Protein AF-A0A645D8Z5-F1 (afdb_monomer_lite)

Radius of gyration: 24.95 Å; chains: 1; bounding box: 63×55×76 Å

Secondary structure (DSSP, 8-state):
-HHHHHT-S-EEEEEETTHHHHHHHHHHHT--GGGEEEEEEES--TT--HHHHHHHHT-B----HHHIIIIIHHHHHHHH-TT-HHHHHHHHHHGGGS-HHHHHHHHHHHHHHHHHHIIIIIITT-HHHHTTS-HHHHHHHHHHHS-SGGGHHHHHHHHHHHHHHTTHHHHHHHHHHTT-EEEEEEEESBPPPTTBTTTTS-BSSSSBHHHHTTS-EEPPTT----TTPPPSS-GGGB-TTS-EEGGGSSSGGGEEEEET--GGGTTT-IIIIIHHHHHHHH-TT---TTTTTTS--SEEE----HHHHHHHHHHHT--HHHHHHS-HHHHHHHHHHHHHHHHHHH-SS--TTHHHHHHHHHHHHHHTT-------TT----HHHHHHHHHHHHHHHHH----TTS--

pLDDT: mean 81.42, std 20.5, range [25.97, 98.69]

InterPro domains:
  IPR029058 Alpha/Beta hydrolase fold [G3DSA:3.40.50.1820] (1-82)
  IPR029058 Alpha/Beta hydrolase fold [SSF53474] (3-188)

Organism: NCBI:txid1076179

Sequence (408 aa):
MVKQQTGSDKVNLAFISLGGTIGNVYLAKYCNPDDINRIVFAAAAVNGSNLLGDMMKGAVTLDDPKALYNDVLPNMLKLLSEDNLWLGYLGNILMRFIPNKVFSDFLTELTQRVLNEVTGNIMYNCPSMWALVPSNEYKELSAKLISDPAHAALKAKTDAYYEIQKNASERIKQYVANGMDIFVVSGYNLQLPGLVDSYALSSDNIIQSTSTSLGAVLAPAGEALPEDYVPVIDESYISPDRNVDAGAGALPDRTWFVKNQSHLKLQLAVDDTIELCVQILTNKSITDSRVHNGGYPQFNSYRNLVPLKYNLHIIEKLTQQQLDSYSDATRAELQSVYNAGQDVIKQKVWDDSYIAVEKQLETLLDSLGLVYQNTGVNNKPDTKITITKVLSELCNKTCGAHDFYSFF

Structure (mmCIF, N/CA/C/O backbone):
data_AF-A0A645D8Z5-F1
#
_entry.id   AF-A0A645D8Z5-F1
#
loop_
_atom_site.group_PDB
_atom_site.id
_atom_site.type_symbol
_atom_site.label_atom_id
_atom_site.label_alt_id
_atom_site.label_comp_id
_atom_site.label_asym_id
_atom_site.label_entity_id
_atom_site.label_seq_id
_atom_site.pdbx_PDB_ins_code
_atom_site.Cartn_x
_atom_site.Cartn_y
_atom_site.Cartn_z
_atom_site.occupancy
_atom_site.B_iso_or_equiv
_atom_site.auth_seq_id
_atom_site.auth_comp_id
_atom_site.auth_asym_id
_atom_site.auth_atom_id
_atom_site.pdbx_PDB_model_num
ATOM 1 N N . MET A 1 1 ? -10.354 25.498 1.800 1.00 74.94 1 MET A N 1
ATOM 2 C CA . MET A 1 1 ? -9.376 26.352 1.091 1.00 74.94 1 MET A CA 1
ATOM 3 C C . MET A 1 1 ? -9.147 25.896 -0.356 1.00 74.94 1 MET A C 1
ATOM 5 O O . MET A 1 1 ? -9.313 26.731 -1.227 1.00 74.94 1 MET A O 1
ATOM 9 N N . VAL A 1 2 ? -8.900 24.606 -0.649 1.00 90.88 2 VAL A N 1
ATOM 10 C CA . VAL A 1 2 ? -8.694 24.110 -2.038 1.00 90.88 2 VAL A CA 1
ATOM 11 C C . VAL A 1 2 ? -9.894 24.353 -2.967 1.00 90.88 2 VAL A C 1
ATOM 13 O O . VAL A 1 2 ? -9.730 25.027 -3.973 1.00 90.88 2 VAL A O 1
ATOM 16 N N . LYS A 1 3 ? -11.108 23.905 -2.604 1.00 94.50 3 LYS A N 1
ATOM 17 C CA . LYS A 1 3 ? -12.334 24.115 -3.410 1.00 94.50 3 LYS A CA 1
ATOM 18 C C . LYS A 1 3 ? -12.541 25.573 -3.841 1.00 94.50 3 LYS A C 1
ATOM 20 O O . LYS A 1 3 ? -12.824 25.853 -4.997 1.00 94.50 3 LYS A O 1
ATOM 25 N N . GLN A 1 4 ? -12.356 26.504 -2.904 1.00 94.25 4 GLN A N 1
ATOM 26 C CA . GLN A 1 4 ? -12.484 27.940 -3.159 1.00 94.25 4 GLN A CA 1
ATOM 27 C C . GLN A 1 4 ? -11.386 28.461 -4.097 1.00 94.25 4 GLN A C 1
ATOM 29 O O . GLN A 1 4 ? -11.666 29.297 -4.946 1.00 94.25 4 GLN A O 1
ATOM 34 N N . GLN A 1 5 ? -10.148 27.979 -3.948 1.00 95.88 5 GLN A N 1
ATOM 35 C CA . GLN A 1 5 ? -9.016 28.387 -4.785 1.00 95.88 5 GLN A CA 1
ATOM 36 C C . GLN A 1 5 ? -9.139 27.881 -6.224 1.00 95.88 5 GLN A C 1
ATOM 38 O O . GLN A 1 5 ? -8.779 28.598 -7.151 1.00 95.88 5 GLN A O 1
ATOM 43 N N . THR A 1 6 ? -9.637 26.659 -6.415 1.00 95.38 6 THR A N 1
ATOM 44 C CA . THR A 1 6 ? -9.755 26.033 -7.740 1.00 95.38 6 THR A CA 1
ATOM 45 C C . THR A 1 6 ? -11.115 26.262 -8.398 1.00 95.38 6 THR A C 1
ATOM 47 O O . THR A 1 6 ? -11.288 25.912 -9.562 1.00 95.38 6 THR A O 1
ATOM 50 N N . GLY A 1 7 ? -12.090 26.809 -7.664 1.00 95.62 7 GLY A N 1
ATOM 51 C CA . GLY A 1 7 ? -13.480 26.920 -8.112 1.00 95.62 7 GLY A CA 1
ATOM 52 C C . GLY A 1 7 ? -14.177 25.564 -8.276 1.00 95.62 7 GLY A C 1
ATOM 53 O O . GLY A 1 7 ? -15.107 25.454 -9.066 1.00 95.62 7 GLY A O 1
ATOM 54 N N . SER A 1 8 ? -13.703 24.518 -7.590 1.00 95.94 8 SER A N 1
ATOM 55 C CA . SER A 1 8 ? -14.219 23.149 -7.727 1.00 95.94 8 SER A CA 1
ATOM 56 C C . SER A 1 8 ? -15.245 22.804 -6.646 1.00 95.94 8 SER A C 1
ATOM 58 O O . SER A 1 8 ? -15.032 23.082 -5.464 1.00 95.94 8 SER A O 1
ATOM 60 N N . ASP A 1 9 ? -16.311 22.099 -7.030 1.00 95.88 9 ASP A N 1
ATOM 61 C CA . ASP A 1 9 ? -17.372 21.665 -6.108 1.00 95.88 9 ASP A CA 1
ATOM 62 C C . ASP A 1 9 ? -16.969 20.478 -5.233 1.00 95.88 9 ASP A C 1
ATOM 64 O O . ASP A 1 9 ? -17.471 20.325 -4.123 1.00 95.88 9 ASP A O 1
ATOM 68 N N . LYS A 1 10 ? -16.055 19.631 -5.707 1.00 96.75 10 LYS A N 1
ATOM 69 C CA . LYS A 1 10 ? -15.609 18.429 -5.000 1.00 96.75 10 LYS A CA 1
ATOM 70 C C . LYS A 1 10 ? -14.103 18.254 -5.108 1.00 96.75 10 LYS A C 1
ATOM 72 O O . LYS A 1 10 ? -13.482 18.766 -6.039 1.00 96.75 10 LYS A O 1
ATOM 77 N N . VAL A 1 11 ? -13.525 17.509 -4.170 1.00 96.88 11 VAL A N 1
ATOM 78 C CA . VAL A 1 11 ? -12.100 17.155 -4.170 1.00 96.88 11 VAL A CA 1
ATOM 79 C C . VAL A 1 11 ? -11.881 15.648 -4.243 1.00 96.88 11 VAL A C 1
ATOM 81 O O . VAL A 1 11 ? -12.714 14.851 -3.809 1.00 96.88 11 VAL A O 1
ATOM 84 N N . ASN A 1 12 ? -10.724 15.281 -4.785 1.00 97.75 12 ASN A N 1
ATOM 85 C CA . ASN A 1 12 ? -10.157 13.943 -4.706 1.00 97.75 12 ASN A CA 1
ATOM 86 C C . ASN A 1 12 ? -9.150 13.897 -3.556 1.00 97.75 12 ASN A C 1
ATOM 88 O O . ASN A 1 12 ? -8.366 14.835 -3.405 1.00 97.75 12 ASN A O 1
ATOM 92 N N . LEU A 1 13 ? -9.149 12.821 -2.768 1.00 97.81 13 LEU A N 1
ATOM 93 C CA . LEU A 1 13 ? -8.215 12.646 -1.653 1.00 97.81 13 LEU A CA 1
ATOM 94 C C . LEU A 1 13 ? -7.415 11.353 -1.806 1.00 97.81 13 LEU A C 1
ATOM 96 O O . LEU A 1 13 ? -7.981 10.287 -2.032 1.00 97.81 13 LEU A O 1
ATOM 100 N N . ALA A 1 14 ? -6.101 11.451 -1.629 1.00 96.62 14 ALA A N 1
ATOM 101 C CA . ALA A 1 14 ? -5.211 10.304 -1.514 1.00 96.62 14 ALA A CA 1
ATOM 102 C C . ALA A 1 14 ? -4.618 10.268 -0.104 1.00 96.62 14 ALA A C 1
ATOM 104 O O . ALA A 1 14 ? -3.966 11.221 0.325 1.00 96.62 14 ALA A O 1
ATOM 105 N N . PHE A 1 15 ? -4.837 9.169 0.612 1.00 95.69 15 PHE A N 1
ATOM 106 C CA . PHE A 1 15 ? -4.248 8.916 1.922 1.00 95.69 15 PHE A CA 1
ATOM 107 C C . PHE A 1 15 ? -3.179 7.837 1.779 1.00 95.69 15 PHE A C 1
ATOM 109 O O . PHE A 1 15 ? -3.496 6.677 1.527 1.00 95.69 15 PHE A O 1
ATOM 116 N N . ILE A 1 16 ? -1.913 8.227 1.930 1.00 88.81 16 ILE A N 1
ATOM 117 C CA . ILE A 1 16 ? -0.760 7.342 1.722 1.00 88.81 16 ILE A CA 1
ATOM 118 C C . ILE A 1 16 ? -0.050 7.108 3.054 1.00 88.81 16 ILE A C 1
ATOM 120 O O . ILE A 1 16 ? 0.195 8.072 3.783 1.00 88.81 16 ILE A O 1
ATOM 124 N N . SER A 1 17 ? 0.309 5.859 3.373 1.00 85.25 17 SER A N 1
ATOM 125 C CA . SER A 1 17 ? 1.065 5.527 4.594 1.00 85.25 17 SER A CA 1
ATOM 126 C C . SER A 1 17 ? 0.362 6.028 5.869 1.00 85.25 17 SER A C 1
ATOM 128 O O . SER A 1 17 ? -0.830 5.768 6.070 1.00 85.25 17 SER A O 1
ATOM 130 N N . LEU A 1 18 ? 1.054 6.799 6.717 1.00 82.94 18 LEU A N 1
ATOM 131 C CA . LEU A 1 18 ? 0.503 7.478 7.895 1.00 82.94 18 LEU A CA 1
ATOM 132 C C . LEU A 1 18 ? -0.734 8.332 7.567 1.00 82.94 18 LEU A C 1
ATOM 134 O O . LEU A 1 18 ? -1.581 8.534 8.437 1.00 82.94 18 LEU A O 1
ATOM 138 N N . GLY A 1 19 ? -0.899 8.771 6.315 1.00 87.19 19 GLY A N 1
ATOM 139 C CA . GLY A 1 19 ? -2.110 9.430 5.828 1.00 87.19 19 GLY A CA 1
ATOM 140 C C . GLY A 1 19 ? -3.392 8.636 6.099 1.00 87.19 19 GLY A C 1
ATOM 141 O O . GLY A 1 19 ? -4.437 9.254 6.270 1.00 87.19 19 GLY A O 1
ATOM 142 N N . GLY A 1 20 ? -3.328 7.306 6.242 1.00 93.06 20 GLY A N 1
ATOM 143 C CA . GLY A 1 20 ? -4.466 6.485 6.678 1.00 93.06 20 GLY A CA 1
ATOM 144 C C . GLY A 1 20 ? -5.038 6.915 8.033 1.00 93.06 20 GLY A C 1
ATOM 145 O O . GLY A 1 20 ? -6.253 7.009 8.190 1.00 93.06 20 GLY A O 1
ATOM 146 N N . THR A 1 21 ? -4.175 7.291 8.982 1.00 91.81 21 THR A N 1
ATOM 147 C CA . THR A 1 21 ? -4.595 7.804 10.300 1.00 91.81 21 THR A CA 1
ATOM 148 C C . THR A 1 21 ? -5.328 9.142 10.188 1.00 91.81 21 THR A C 1
ATOM 150 O O . THR A 1 21 ? -6.339 9.372 10.855 1.00 91.81 21 THR A O 1
ATOM 153 N N . ILE A 1 22 ? -4.881 10.004 9.272 1.00 93.88 22 ILE A N 1
ATOM 154 C CA . ILE A 1 22 ? -5.535 11.278 8.968 1.00 93.88 22 ILE A CA 1
ATOM 155 C C . ILE A 1 22 ? -6.875 11.030 8.272 1.00 93.88 22 ILE A C 1
ATOM 157 O O . ILE A 1 22 ? -7.874 11.648 8.639 1.00 93.88 22 ILE A O 1
ATOM 161 N N . GLY A 1 23 ? -6.922 10.087 7.328 1.00 97.38 23 GLY A N 1
ATOM 162 C CA . GLY A 1 23 ? -8.142 9.671 6.640 1.00 97.38 23 GLY A CA 1
ATOM 163 C C . GLY A 1 23 ? -9.198 9.130 7.601 1.00 97.38 23 GLY A C 1
ATOM 164 O O . GLY A 1 23 ? -10.358 9.528 7.517 1.00 97.38 23 GLY A O 1
ATOM 165 N N . ASN A 1 24 ? -8.796 8.327 8.588 1.00 97.56 24 ASN A N 1
ATOM 166 C CA . ASN A 1 24 ? -9.680 7.846 9.651 1.00 97.56 24 ASN A CA 1
ATOM 167 C C . ASN A 1 24 ? -10.351 8.994 10.411 1.00 97.56 24 ASN A C 1
ATOM 169 O O . ASN A 1 24 ? -11.570 8.995 10.593 1.00 97.56 24 ASN A O 1
ATOM 173 N N . VAL A 1 25 ? -9.560 9.979 10.847 1.00 97.25 25 VAL A N 1
ATOM 174 C CA . VAL A 1 25 ? -10.067 11.145 11.584 1.00 97.25 25 VAL A CA 1
ATOM 175 C C . VAL A 1 25 ? -10.940 12.020 10.690 1.00 97.25 25 VAL A C 1
ATOM 177 O O . VAL A 1 25 ? -12.006 12.454 11.127 1.00 97.25 25 VAL A O 1
ATOM 180 N N . TYR A 1 26 ? -10.522 12.249 9.443 1.00 97.94 26 TYR A N 1
ATOM 181 C CA . TYR A 1 26 ? -11.293 13.001 8.459 1.00 97.94 26 TYR A CA 1
ATOM 182 C C . TYR A 1 26 ? -12.681 12.387 8.264 1.00 97.94 26 TYR A C 1
ATOM 184 O O . TYR A 1 26 ? -13.683 13.062 8.491 1.00 97.94 26 TYR A O 1
ATOM 192 N N . LEU A 1 27 ? -12.744 11.090 7.955 1.00 98.12 27 LEU A N 1
ATOM 193 C CA . LEU A 1 27 ? -13.996 10.358 7.767 1.00 98.12 27 LEU A CA 1
ATOM 194 C C . LEU A 1 27 ? -14.874 10.339 9.022 1.00 98.12 27 LEU A C 1
ATOM 196 O O . LEU A 1 27 ? -16.096 10.358 8.910 1.00 98.12 27 LEU A O 1
ATOM 200 N N . ALA A 1 28 ? -14.282 10.306 10.214 1.00 97.75 28 ALA A N 1
ATOM 201 C CA . ALA A 1 28 ? -15.041 10.260 11.460 1.00 97.75 28 ALA A CA 1
ATOM 202 C C . ALA A 1 28 ? -15.599 11.614 11.912 1.00 97.75 28 ALA A C 1
ATOM 204 O O . ALA A 1 28 ? -16.633 11.641 12.573 1.00 97.75 28 ALA A O 1
ATOM 205 N N . LYS A 1 29 ? -14.900 12.721 11.633 1.00 97.06 29 LYS A N 1
ATOM 206 C CA . LYS A 1 29 ? -15.200 14.023 12.257 1.00 97.06 29 LYS A CA 1
ATOM 207 C C . LYS A 1 29 ? -15.532 15.145 11.285 1.00 97.06 29 LYS A C 1
ATOM 209 O O . LYS A 1 29 ? -16.182 16.101 11.692 1.00 97.06 29 LYS A O 1
ATOM 214 N N . TYR A 1 30 ? -15.041 15.071 10.053 1.00 96.38 30 TYR A N 1
ATOM 215 C CA . TYR A 1 30 ? -14.998 16.226 9.153 1.00 96.38 30 TYR A CA 1
ATOM 216 C C . TYR A 1 30 ? -15.552 15.945 7.759 1.00 96.38 30 TYR A C 1
ATOM 218 O O . TYR A 1 30 ? -15.776 16.885 7.001 1.00 96.38 30 TYR A O 1
ATOM 226 N N . CYS A 1 31 ? -15.730 14.677 7.395 1.00 96.56 31 CYS A N 1
ATOM 227 C CA . CYS A 1 31 ? -16.173 14.305 6.067 1.00 96.56 31 CYS A CA 1
ATOM 228 C C . CYS A 1 31 ? -17.599 14.784 5.813 1.00 96.56 31 CYS A C 1
ATOM 230 O O . CYS A 1 31 ? -18.528 14.459 6.549 1.00 96.56 31 CYS A O 1
ATOM 232 N N . ASN A 1 32 ? -17.747 15.518 4.718 1.00 95.75 32 ASN A N 1
ATOM 233 C CA . ASN A 1 32 ? -19.019 15.830 4.102 1.00 95.75 32 ASN A CA 1
ATOM 234 C C . ASN A 1 32 ? -19.036 15.147 2.722 1.00 95.75 32 ASN A C 1
ATOM 236 O O . ASN A 1 32 ? -18.241 15.538 1.862 1.00 95.75 32 ASN A O 1
ATOM 240 N N . PRO A 1 33 ? -19.891 14.133 2.491 1.00 94.75 33 PRO A N 1
ATOM 241 C CA . PRO A 1 33 ? -19.945 13.412 1.216 1.00 94.75 33 PRO A CA 1
ATOM 242 C C . PRO A 1 33 ? -20.157 14.316 -0.009 1.00 94.75 33 PRO A C 1
ATOM 244 O O . PRO A 1 33 ? -19.648 14.026 -1.094 1.00 94.75 33 PRO A O 1
ATOM 247 N N . ASP A 1 34 ? -20.838 15.452 0.163 1.00 95.25 34 ASP A N 1
ATOM 248 C CA . ASP A 1 34 ? -21.079 16.414 -0.917 1.00 95.25 34 ASP A CA 1
ATOM 249 C C . ASP A 1 34 ? -19.815 17.165 -1.351 1.00 95.25 34 ASP A C 1
ATOM 251 O O . ASP A 1 34 ? -19.763 17.685 -2.463 1.00 95.25 34 ASP A O 1
ATOM 255 N N . ASP A 1 35 ? -18.768 17.173 -0.524 1.00 96.31 35 ASP A N 1
ATOM 256 C CA . ASP A 1 35 ? -17.482 17.798 -0.836 1.00 96.31 35 ASP A CA 1
ATOM 257 C C . ASP A 1 35 ? -16.487 16.826 -1.492 1.00 96.31 35 ASP A C 1
ATOM 259 O O . ASP A 1 35 ? -15.434 17.253 -1.976 1.00 96.31 35 ASP A O 1
ATOM 263 N N . ILE A 1 36 ? -16.796 15.527 -1.522 1.00 97.50 36 ILE A N 1
ATOM 264 C CA . ILE A 1 36 ? -15.871 14.474 -1.947 1.00 97.50 36 ILE A CA 1
ATOM 265 C C . ILE A 1 36 ? -16.312 13.859 -3.271 1.00 97.50 36 ILE A C 1
ATOM 267 O O . ILE A 1 36 ? -17.459 13.446 -3.443 1.00 97.50 36 ILE A O 1
ATOM 271 N N . ASN A 1 37 ? -15.375 13.798 -4.221 1.00 97.56 37 ASN A N 1
ATOM 272 C CA . ASN A 1 37 ? -15.550 13.068 -5.472 1.00 97.56 37 ASN A CA 1
ATOM 273 C C . ASN A 1 37 ? -15.071 11.623 -5.307 1.00 97.56 37 ASN A C 1
ATOM 275 O O . ASN A 1 37 ? -15.879 10.715 -5.457 1.00 97.56 37 ASN A O 1
ATOM 279 N N . ARG A 1 38 ? -13.790 11.408 -4.970 1.00 98.44 38 ARG A N 1
ATOM 280 C CA . ARG A 1 38 ? -13.204 10.073 -4.754 1.00 98.44 38 ARG A CA 1
ATOM 281 C C . ARG A 1 38 ? -12.116 10.079 -3.686 1.00 98.44 38 ARG A C 1
ATOM 283 O O . ARG A 1 38 ? -11.411 11.077 -3.523 1.00 98.44 38 ARG A O 1
ATOM 290 N N . ILE A 1 39 ? -11.954 8.951 -3.000 1.00 98.62 39 ILE A N 1
ATOM 291 C CA . ILE A 1 39 ? -10.879 8.712 -2.032 1.00 98.62 39 ILE A CA 1
ATOM 292 C C . ILE A 1 39 ? -10.106 7.455 -2.424 1.00 98.62 39 ILE A C 1
ATOM 294 O O . ILE A 1 39 ? -10.715 6.438 -2.745 1.00 98.62 39 ILE A O 1
ATOM 298 N N . VAL A 1 40 ? -8.778 7.499 -2.333 1.00 98.56 40 VAL A N 1
ATOM 299 C CA . VAL A 1 40 ? -7.925 6.306 -2.386 1.00 98.56 40 VAL A CA 1
ATOM 300 C C . VAL A 1 40 ? -7.051 6.214 -1.137 1.00 98.56 40 VAL A C 1
ATOM 302 O O . VAL A 1 40 ? -6.405 7.186 -0.740 1.00 98.56 40 VAL A O 1
ATOM 305 N N . PHE A 1 41 ? -7.034 5.039 -0.514 1.00 98.44 41 PHE A N 1
ATOM 306 C CA . PHE A 1 41 ? -6.081 4.662 0.525 1.00 98.44 41 PHE A CA 1
ATOM 307 C C . PHE A 1 41 ? -4.983 3.808 -0.110 1.00 98.44 41 PHE A C 1
ATOM 309 O O . PHE A 1 41 ? -5.266 2.716 -0.591 1.00 98.44 41 PHE A 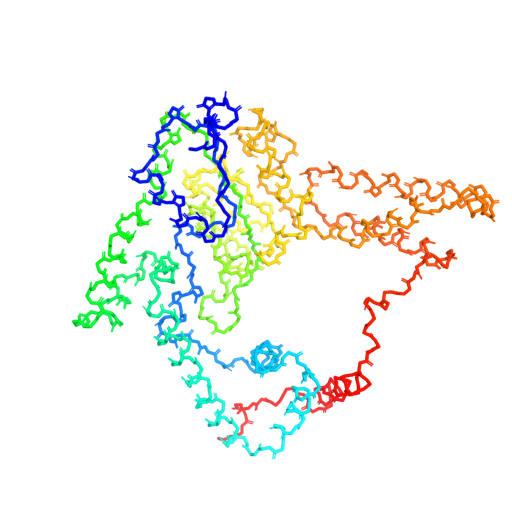O 1
ATOM 316 N N . ALA A 1 42 ? -3.742 4.290 -0.128 1.00 95.19 42 ALA A N 1
ATOM 317 C CA . ALA A 1 42 ? -2.623 3.591 -0.761 1.00 95.19 42 ALA A CA 1
ATOM 318 C C . ALA A 1 42 ? -1.551 3.250 0.275 1.00 95.19 42 ALA A C 1
ATOM 320 O O . ALA A 1 42 ? -0.996 4.152 0.907 1.00 95.19 42 ALA A O 1
ATOM 321 N N . ALA A 1 43 ? -1.286 1.956 0.483 1.00 90.44 43 ALA A N 1
ATOM 322 C CA . ALA A 1 43 ? -0.390 1.473 1.541 1.00 90.44 43 ALA A CA 1
ATOM 323 C C . ALA A 1 43 ? -0.674 2.159 2.896 1.00 90.44 43 ALA A C 1
ATOM 325 O O . ALA A 1 43 ? 0.232 2.594 3.604 1.00 90.44 43 ALA A O 1
ATOM 326 N N . ALA A 1 44 ? -1.954 2.384 3.203 1.00 93.94 44 ALA A N 1
ATOM 327 C CA . ALA A 1 44 ? -2.362 3.289 4.268 1.00 93.94 44 ALA A CA 1
ATOM 328 C C . ALA A 1 44 ? -2.472 2.567 5.616 1.00 93.94 44 ALA A C 1
ATOM 330 O O . ALA A 1 44 ? -3.055 1.490 5.705 1.00 93.94 44 ALA A O 1
ATOM 331 N N . ALA A 1 45 ? -1.987 3.199 6.686 1.00 90.25 45 ALA A N 1
ATOM 332 C CA . ALA A 1 45 ? -1.991 2.662 8.048 1.00 90.25 45 ALA A CA 1
ATOM 333 C C . ALA A 1 45 ? -3.379 2.745 8.719 1.00 90.25 45 ALA A C 1
ATOM 335 O O . ALA A 1 45 ? -3.534 3.361 9.775 1.00 90.25 45 ALA A O 1
ATOM 336 N N . VAL A 1 46 ? -4.416 2.174 8.098 1.00 95.12 46 VAL A N 1
ATOM 337 C CA . VAL A 1 46 ? -5.805 2.319 8.566 1.00 95.12 46 VAL A CA 1
ATOM 338 C C . VAL A 1 46 ? -6.018 1.659 9.930 1.00 95.12 46 VAL A C 1
ATOM 340 O O . VAL A 1 46 ? -6.648 2.264 10.797 1.00 95.12 46 VAL A O 1
ATOM 343 N N . ASN A 1 47 ? -5.434 0.482 10.163 1.00 96.38 47 ASN A N 1
ATOM 344 C CA . ASN A 1 47 ? -5.417 -0.184 11.468 1.00 96.38 47 ASN A CA 1
ATOM 345 C C . ASN A 1 47 ? -4.000 -0.226 12.073 1.00 96.38 47 ASN A C 1
ATOM 347 O O . ASN A 1 47 ? -3.654 -1.158 12.789 1.00 96.38 47 ASN A O 1
ATOM 351 N N . GLY A 1 48 ? -3.161 0.770 11.769 1.00 92.94 48 GLY A N 1
ATOM 352 C CA . GLY A 1 48 ? -1.789 0.828 12.278 1.00 92.94 48 GLY A CA 1
ATOM 353 C C . GLY A 1 48 ? -0.853 -0.222 11.668 1.00 92.94 48 GLY A C 1
ATOM 354 O O . GLY A 1 48 ? -1.147 -0.779 10.610 1.00 92.94 48 GLY A O 1
ATOM 355 N N . SER A 1 49 ? 0.280 -0.462 12.326 1.00 88.81 49 SER A N 1
ATOM 356 C CA . SER A 1 49 ? 1.331 -1.392 11.918 1.00 88.81 49 SER A CA 1
ATOM 357 C C . SER A 1 49 ? 1.789 -2.267 13.089 1.00 88.81 49 SER A C 1
ATOM 359 O O . SER A 1 49 ? 2.128 -1.761 14.160 1.00 88.81 49 SER A O 1
ATOM 361 N N . ASN A 1 50 ? 1.830 -3.581 12.873 1.00 90.44 50 ASN A N 1
ATOM 362 C CA . ASN A 1 50 ? 2.316 -4.562 13.841 1.00 90.44 50 ASN A CA 1
ATOM 363 C C . ASN A 1 50 ? 3.796 -4.355 14.186 1.00 90.44 50 ASN A C 1
ATOM 365 O O . ASN A 1 50 ? 4.165 -4.582 15.331 1.00 90.44 50 ASN A O 1
ATOM 369 N N . LEU A 1 51 ? 4.600 -3.805 13.266 1.00 81.25 51 LEU A N 1
ATOM 370 C CA . LEU A 1 51 ? 5.968 -3.368 13.560 1.00 81.25 51 LEU A CA 1
ATOM 371 C C . LEU A 1 51 ? 5.984 -2.390 14.744 1.00 81.25 51 LEU A C 1
ATOM 373 O O . LEU A 1 51 ? 6.748 -2.569 15.686 1.00 81.25 51 LEU A O 1
ATOM 377 N N . LEU A 1 52 ? 5.101 -1.386 14.738 1.00 80.00 52 LEU A N 1
ATOM 378 C CA . LEU A 1 52 ? 5.017 -0.421 15.837 1.00 80.00 52 LEU A CA 1
ATOM 379 C C . LEU A 1 52 ? 4.444 -1.056 17.109 1.00 80.00 52 LEU A C 1
ATOM 381 O O . LEU A 1 52 ? 4.910 -0.737 18.200 1.00 80.00 52 LEU A O 1
ATOM 385 N N . GLY A 1 53 ? 3.468 -1.959 16.985 1.00 86.00 53 GLY A N 1
ATOM 386 C CA . GLY A 1 53 ? 2.944 -2.727 18.118 1.00 86.00 53 GLY A CA 1
ATOM 387 C C . GLY A 1 53 ? 4.039 -3.518 18.838 1.00 86.00 53 GLY A C 1
ATOM 388 O O . GLY A 1 53 ? 4.218 -3.378 20.048 1.00 86.00 53 GLY A O 1
ATOM 389 N N . ASP A 1 54 ? 4.837 -4.280 18.091 1.00 82.75 54 ASP A N 1
ATOM 390 C CA . ASP A 1 54 ? 5.924 -5.103 18.628 1.00 82.75 54 ASP A CA 1
ATOM 391 C C . ASP A 1 54 ? 7.054 -4.251 19.223 1.00 82.75 54 ASP A C 1
ATOM 393 O O . ASP A 1 54 ? 7.518 -4.523 20.333 1.00 82.75 54 ASP A O 1
ATOM 397 N N . MET A 1 55 ? 7.422 -3.143 18.570 1.00 74.69 55 MET A N 1
ATOM 398 C CA . MET A 1 55 ? 8.387 -2.189 19.128 1.00 74.69 55 MET A CA 1
ATOM 399 C C . MET A 1 55 ? 7.915 -1.604 20.470 1.00 74.69 55 MET A C 1
ATOM 401 O O . MET A 1 55 ? 8.709 -1.503 21.403 1.00 74.69 55 MET A O 1
ATOM 405 N N . MET A 1 56 ? 6.626 -1.268 20.606 1.00 77.00 56 MET A N 1
ATOM 406 C CA . MET A 1 56 ? 6.047 -0.755 21.859 1.00 77.00 56 MET A CA 1
ATOM 407 C C . MET A 1 56 ? 5.981 -1.821 22.963 1.00 77.00 56 MET A C 1
ATOM 409 O O . MET A 1 56 ? 6.060 -1.489 24.145 1.00 77.00 56 MET A O 1
ATOM 413 N N . LYS A 1 57 ? 5.865 -3.107 22.609 1.00 80.75 57 LYS A N 1
ATOM 414 C CA . LYS A 1 57 ? 5.956 -4.221 23.573 1.00 80.75 57 LYS A CA 1
ATOM 415 C C . LYS A 1 57 ? 7.381 -4.428 24.093 1.00 80.75 57 LYS A C 1
ATOM 417 O O . LYS A 1 57 ? 7.545 -5.071 25.130 1.00 80.75 57 LYS A O 1
ATOM 422 N N . GLY A 1 58 ? 8.386 -3.900 23.388 1.00 67.94 58 GLY A N 1
ATOM 423 C CA . GLY A 1 58 ? 9.782 -4.300 23.548 1.00 67.94 58 GLY A CA 1
ATOM 424 C C . GLY A 1 58 ? 10.071 -5.674 22.937 1.00 67.94 58 GLY A C 1
ATOM 425 O O . GLY A 1 58 ? 11.091 -6.272 23.261 1.00 67.94 58 GLY A O 1
ATOM 426 N N . ALA A 1 59 ? 9.186 -6.171 22.066 1.00 58.97 59 ALA A N 1
ATOM 427 C CA . ALA A 1 59 ? 9.339 -7.416 21.318 1.00 58.97 59 ALA A CA 1
ATOM 428 C C . ALA A 1 59 ? 10.251 -7.191 20.102 1.00 58.97 59 ALA A C 1
ATOM 430 O O . ALA A 1 59 ? 9.861 -7.381 18.950 1.00 58.97 59 ALA A O 1
ATOM 431 N N . VAL A 1 60 ? 11.452 -6.680 20.382 1.00 59.28 60 VAL A N 1
ATOM 432 C CA . VAL A 1 60 ? 12.518 -6.525 19.400 1.00 59.28 60 VAL A CA 1
ATOM 433 C C . VAL A 1 60 ? 13.562 -7.587 19.689 1.00 59.28 60 VAL A C 1
ATOM 435 O O . VAL A 1 60 ? 14.265 -7.504 20.697 1.00 59.28 60 VAL A O 1
ATOM 438 N N . THR A 1 61 ? 13.650 -8.590 18.825 1.00 55.22 61 THR A N 1
ATOM 439 C CA . THR A 1 61 ? 14.641 -9.658 18.942 1.00 55.22 61 THR A CA 1
ATOM 440 C C . THR A 1 61 ? 15.850 -9.318 18.076 1.00 55.22 61 THR A C 1
ATOM 442 O O . THR A 1 61 ? 15.740 -8.916 16.919 1.00 55.22 61 THR A O 1
ATOM 445 N N . LEU A 1 62 ? 17.041 -9.449 18.660 1.00 53.88 62 LEU A N 1
ATOM 446 C CA . LEU A 1 62 ? 18.308 -9.442 17.918 1.00 53.88 62 LEU A CA 1
ATOM 447 C C . LEU A 1 62 ? 18.870 -10.856 17.747 1.00 53.88 62 LEU A C 1
ATOM 449 O O . LEU A 1 62 ? 20.029 -11.021 17.370 1.00 53.88 62 LEU A O 1
ATOM 453 N N . ASP A 1 63 ? 18.042 -11.862 18.023 1.00 46.78 63 ASP A N 1
ATOM 454 C CA . ASP A 1 63 ? 18.421 -13.273 18.027 1.00 46.78 63 ASP A CA 1
ATOM 455 C C . ASP A 1 63 ? 18.677 -13.822 16.614 1.00 46.78 63 ASP A C 1
ATOM 457 O O . ASP A 1 63 ? 19.113 -14.963 16.481 1.00 46.78 63 ASP A O 1
ATOM 461 N N . ASP A 1 64 ? 18.449 -13.019 15.563 1.00 53.75 64 ASP A N 1
ATOM 462 C CA . ASP A 1 64 ? 18.968 -13.266 14.218 1.00 53.75 64 ASP A CA 1
ATOM 463 C C . ASP A 1 64 ? 20.276 -12.478 13.989 1.00 53.75 64 ASP A C 1
ATOM 465 O O . ASP A 1 64 ? 20.249 -11.275 13.679 1.00 53.75 64 ASP A O 1
ATOM 469 N N . PRO A 1 65 ? 21.446 -13.149 14.058 1.00 51.03 65 PRO A N 1
ATOM 470 C CA . PRO A 1 65 ? 22.733 -12.534 13.771 1.00 51.03 65 PRO A CA 1
ATOM 471 C C . PRO A 1 65 ? 22.769 -11.888 12.381 1.00 51.03 65 PRO A C 1
ATOM 473 O O . PRO A 1 65 ? 23.425 -10.869 12.187 1.00 51.03 65 PRO A O 1
ATOM 476 N N . LYS A 1 66 ? 22.057 -12.412 11.378 1.00 52.22 66 LYS A N 1
ATOM 477 C CA . LYS A 1 66 ? 22.092 -11.815 10.036 1.00 52.22 66 LYS A CA 1
ATOM 478 C C . LYS A 1 66 ? 21.389 -10.462 10.009 1.00 52.22 66 LYS A C 1
ATOM 480 O O . LYS A 1 66 ? 21.983 -9.520 9.485 1.00 52.22 66 LYS A O 1
ATOM 485 N N . ALA A 1 67 ? 20.200 -10.343 10.597 1.00 55.38 67 ALA A N 1
ATOM 486 C CA . ALA A 1 67 ? 19.477 -9.073 10.697 1.00 55.38 67 ALA A CA 1
ATOM 487 C C . ALA A 1 67 ? 20.256 -8.037 11.529 1.00 55.38 67 ALA A C 1
ATOM 489 O O . ALA A 1 67 ? 20.384 -6.871 11.147 1.00 55.38 67 ALA A O 1
ATOM 490 N N . LEU A 1 68 ? 20.875 -8.472 12.629 1.00 53.47 68 LEU A N 1
ATOM 491 C CA . LEU A 1 68 ? 21.710 -7.619 13.472 1.00 53.47 68 LEU A CA 1
ATOM 492 C C . LEU A 1 68 ? 22.912 -7.028 12.708 1.00 53.47 68 LEU A C 1
ATOM 494 O O . LEU A 1 68 ? 23.165 -5.823 12.781 1.00 53.47 68 LEU A O 1
ATOM 498 N N . TYR A 1 69 ? 23.650 -7.854 11.961 1.00 52.78 69 TYR A N 1
ATOM 499 C CA . TYR A 1 69 ? 24.878 -7.433 11.274 1.00 52.78 69 TYR A CA 1
ATOM 500 C C . TYR A 1 69 ? 24.646 -6.764 9.916 1.00 52.78 69 TYR A C 1
ATOM 502 O O . TYR A 1 69 ? 25.443 -5.904 9.530 1.00 52.78 69 TYR A O 1
ATOM 510 N N . ASN A 1 70 ? 23.600 -7.151 9.186 1.00 52.25 70 ASN A N 1
ATOM 511 C CA . ASN A 1 70 ? 23.346 -6.640 7.838 1.00 52.25 70 ASN A CA 1
ATOM 512 C C . ASN A 1 70 ? 22.392 -5.444 7.830 1.00 52.25 70 ASN A C 1
ATOM 514 O O . ASN A 1 70 ? 22.552 -4.569 6.979 1.00 52.25 70 ASN A O 1
ATOM 518 N N . ASP A 1 71 ? 21.469 -5.367 8.792 1.00 53.25 71 ASP A N 1
ATOM 519 C CA . ASP A 1 71 ? 20.393 -4.376 8.765 1.00 53.25 71 ASP A CA 1
ATOM 520 C C . ASP A 1 71 ? 20.462 -3.414 9.954 1.00 53.25 71 ASP A C 1
ATOM 522 O O . ASP A 1 71 ? 20.455 -2.199 9.757 1.00 53.25 71 ASP A O 1
ATOM 526 N N . VAL A 1 72 ? 20.591 -3.914 11.185 1.00 53.56 72 VAL A N 1
ATOM 527 C CA . VAL A 1 72 ? 20.529 -3.076 12.397 1.00 53.56 72 VAL A CA 1
ATOM 528 C C . VAL A 1 72 ? 21.819 -2.274 12.597 1.00 53.56 72 VAL A C 1
ATOM 530 O O . VAL A 1 72 ? 21.785 -1.043 12.603 1.00 53.56 72 VAL A O 1
ATOM 533 N N . LEU A 1 73 ? 22.978 -2.935 12.692 1.00 53.22 73 LEU A N 1
ATOM 534 C CA . LEU A 1 73 ? 24.266 -2.267 12.924 1.00 53.22 73 LEU A CA 1
ATOM 535 C C . LEU A 1 73 ? 24.627 -1.247 11.824 1.00 53.22 73 LEU A C 1
ATOM 537 O O . LEU A 1 73 ? 24.983 -0.117 12.171 1.00 53.22 73 LEU A O 1
ATOM 541 N N . PRO A 1 74 ? 24.510 -1.556 10.516 1.00 51.25 74 PRO A N 1
ATOM 542 C CA . PRO A 1 74 ? 24.859 -0.604 9.462 1.00 51.25 74 PRO A CA 1
ATOM 543 C C . PRO A 1 74 ? 23.927 0.612 9.407 1.00 51.25 74 PRO A C 1
ATOM 545 O O . PRO A 1 74 ? 24.408 1.734 9.243 1.00 51.25 74 PRO A O 1
ATOM 548 N N . ASN A 1 75 ? 22.613 0.425 9.578 1.00 50.16 75 ASN A N 1
ATOM 549 C CA . ASN A 1 75 ? 21.655 1.535 9.539 1.00 50.16 75 ASN A CA 1
ATOM 550 C C . ASN A 1 75 ? 21.701 2.397 10.811 1.00 50.16 75 ASN A C 1
ATOM 552 O O . ASN A 1 75 ? 21.520 3.610 10.729 1.00 50.16 75 ASN A O 1
ATOM 556 N N . MET A 1 76 ? 22.012 1.812 11.970 1.00 49.31 76 MET A N 1
ATOM 557 C CA . MET A 1 76 ? 22.200 2.567 13.212 1.00 49.31 76 MET A CA 1
ATOM 558 C C . MET A 1 76 ? 23.510 3.360 13.229 1.00 49.31 76 MET A C 1
ATOM 560 O O . MET A 1 76 ? 23.521 4.517 13.639 1.00 49.31 76 MET A O 1
ATOM 564 N N . LEU A 1 77 ? 24.610 2.794 12.722 1.00 48.34 77 LEU A N 1
ATOM 565 C CA . LEU A 1 77 ? 25.881 3.520 12.592 1.00 48.34 77 LEU A CA 1
ATOM 566 C C . LEU A 1 77 ? 25.800 4.638 11.539 1.00 48.34 77 LEU A C 1
ATOM 568 O O . LEU A 1 77 ? 26.435 5.678 11.698 1.00 48.34 77 LEU A O 1
ATOM 572 N N . LYS A 1 78 ? 24.954 4.470 10.513 1.00 43.69 78 LYS A N 1
ATOM 573 C CA . LYS A 1 78 ? 24.596 5.525 9.553 1.00 43.69 78 LYS A CA 1
ATOM 574 C C . LYS A 1 78 ? 23.847 6.692 10.211 1.00 43.69 78 LYS A C 1
ATOM 576 O O . LYS A 1 78 ? 24.042 7.830 9.802 1.00 43.69 78 LYS A O 1
ATOM 581 N N . LEU A 1 79 ? 23.040 6.423 11.240 1.00 37.53 79 LEU A N 1
ATOM 582 C CA . LEU A 1 79 ? 22.328 7.446 12.015 1.00 37.53 79 LEU A CA 1
ATOM 583 C C . LEU A 1 79 ? 23.266 8.290 12.900 1.00 37.53 79 LEU A C 1
ATOM 585 O O . LEU A 1 79 ? 22.942 9.428 13.223 1.00 37.53 79 LEU A O 1
ATOM 589 N N . LEU A 1 80 ? 24.419 7.736 13.294 1.00 38.38 80 LEU A N 1
ATOM 590 C CA . LEU A 1 80 ? 25.384 8.383 14.193 1.00 38.38 80 LEU A CA 1
ATOM 591 C C . LEU A 1 80 ? 26.419 9.258 13.467 1.00 38.38 80 LEU A C 1
ATOM 593 O O . LEU A 1 80 ? 27.011 10.137 14.092 1.00 38.38 80 LEU A O 1
ATOM 597 N N . SER A 1 81 ? 26.642 9.060 12.164 1.00 41.09 81 SER A N 1
ATOM 598 C CA . SER A 1 81 ? 27.450 9.978 11.351 1.00 41.09 81 SER A CA 1
ATOM 599 C C . SER A 1 81 ? 27.199 9.774 9.856 1.00 41.09 81 SER A C 1
ATOM 601 O O . SER A 1 81 ? 27.612 8.755 9.297 1.00 41.09 81 SER A O 1
ATOM 603 N N . GLU A 1 82 ? 26.595 10.763 9.194 1.00 44.47 82 GLU A N 1
ATOM 604 C CA . GLU A 1 82 ? 26.347 10.745 7.742 1.00 44.47 82 GLU A CA 1
ATOM 605 C C . GLU A 1 82 ? 27.653 10.703 6.911 1.00 44.47 82 GLU A C 1
ATOM 607 O O . GLU A 1 82 ? 27.648 10.192 5.793 1.00 44.47 82 GLU A O 1
ATOM 612 N N . ASP A 1 83 ? 28.793 11.111 7.491 1.00 43.34 83 ASP A N 1
ATOM 613 C CA . ASP A 1 83 ? 30.080 11.250 6.787 1.00 43.34 83 ASP A CA 1
ATOM 614 C C . ASP A 1 83 ? 31.065 10.068 6.934 1.00 43.34 83 ASP A C 1
ATOM 616 O O . ASP A 1 83 ? 32.145 10.097 6.346 1.00 43.34 83 ASP A O 1
ATOM 620 N N . ASN A 1 84 ? 30.757 9.011 7.702 1.00 49.28 84 ASN A N 1
ATOM 621 C CA . ASN A 1 84 ? 31.749 7.960 8.011 1.00 49.28 84 ASN A CA 1
ATOM 622 C C . ASN A 1 84 ? 31.240 6.517 7.864 1.00 49.28 84 ASN A C 1
ATOM 624 O O . ASN A 1 84 ? 31.490 5.659 8.711 1.00 49.28 84 ASN A O 1
ATOM 628 N N . LEU A 1 85 ? 30.620 6.200 6.727 1.00 49.03 85 LEU A N 1
ATOM 629 C CA . LEU A 1 85 ? 30.265 4.825 6.327 1.00 49.03 85 LEU A CA 1
ATOM 630 C C . LEU A 1 85 ? 31.427 3.810 6.464 1.00 49.03 85 LEU A C 1
ATOM 632 O O . LEU A 1 85 ? 31.194 2.640 6.763 1.00 49.03 85 LEU A O 1
ATOM 636 N N . TRP A 1 86 ? 32.686 4.239 6.309 1.00 44.62 86 TRP A N 1
ATOM 637 C CA . TRP A 1 86 ? 33.873 3.386 6.482 1.00 44.62 86 TRP A CA 1
ATOM 638 C C . TRP A 1 86 ? 34.158 3.001 7.949 1.00 44.62 86 TRP A C 1
ATOM 640 O O . TRP A 1 86 ? 34.718 1.931 8.189 1.00 44.62 86 TRP A O 1
ATOM 650 N N . LEU A 1 87 ? 33.747 3.814 8.935 1.00 43.50 87 LEU A N 1
ATOM 651 C CA . LEU A 1 87 ? 33.842 3.471 10.363 1.00 43.50 87 LEU A CA 1
ATOM 652 C C . LEU A 1 87 ? 32.857 2.360 10.740 1.00 43.50 87 LEU A C 1
ATOM 654 O O . LEU A 1 87 ? 33.167 1.561 11.617 1.00 43.50 87 LEU A O 1
ATOM 658 N N . GLY A 1 88 ? 31.719 2.253 10.046 1.00 49.44 88 GLY A N 1
ATOM 659 C CA . GLY A 1 88 ? 30.777 1.146 10.226 1.00 49.44 88 GLY A CA 1
ATOM 660 C C . GLY A 1 88 ? 31.357 -0.197 9.774 1.00 49.44 88 GLY A C 1
ATOM 661 O O . GLY A 1 88 ? 31.281 -1.191 10.497 1.00 49.44 88 GLY A O 1
ATOM 662 N N . TYR A 1 89 ? 32.031 -0.222 8.620 1.00 47.97 89 TYR A N 1
ATOM 663 C CA . TYR A 1 89 ? 32.735 -1.416 8.143 1.00 47.97 89 TYR A CA 1
ATOM 664 C C . TYR A 1 89 ? 33.997 -1.738 8.966 1.00 47.97 89 TYR A C 1
ATOM 666 O O . TYR A 1 89 ? 34.277 -2.910 9.208 1.00 47.97 89 TYR A O 1
ATOM 674 N N . LEU A 1 90 ? 34.731 -0.727 9.454 1.00 43.56 90 LEU A N 1
ATOM 675 C CA . LEU A 1 90 ? 35.856 -0.916 10.381 1.00 43.56 90 LEU A CA 1
ATOM 676 C C . LEU A 1 90 ? 35.389 -1.423 11.754 1.00 43.56 90 LEU A C 1
ATOM 678 O O . LEU A 1 90 ? 36.010 -2.321 12.315 1.00 43.56 90 LEU A O 1
ATOM 682 N N . GLY A 1 91 ? 34.270 -0.907 12.264 1.00 45.09 91 GLY A N 1
ATOM 683 C CA . GLY A 1 91 ? 33.602 -1.412 13.460 1.00 45.09 91 GLY A CA 1
ATOM 684 C C . GLY A 1 91 ? 33.229 -2.882 13.302 1.00 45.09 91 GLY A C 1
ATOM 685 O O . GLY A 1 91 ? 33.530 -3.677 14.180 1.00 45.09 91 GLY A O 1
ATOM 686 N N . ASN A 1 92 ? 32.684 -3.284 12.151 1.00 50.34 92 ASN A N 1
ATOM 687 C CA . ASN A 1 92 ? 32.354 -4.685 11.855 1.00 50.34 92 ASN A CA 1
ATOM 688 C C . ASN A 1 92 ? 33.591 -5.612 11.887 1.00 50.34 92 ASN A C 1
ATOM 690 O O . ASN A 1 92 ? 33.507 -6.763 12.303 1.00 50.34 92 ASN A O 1
ATOM 694 N N . ILE A 1 93 ? 34.768 -5.102 11.508 1.00 48.97 93 ILE A N 1
ATOM 695 C CA . ILE A 1 93 ? 36.045 -5.825 11.614 1.00 48.97 93 ILE A CA 1
ATOM 696 C C . ILE A 1 93 ? 36.541 -5.867 13.070 1.00 48.97 93 ILE A C 1
ATOM 698 O O . ILE A 1 93 ? 36.950 -6.926 13.539 1.00 48.97 93 ILE A O 1
ATOM 702 N N . LEU A 1 94 ? 36.491 -4.746 13.798 1.00 44.28 94 LEU A N 1
ATOM 703 C CA . LEU A 1 94 ? 36.983 -4.632 15.180 1.00 44.28 94 LEU A CA 1
ATOM 704 C C . LEU A 1 94 ? 36.113 -5.396 16.192 1.00 44.28 94 LEU A C 1
ATOM 706 O O . LEU A 1 94 ? 36.640 -5.995 17.126 1.00 44.28 94 LEU A O 1
ATOM 710 N N . MET A 1 95 ? 34.796 -5.439 15.973 1.00 47.28 95 MET A N 1
ATOM 711 C CA . MET A 1 95 ? 33.824 -6.156 16.808 1.00 47.28 95 MET A CA 1
ATOM 712 C C . MET A 1 95 ? 34.031 -7.681 16.800 1.00 47.28 95 MET A C 1
ATOM 714 O O . MET A 1 95 ? 33.622 -8.350 17.741 1.00 47.28 95 MET A O 1
ATOM 718 N N . ARG A 1 96 ? 34.735 -8.230 15.799 1.00 51.06 96 ARG A N 1
ATOM 719 C CA . ARG A 1 96 ? 35.093 -9.661 15.706 1.00 51.06 96 ARG A CA 1
ATOM 720 C C . ARG A 1 96 ? 36.259 -10.074 16.614 1.00 51.06 96 ARG A C 1
ATOM 722 O O . ARG A 1 96 ? 36.507 -11.264 16.769 1.00 51.06 96 ARG A O 1
ATOM 729 N N . PHE A 1 97 ? 36.977 -9.113 17.200 1.00 47.56 97 PHE A N 1
ATOM 730 C CA . PHE A 1 97 ? 38.079 -9.363 18.142 1.00 47.56 97 PHE A CA 1
ATOM 731 C C . PHE A 1 97 ? 37.680 -9.127 19.608 1.00 47.56 97 PHE A C 1
ATOM 733 O O . PHE A 1 97 ? 38.505 -9.291 20.508 1.00 47.56 97 PHE A O 1
ATOM 740 N N . ILE A 1 98 ? 36.426 -8.737 19.859 1.00 44.97 98 ILE A N 1
ATOM 741 C CA . ILE A 1 98 ? 35.876 -8.559 21.204 1.00 44.97 98 ILE A CA 1
ATOM 742 C C . ILE A 1 98 ? 35.399 -9.931 21.709 1.00 44.97 98 ILE A C 1
ATOM 744 O O . ILE A 1 98 ? 34.704 -10.629 20.974 1.00 44.97 98 ILE A O 1
ATOM 748 N N . PRO A 1 99 ? 35.736 -10.345 22.946 1.00 53.31 99 PRO A N 1
ATOM 749 C CA . PRO A 1 99 ? 35.225 -11.590 23.514 1.00 53.31 99 PRO A CA 1
ATOM 750 C C . PRO A 1 99 ? 33.689 -11.650 23.462 1.00 53.31 99 PRO A C 1
ATOM 752 O O . PRO A 1 99 ? 33.034 -10.695 23.882 1.00 53.31 99 PRO A O 1
ATOM 755 N N . ASN A 1 100 ? 33.121 -12.778 23.014 1.00 48.56 100 ASN A N 1
ATOM 756 C CA . ASN A 1 100 ? 31.680 -12.954 22.744 1.00 48.56 100 ASN A CA 1
ATOM 757 C C . ASN A 1 100 ? 30.765 -12.445 23.863 1.00 48.56 100 ASN A C 1
ATOM 759 O O . ASN A 1 100 ? 29.765 -11.789 23.590 1.00 48.56 100 ASN A O 1
ATOM 763 N N . LYS A 1 101 ? 31.133 -12.687 25.125 1.00 53.31 101 LYS A N 1
ATOM 764 C CA . LYS A 1 101 ? 30.361 -12.216 26.278 1.00 53.31 101 LYS A CA 1
ATOM 765 C C . LYS A 1 101 ? 30.315 -10.686 26.362 1.00 53.31 101 LYS A C 1
ATOM 767 O O . LYS A 1 101 ? 29.251 -10.112 26.519 1.00 53.31 101 LYS A O 1
ATOM 772 N N . VAL A 1 102 ? 31.456 -10.021 26.187 1.00 49.41 102 VAL A N 1
ATOM 773 C CA . VAL A 1 102 ? 31.561 -8.552 26.239 1.00 49.41 102 VAL A CA 1
ATOM 774 C C . VAL A 1 102 ? 30.815 -7.912 25.068 1.00 49.41 102 VAL A C 1
ATOM 776 O O . VAL A 1 102 ? 30.222 -6.852 25.223 1.00 49.41 102 VAL A O 1
ATOM 779 N N . PHE A 1 103 ? 30.817 -8.566 23.907 1.00 47.72 103 PHE A N 1
ATOM 780 C CA . PHE A 1 103 ? 30.113 -8.089 22.725 1.00 47.72 103 PHE A CA 1
ATOM 781 C C . PHE A 1 103 ? 28.592 -8.288 22.815 1.00 47.72 103 PHE A C 1
ATOM 783 O O . PHE A 1 103 ? 27.845 -7.357 22.530 1.00 47.72 103 PHE A O 1
ATOM 790 N N . SER A 1 104 ? 28.133 -9.458 23.268 1.00 51.84 104 SER A N 1
ATOM 791 C CA . SER A 1 104 ? 26.714 -9.743 23.515 1.00 51.84 104 SER A CA 1
ATOM 792 C C . SER A 1 104 ? 26.146 -8.852 24.619 1.00 51.84 104 SER A C 1
ATOM 794 O O . SER A 1 104 ? 25.064 -8.295 24.452 1.00 51.84 104 SER A O 1
ATOM 796 N N . ASP A 1 105 ? 26.886 -8.659 25.716 1.00 54.78 105 ASP A N 1
ATOM 797 C CA . ASP A 1 105 ? 26.493 -7.761 26.806 1.00 54.78 105 ASP A CA 1
ATOM 798 C C . ASP A 1 105 ? 26.436 -6.305 26.309 1.00 54.78 105 ASP A C 1
ATOM 800 O O . ASP A 1 105 ? 25.469 -5.600 26.582 1.00 54.78 105 ASP A O 1
ATOM 804 N N . PHE A 1 106 ? 27.412 -5.868 25.501 1.00 50.50 106 PHE A N 1
ATOM 805 C CA . PHE A 1 106 ? 27.422 -4.536 24.890 1.00 50.50 106 PHE A CA 1
ATOM 806 C C . PHE A 1 106 ? 26.274 -4.325 23.899 1.00 50.50 106 PHE A C 1
ATOM 808 O O . PHE A 1 106 ? 25.638 -3.280 23.943 1.00 50.50 106 PHE A O 1
ATOM 815 N N . LEU A 1 107 ? 25.984 -5.285 23.016 1.00 52.34 107 LEU A N 1
ATOM 816 C CA . LEU A 1 107 ? 24.863 -5.188 22.081 1.00 52.34 107 LEU A CA 1
ATOM 817 C C . LEU A 1 107 ? 23.521 -5.244 22.797 1.00 52.34 107 LEU A C 1
ATOM 819 O O . LEU A 1 107 ? 22.623 -4.496 22.437 1.00 52.34 107 LEU A O 1
ATOM 823 N N . THR A 1 108 ? 23.389 -6.079 23.823 1.00 57.19 108 THR A N 1
ATOM 824 C CA . THR A 1 108 ? 22.181 -6.121 24.650 1.00 57.19 108 THR A CA 1
ATOM 825 C C . THR A 1 108 ? 21.997 -4.788 25.366 1.00 57.19 108 THR A C 1
ATOM 827 O O . THR A 1 108 ? 20.921 -4.206 25.300 1.00 57.19 108 THR A O 1
ATOM 830 N N . GLU A 1 109 ? 23.046 -4.239 25.984 1.00 55.22 109 GLU A N 1
ATOM 831 C CA . GLU A 1 109 ? 22.977 -2.954 26.684 1.00 55.22 109 GLU A CA 1
ATOM 832 C C . GLU A 1 109 ? 22.750 -1.778 25.721 1.00 55.22 109 GLU A C 1
ATOM 834 O O . GLU A 1 109 ? 21.952 -0.887 26.008 1.00 55.22 109 GLU A O 1
ATOM 839 N N . LEU A 1 110 ? 23.408 -1.769 24.562 1.00 49.91 110 LEU A N 1
ATOM 840 C CA . LEU A 1 110 ? 23.275 -0.730 23.543 1.00 49.91 110 LEU A CA 1
ATOM 841 C C . LEU A 1 110 ? 21.900 -0.772 22.882 1.00 49.91 110 LEU A C 1
ATOM 843 O O . LEU A 1 110 ? 21.264 0.267 22.744 1.00 49.91 110 LEU A O 1
ATOM 847 N N . THR A 1 111 ? 21.418 -1.955 22.514 1.00 52.53 111 THR A N 1
ATOM 848 C CA . THR A 1 111 ? 20.075 -2.130 21.965 1.00 52.53 111 THR A CA 1
ATOM 849 C C . THR A 1 111 ? 19.032 -1.803 23.003 1.00 52.53 111 THR A C 1
ATOM 851 O O . THR A 1 111 ? 18.101 -1.077 22.691 1.00 52.53 111 THR A O 1
ATOM 854 N N . GLN A 1 112 ? 19.213 -2.213 24.258 1.00 59.31 112 GLN A N 1
ATOM 855 C CA . GLN A 1 112 ? 18.314 -1.805 25.327 1.00 59.31 112 GLN A CA 1
ATOM 856 C C . GLN A 1 112 ? 18.331 -0.285 25.519 1.00 59.31 112 GLN A C 1
ATOM 858 O O . GLN A 1 112 ? 17.275 0.301 25.714 1.00 59.31 112 GLN A O 1
ATOM 863 N N . ARG A 1 113 ? 19.487 0.387 25.422 1.00 53.66 113 ARG A N 1
ATOM 864 C CA . ARG A 1 113 ? 19.583 1.857 25.496 1.00 53.66 113 ARG A CA 1
ATOM 865 C C . ARG A 1 113 ? 18.922 2.547 24.308 1.00 53.66 113 ARG A C 1
ATOM 867 O O . ARG A 1 113 ? 18.173 3.489 24.524 1.00 53.66 113 ARG A O 1
ATOM 874 N N . VAL A 1 114 ? 19.149 2.076 23.085 1.00 52.41 114 VAL A N 1
ATOM 875 C CA . VAL A 1 114 ? 18.536 2.635 21.872 1.00 52.41 114 VAL A CA 1
ATOM 876 C C . VAL A 1 114 ? 17.039 2.375 21.866 1.00 52.41 114 VAL A C 1
ATOM 878 O O . VAL A 1 114 ? 16.271 3.291 21.604 1.00 52.41 114 VAL A O 1
ATOM 881 N N . LEU A 1 115 ? 16.601 1.171 22.227 1.00 56.84 115 LEU A N 1
ATOM 882 C CA . LEU A 1 115 ? 15.192 0.877 22.431 1.00 56.84 115 LEU A CA 1
ATOM 883 C C . LEU A 1 115 ? 14.631 1.790 23.511 1.00 56.84 115 LEU A C 1
ATOM 885 O O . LEU A 1 115 ? 13.640 2.443 23.240 1.00 56.84 115 LEU A O 1
ATOM 889 N N . ASN A 1 116 ? 15.264 1.943 24.672 1.00 60.94 116 ASN A N 1
ATOM 890 C CA . ASN A 1 116 ? 14.783 2.835 25.731 1.00 60.94 116 ASN A CA 1
ATOM 891 C C . ASN A 1 116 ? 14.730 4.314 25.299 1.00 60.94 116 ASN A C 1
ATOM 893 O O . ASN A 1 116 ? 13.771 5.001 25.639 1.00 60.94 116 ASN A O 1
ATOM 897 N N . GLU A 1 117 ? 15.708 4.820 24.544 1.00 56.78 117 GLU A N 1
ATOM 898 C CA . GLU A 1 117 ? 15.712 6.207 24.059 1.00 56.78 117 GLU A CA 1
ATOM 899 C C . GLU A 1 117 ? 14.712 6.432 22.920 1.00 56.78 117 GLU A C 1
ATOM 901 O O . GLU A 1 117 ? 13.964 7.407 22.948 1.00 56.78 117 GLU A O 1
ATOM 906 N N . VAL A 1 118 ? 14.646 5.537 21.933 1.00 56.56 118 VAL A N 1
ATOM 907 C CA . VAL A 1 118 ? 13.723 5.655 20.796 1.00 56.56 118 VAL A CA 1
ATOM 908 C C . VAL A 1 118 ? 12.290 5.373 21.253 1.00 56.56 118 VAL A C 1
ATOM 910 O O . VAL A 1 118 ? 11.389 6.154 20.951 1.00 56.56 118 VAL A O 1
ATOM 913 N N . THR A 1 119 ? 12.052 4.317 22.035 1.00 60.62 119 THR A N 1
ATOM 914 C CA . THR A 1 119 ? 10.713 4.031 22.575 1.00 60.62 119 THR A CA 1
ATOM 915 C C . THR A 1 119 ? 10.289 5.092 23.588 1.00 60.62 119 THR A C 1
ATOM 917 O O . THR A 1 119 ? 9.209 5.657 23.444 1.00 60.62 119 THR A O 1
ATOM 920 N N . GLY A 1 120 ? 11.154 5.460 24.538 1.00 57.09 120 GLY A N 1
ATOM 921 C CA . GLY A 1 120 ? 10.847 6.418 25.601 1.00 57.09 120 GLY A CA 1
ATOM 922 C C . GLY A 1 120 ? 10.668 7.859 25.123 1.00 57.09 120 GLY A C 1
ATOM 923 O O . GLY A 1 120 ? 9.675 8.507 25.462 1.00 57.09 120 GLY A O 1
ATOM 924 N N . ASN A 1 121 ? 11.594 8.375 24.310 1.00 57.16 121 ASN A N 1
ATOM 925 C CA . ASN A 1 121 ? 11.572 9.786 23.911 1.00 57.16 121 ASN A CA 1
ATOM 926 C C . ASN A 1 121 ? 10.769 10.037 22.629 1.00 57.16 121 ASN A C 1
ATOM 928 O O . ASN A 1 121 ? 10.167 11.102 22.501 1.00 57.16 121 ASN A O 1
ATOM 932 N N . ILE A 1 122 ? 10.739 9.088 21.686 1.00 58.25 122 ILE A N 1
ATOM 933 C CA . ILE A 1 122 ? 10.130 9.301 20.362 1.00 58.25 122 ILE A CA 1
ATOM 934 C C . ILE A 1 122 ? 8.790 8.574 20.235 1.00 58.25 122 ILE A C 1
ATOM 936 O O . ILE A 1 122 ? 7.829 9.169 19.747 1.00 58.25 122 ILE A O 1
ATOM 940 N N . MET A 1 123 ? 8.682 7.318 20.678 1.00 67.50 123 MET A N 1
ATOM 941 C CA . MET A 1 123 ? 7.458 6.540 20.461 1.00 67.50 123 MET A CA 1
ATOM 942 C C . MET A 1 123 ? 6.375 6.816 21.506 1.00 67.50 123 MET A C 1
ATOM 944 O O . MET A 1 123 ? 5.267 7.202 21.137 1.00 67.50 123 MET A O 1
ATOM 948 N N . TYR A 1 124 ? 6.680 6.690 22.801 1.00 76.69 124 TYR A N 1
ATOM 949 C CA . TYR A 1 124 ? 5.684 6.848 23.864 1.00 76.69 124 TYR A CA 1
ATOM 950 C C . TYR A 1 124 ? 5.120 8.258 23.894 1.00 76.69 124 TYR A C 1
ATOM 952 O O . TYR A 1 124 ? 3.915 8.423 23.998 1.00 76.69 124 TYR A O 1
ATOM 960 N N . ASN A 1 125 ? 5.956 9.279 23.728 1.00 77.81 125 ASN A N 1
ATOM 961 C CA . ASN A 1 125 ? 5.536 10.672 23.872 1.00 77.81 125 ASN A CA 1
ATOM 962 C C . ASN A 1 125 ? 4.925 11.293 22.601 1.00 77.81 125 ASN A C 1
ATOM 964 O O . ASN A 1 125 ? 4.566 12.473 22.598 1.00 77.81 125 ASN A O 1
ATOM 968 N N . CYS A 1 126 ? 4.757 10.515 21.527 1.00 80.00 126 CYS A N 1
ATOM 969 C CA . CYS A 1 126 ? 4.231 10.994 20.252 1.00 80.00 126 CYS A CA 1
ATOM 970 C C . CYS A 1 126 ? 2.841 10.402 19.950 1.00 80.00 126 CYS A C 1
ATOM 972 O O . CYS A 1 126 ? 2.736 9.221 19.611 1.00 80.00 126 CYS A O 1
ATOM 974 N N . PRO A 1 127 ? 1.755 11.207 19.969 1.00 85.81 127 PRO A N 1
ATOM 975 C CA . PRO A 1 127 ? 0.412 10.728 19.628 1.00 85.81 127 PRO A CA 1
ATOM 976 C C . PRO A 1 127 ? 0.323 10.067 18.243 1.00 85.81 127 PRO A C 1
ATOM 978 O O . PRO A 1 127 ? -0.466 9.146 18.054 1.00 85.81 127 PRO A O 1
ATOM 981 N N . SER A 1 128 ? 1.134 10.511 17.277 1.00 80.44 128 SER A N 1
ATOM 982 C CA . SER A 1 128 ? 1.157 9.934 15.927 1.00 80.44 128 SER A CA 1
ATOM 983 C C . SER A 1 128 ? 1.734 8.517 15.899 1.00 80.44 128 SER A C 1
ATOM 985 O O . SER A 1 128 ? 1.326 7.725 15.058 1.00 80.44 128 SER A O 1
ATOM 987 N N . MET A 1 129 ? 2.645 8.174 16.816 1.00 83.31 129 MET A N 1
ATOM 988 C CA . MET A 1 129 ? 3.156 6.803 16.945 1.00 83.31 129 MET A CA 1
ATOM 989 C C . MET A 1 129 ? 2.102 5.894 17.577 1.00 83.31 129 MET A C 1
ATOM 991 O O . MET A 1 129 ? 1.873 4.788 17.099 1.00 83.31 129 MET A O 1
ATOM 995 N N . TRP A 1 130 ? 1.358 6.397 18.564 1.00 90.62 130 TRP A N 1
ATOM 996 C CA . TRP A 1 130 ? 0.188 5.698 19.104 1.00 90.62 130 TRP A CA 1
ATOM 997 C C . TRP A 1 130 ? -0.920 5.487 18.072 1.00 90.62 130 TRP A C 1
ATOM 999 O O . TRP A 1 130 ? -1.602 4.468 18.113 1.00 90.62 130 TRP A O 1
ATOM 1009 N N . ALA A 1 131 ? -1.080 6.401 17.111 1.00 90.12 131 ALA A N 1
ATOM 1010 C CA . ALA A 1 131 ? -2.029 6.229 16.013 1.00 90.12 131 ALA A CA 1
ATOM 1011 C C . ALA A 1 131 ? -1.656 5.087 15.045 1.00 90.12 131 ALA A C 1
ATOM 1013 O O . ALA A 1 131 ? -2.506 4.629 14.277 1.00 90.12 131 ALA A O 1
ATOM 1014 N N . LEU A 1 132 ? -0.398 4.634 15.085 1.00 89.00 132 LEU A N 1
ATOM 1015 C CA . LEU A 1 132 ? 0.104 3.480 14.344 1.00 89.00 132 LEU A CA 1
ATOM 1016 C C . LEU A 1 132 ? 0.058 2.181 15.154 1.00 89.00 132 LEU A C 1
ATOM 1018 O O . LEU A 1 132 ? 0.317 1.130 14.581 1.00 89.00 132 LEU A O 1
ATOM 1022 N N . VAL A 1 133 ? -0.284 2.209 16.443 1.00 92.56 133 VAL A N 1
ATOM 1023 C CA . VAL A 1 133 ? -0.485 0.974 17.209 1.00 92.56 133 VAL A CA 1
ATOM 1024 C C . VAL A 1 133 ? -1.749 0.279 16.687 1.00 92.56 133 VAL A C 1
ATOM 1026 O O . VAL A 1 133 ? -2.783 0.944 16.537 1.00 92.56 133 VAL A O 1
ATOM 1029 N N . PRO A 1 134 ? -1.703 -1.031 16.384 1.00 95.75 134 PRO A N 1
ATOM 1030 C CA . PRO A 1 134 ? -2.891 -1.774 15.994 1.00 95.75 134 PRO A CA 1
ATOM 1031 C C . PRO A 1 134 ? -3.993 -1.685 17.049 1.00 95.75 134 PRO A C 1
ATOM 1033 O O . PRO A 1 134 ? -3.745 -1.795 18.253 1.00 95.75 134 PRO A O 1
ATOM 1036 N N . SER A 1 135 ? -5.238 -1.484 16.611 1.00 96.38 135 SER A N 1
ATOM 1037 C CA . SER A 1 135 ? -6.345 -1.227 17.544 1.00 96.38 135 SER A CA 1
ATOM 1038 C C . SER A 1 135 ? -6.600 -2.386 18.520 1.00 96.38 135 SER A C 1
ATOM 1040 O O . SER A 1 135 ? -7.027 -2.157 19.652 1.00 96.38 135 SER A O 1
ATOM 1042 N N . ASN A 1 136 ? -6.294 -3.625 18.131 1.00 95.94 136 ASN A N 1
ATOM 1043 C CA . ASN A 1 136 ? -6.386 -4.803 18.998 1.00 95.94 136 ASN A CA 1
ATOM 1044 C C . ASN A 1 136 ? -5.351 -4.806 20.139 1.00 95.94 136 ASN A C 1
ATOM 1046 O O . ASN A 1 136 ? -5.600 -5.442 21.157 1.00 95.94 136 ASN A O 1
ATOM 1050 N N . GLU A 1 137 ? -4.242 -4.076 20.009 1.00 95.31 137 GLU A N 1
ATOM 1051 C CA . GLU A 1 137 ? -3.169 -4.013 21.014 1.00 95.31 137 GLU A CA 1
ATOM 1052 C C . GLU A 1 137 ? -3.208 -2.726 21.853 1.00 95.31 137 GLU A C 1
ATOM 1054 O O . GLU A 1 137 ? -2.686 -2.673 22.968 1.00 95.31 137 GLU A O 1
ATOM 1059 N N . TYR A 1 138 ? -3.864 -1.678 21.343 1.00 96.56 138 TYR A N 1
ATOM 1060 C CA . TYR A 1 138 ? -3.857 -0.342 21.940 1.00 96.56 138 TYR A CA 1
A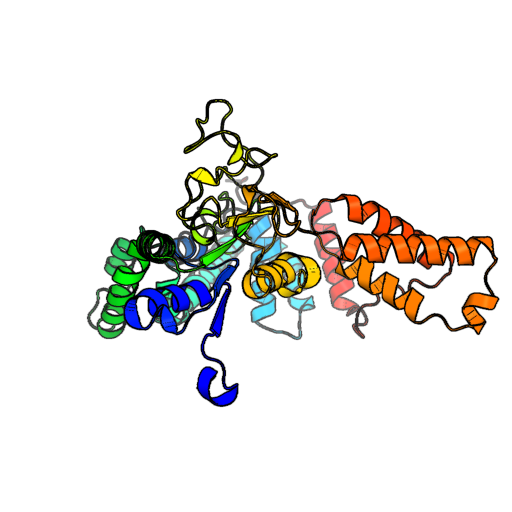TOM 1061 C C . TYR A 1 138 ? -4.243 -0.316 23.429 1.00 96.56 138 TYR A C 1
ATOM 1063 O O . TYR A 1 138 ? -3.594 0.362 24.229 1.00 96.56 138 TYR A O 1
ATOM 1071 N N . LYS A 1 139 ? -5.309 -1.027 23.823 1.00 97.00 139 LYS A N 1
ATOM 1072 C CA . LYS A 1 139 ? -5.806 -0.985 25.210 1.00 97.00 139 LYS A CA 1
ATOM 1073 C C . LYS A 1 139 ? -4.786 -1.529 26.205 1.00 97.00 139 LYS A C 1
ATOM 1075 O O . LYS A 1 139 ? -4.597 -0.927 27.257 1.00 97.00 139 LYS A O 1
ATOM 1080 N N . GLU A 1 140 ? -4.149 -2.644 25.870 1.00 95.88 140 GLU A N 1
ATOM 1081 C CA . GLU A 1 140 ? -3.141 -3.265 26.725 1.00 95.88 140 GLU A CA 1
ATOM 1082 C C . GLU A 1 140 ? -1.893 -2.382 26.817 1.00 95.88 140 GLU A C 1
ATOM 1084 O O . GLU A 1 140 ? -1.446 -2.039 27.913 1.00 95.88 140 GLU A O 1
ATOM 1089 N N . LEU A 1 141 ? -1.384 -1.925 25.669 1.00 93.25 141 LEU A N 1
ATOM 1090 C CA . LEU A 1 141 ? -0.180 -1.098 25.608 1.00 93.25 141 LEU A CA 1
ATOM 1091 C C . LEU A 1 141 ? -0.363 0.254 26.299 1.00 93.25 141 LEU A C 1
ATOM 1093 O O . LEU A 1 141 ? 0.493 0.667 27.079 1.00 93.25 141 LEU A O 1
ATOM 1097 N N . SER A 1 142 ? -1.487 0.936 26.072 1.00 94.62 142 SER A N 1
ATOM 1098 C CA . SER A 1 142 ? -1.747 2.239 26.698 1.00 94.62 142 SER A CA 1
ATOM 1099 C C . SER A 1 142 ? -1.930 2.137 28.213 1.00 94.62 142 SER A C 1
ATOM 1101 O O . SER A 1 142 ? -1.488 3.027 28.941 1.00 94.62 142 SER A O 1
ATOM 1103 N N . ALA A 1 143 ? -2.530 1.048 28.705 1.00 95.25 143 ALA A N 1
ATOM 1104 C CA . ALA A 1 143 ? -2.641 0.780 30.135 1.00 95.25 143 ALA A CA 1
ATOM 1105 C C . ALA A 1 143 ? -1.279 0.496 30.785 1.00 95.25 143 ALA A C 1
ATOM 1107 O O . ALA A 1 143 ? -1.089 0.820 31.951 1.00 95.25 143 ALA A O 1
ATOM 1108 N N . LYS A 1 144 ? -0.336 -0.093 30.043 1.00 91.69 144 LYS A N 1
ATOM 1109 C CA . LYS A 1 144 ? 1.008 -0.409 30.540 1.00 91.69 144 LYS A CA 1
ATOM 1110 C C . LYS A 1 144 ? 1.966 0.786 30.487 1.00 91.69 144 LYS A C 1
ATOM 1112 O O . LYS A 1 144 ? 2.774 0.945 31.395 1.00 91.69 144 LYS A O 1
ATOM 1117 N N . LEU A 1 145 ? 1.915 1.584 29.418 1.00 88.88 145 LEU A N 1
ATOM 1118 C CA . LEU A 1 145 ? 2.996 2.518 29.070 1.00 88.88 145 LEU A CA 1
ATOM 1119 C C . LEU A 1 145 ? 2.676 3.993 29.336 1.00 88.88 145 LEU A C 1
ATOM 1121 O O . LEU A 1 145 ? 3.602 4.774 29.519 1.00 88.88 145 LEU A O 1
ATOM 1125 N N . ILE A 1 146 ? 1.397 4.391 29.327 1.00 92.12 146 ILE A N 1
ATOM 1126 C CA . ILE A 1 146 ? 0.981 5.809 29.414 1.00 92.12 146 ILE A CA 1
ATOM 1127 C C . ILE A 1 146 ? -0.231 6.022 30.338 1.00 92.12 146 ILE A C 1
ATOM 1129 O O . ILE A 1 146 ? -1.023 6.946 30.145 1.00 92.12 146 ILE A O 1
ATOM 1133 N N . SER A 1 147 ? -0.424 5.146 31.328 1.00 92.94 147 SER A N 1
ATOM 1134 C CA . SER A 1 147 ? -1.527 5.249 32.296 1.00 92.94 147 SER A CA 1
ATOM 1135 C C . SER A 1 147 ? -1.232 6.169 33.480 1.00 92.94 147 SER A C 1
ATOM 1137 O O . SER A 1 147 ? -2.126 6.433 34.285 1.00 92.94 147 SER A O 1
ATOM 1139 N N . ASP A 1 148 ? 0.017 6.599 33.649 1.00 92.38 148 ASP A N 1
ATOM 1140 C CA . ASP A 1 148 ? 0.426 7.438 34.766 1.00 92.38 148 ASP A CA 1
ATOM 1141 C C . ASP A 1 148 ? -0.041 8.901 34.595 1.00 92.38 148 ASP A C 1
ATOM 1143 O O . ASP A 1 148 ? -0.340 9.353 33.482 1.00 92.38 148 ASP A O 1
ATOM 1147 N N . PRO A 1 149 ? -0.096 9.681 35.692 1.00 94.94 149 PRO A N 1
ATOM 1148 C CA . PRO A 1 149 ? -0.579 11.058 35.646 1.00 94.94 149 PRO A CA 1
ATOM 1149 C C . PRO A 1 149 ? 0.195 11.987 34.701 1.00 94.94 149 PRO A C 1
ATOM 1151 O O . PRO A 1 149 ? -0.402 12.937 34.191 1.00 94.94 149 PRO A O 1
ATOM 1154 N N . ALA A 1 150 ? 1.488 11.744 34.447 1.00 91.94 150 ALA A N 1
ATOM 1155 C CA . ALA A 1 150 ? 2.282 12.612 33.579 1.00 91.94 150 ALA A CA 1
ATOM 1156 C C . ALA A 1 150 ? 1.852 12.488 32.107 1.00 91.94 150 ALA A C 1
ATOM 1158 O O . ALA A 1 150 ? 1.896 13.473 31.368 1.00 91.94 150 ALA A O 1
ATOM 1159 N N . HIS A 1 151 ? 1.345 11.321 31.702 1.00 93.44 151 HIS A N 1
ATOM 1160 C CA . HIS A 1 151 ? 0.873 11.065 30.341 1.00 93.44 151 HIS A CA 1
ATOM 1161 C C . HIS A 1 151 ? -0.644 11.241 30.155 1.00 93.44 151 HIS A C 1
ATOM 1163 O O . HIS A 1 151 ? -1.155 10.984 29.065 1.00 93.44 151 HIS A O 1
ATOM 1169 N N . ALA A 1 152 ? -1.390 11.745 31.146 1.00 95.31 152 ALA A N 1
ATOM 1170 C CA . ALA A 1 152 ? -2.855 11.844 31.077 1.00 95.31 152 ALA A CA 1
ATOM 1171 C C . ALA A 1 152 ? -3.378 12.590 29.827 1.00 95.31 152 ALA A C 1
ATOM 1173 O O . ALA A 1 152 ? -4.333 12.152 29.181 1.00 95.31 152 ALA A O 1
ATOM 1174 N N . ALA A 1 153 ? -2.733 13.697 29.440 1.00 95.12 153 ALA A N 1
ATOM 1175 C CA . ALA A 1 153 ? -3.119 14.470 28.256 1.00 95.12 153 ALA A CA 1
ATOM 1176 C C . ALA A 1 153 ? -2.817 13.738 26.937 1.00 95.12 153 ALA A C 1
ATOM 1178 O O . ALA A 1 153 ? -3.572 13.863 25.969 1.00 95.12 153 ALA A O 1
ATOM 1179 N N . LEU A 1 154 ? -1.720 12.981 26.889 1.00 93.88 154 LEU A N 1
ATOM 1180 C CA . LEU A 1 154 ? -1.396 12.115 25.762 1.00 93.88 154 LEU A CA 1
ATOM 1181 C C . LEU A 1 154 ? -2.426 10.987 25.668 1.00 93.88 154 LEU A C 1
ATOM 1183 O O . LEU A 1 154 ? -3.040 10.827 24.615 1.00 93.88 154 LEU A O 1
ATOM 1187 N N . LYS A 1 155 ? -2.679 10.286 26.778 1.00 95.56 155 LYS A N 1
ATOM 1188 C CA . LYS A 1 155 ? -3.634 9.181 26.840 1.00 95.56 155 LYS A CA 1
ATOM 1189 C C . LYS A 1 155 ? -5.029 9.597 26.382 1.00 95.56 155 LYS A C 1
ATOM 1191 O O . LYS A 1 155 ? -5.658 8.889 25.606 1.00 95.56 155 LYS A O 1
ATOM 1196 N N . ALA A 1 156 ? -5.498 10.779 26.781 1.00 96.88 156 ALA A N 1
ATOM 1197 C CA . ALA A 1 156 ? -6.784 11.296 26.318 1.00 96.88 156 ALA A CA 1
ATOM 1198 C C . ALA A 1 156 ? -6.839 11.461 24.784 1.00 96.88 156 ALA A C 1
ATOM 1200 O O . ALA A 1 156 ? -7.856 11.154 24.159 1.00 96.88 156 ALA A O 1
ATOM 1201 N N . LYS A 1 157 ? -5.745 11.917 24.154 1.00 95.75 157 LYS A N 1
ATOM 1202 C CA . LYS A 1 157 ? -5.660 12.045 22.688 1.00 95.75 157 LYS A CA 1
ATOM 1203 C C . LYS A 1 157 ? -5.651 10.681 22.005 1.00 95.75 157 LYS A C 1
ATOM 1205 O O . LYS A 1 157 ? -6.331 10.504 20.996 1.00 95.75 157 LYS A O 1
ATOM 1210 N N . THR A 1 158 ? -4.886 9.737 22.542 1.00 95.94 158 THR A N 1
ATOM 1211 C CA . THR A 1 158 ? -4.740 8.403 21.958 1.00 95.94 158 THR A CA 1
ATOM 1212 C C . THR A 1 158 ? -6.003 7.565 22.161 1.00 95.94 158 THR A C 1
ATOM 1214 O O . THR A 1 158 ? -6.418 6.890 21.226 1.00 95.94 158 THR A O 1
ATOM 1217 N N . ASP A 1 159 ? -6.702 7.704 23.296 1.00 97.75 159 ASP A N 1
ATOM 1218 C CA . ASP A 1 159 ? -8.003 7.066 23.548 1.00 97.75 159 ASP A CA 1
ATOM 1219 C C . ASP A 1 159 ? -9.053 7.586 22.559 1.00 97.75 159 ASP A C 1
ATOM 1221 O O . ASP A 1 159 ? -9.790 6.810 21.950 1.00 97.75 159 ASP A O 1
ATOM 1225 N N . ALA A 1 160 ? -9.077 8.903 22.329 1.00 96.94 160 ALA A N 1
ATOM 1226 C CA . ALA A 1 160 ? -9.982 9.507 21.357 1.00 96.94 160 ALA A CA 1
ATOM 1227 C C . ALA A 1 160 ? -9.713 9.027 19.920 1.00 96.94 160 ALA A C 1
ATOM 1229 O O . ALA A 1 160 ? -10.655 8.883 19.139 1.00 96.94 160 ALA A O 1
ATOM 1230 N N . TYR A 1 161 ? -8.450 8.792 19.552 1.00 97.62 161 TYR A N 1
ATOM 1231 C CA . TYR A 1 161 ? -8.112 8.226 18.246 1.00 97.62 161 TYR A CA 1
ATOM 1232 C C . TYR A 1 161 ? -8.422 6.725 18.165 1.00 97.62 161 TYR A C 1
ATOM 1234 O O . TYR A 1 161 ? -8.964 6.278 17.157 1.00 97.62 161 TYR A O 1
ATOM 1242 N N . TYR A 1 162 ? -8.162 5.955 19.219 1.00 97.94 162 TYR A N 1
ATOM 1243 C CA . TYR A 1 162 ? -8.487 4.530 19.283 1.00 97.94 162 TYR A CA 1
ATOM 1244 C C . TYR A 1 162 ? -9.970 4.261 18.991 1.00 97.94 162 TYR A C 1
ATOM 1246 O O . TYR A 1 162 ? -10.301 3.390 18.184 1.00 97.94 162 TYR A O 1
ATOM 1254 N N . GLU A 1 163 ? -10.871 5.062 19.569 1.00 97.81 163 GLU A N 1
ATOM 1255 C CA . GLU A 1 163 ? -12.313 4.966 19.305 1.00 97.81 163 GLU A CA 1
ATOM 1256 C C . GLU A 1 163 ? -12.669 5.188 17.822 1.00 97.81 163 GLU A C 1
ATOM 1258 O O . GLU A 1 163 ? -13.621 4.597 17.301 1.00 97.81 163 GLU A O 1
ATOM 1263 N N . ILE A 1 164 ? -11.881 6.001 17.114 1.00 97.94 164 ILE A N 1
ATOM 1264 C CA . ILE A 1 164 ? -12.022 6.231 15.674 1.00 97.94 164 ILE A CA 1
ATOM 1265 C C . ILE A 1 164 ? -11.461 5.047 14.880 1.00 97.94 164 ILE A C 1
ATOM 1267 O O . ILE A 1 164 ? -12.138 4.565 13.966 1.00 97.94 164 ILE A O 1
ATOM 1271 N N . GLN A 1 165 ? -10.245 4.611 15.211 1.00 97.81 165 GLN A N 1
ATOM 1272 C CA . GLN A 1 165 ? -9.477 3.599 14.485 1.00 97.81 165 GLN A CA 1
ATOM 1273 C C . GLN A 1 165 ? -10.157 2.230 14.528 1.00 97.81 165 GLN A C 1
ATOM 1275 O O . GLN A 1 165 ? -10.344 1.616 13.482 1.00 97.81 165 GLN A O 1
ATOM 1280 N N . LYS A 1 166 ? -10.614 1.779 15.704 1.00 96.44 166 LYS A N 1
ATOM 1281 C CA . LYS A 1 166 ? -11.249 0.456 15.864 1.00 96.44 166 LYS A CA 1
ATOM 1282 C C . LYS A 1 166 ? -12.519 0.274 15.019 1.00 96.44 166 LYS A C 1
ATOM 1284 O O . LYS A 1 166 ? -12.929 -0.845 14.748 1.00 96.44 166 LYS A O 1
ATOM 1289 N N . ASN A 1 167 ? -13.141 1.383 14.614 1.00 96.69 167 ASN A N 1
ATOM 1290 C CA . ASN A 1 167 ? -14.357 1.422 13.802 1.00 96.69 167 ASN A CA 1
ATOM 1291 C C . ASN A 1 167 ? -14.086 1.878 12.353 1.00 96.69 167 ASN A C 1
ATOM 1293 O O . ASN A 1 167 ? -15.029 2.169 11.620 1.00 96.69 167 ASN A O 1
ATOM 1297 N N . ALA A 1 168 ? -12.820 2.025 11.943 1.00 97.06 168 ALA A N 1
ATOM 1298 C CA . ALA A 1 168 ? -12.459 2.621 10.658 1.00 97.06 168 ALA A CA 1
ATOM 1299 C C . ALA A 1 168 ? -12.981 1.820 9.459 1.00 97.06 168 ALA A C 1
ATOM 1301 O O . ALA A 1 168 ? -13.659 2.397 8.610 1.00 97.06 168 ALA A O 1
ATOM 1302 N N . SER A 1 169 ? -12.728 0.508 9.417 1.00 96.19 169 SER A N 1
ATOM 1303 C CA . SER A 1 169 ? -13.157 -0.353 8.307 1.00 96.19 169 SER A CA 1
ATOM 1304 C C . SER A 1 169 ? -14.677 -0.363 8.136 1.00 96.19 169 SER A C 1
ATOM 1306 O O . SER A 1 169 ? -15.173 -0.178 7.028 1.00 96.19 169 SER A O 1
ATOM 1308 N N . GLU A 1 170 ? -15.421 -0.492 9.237 1.00 97.00 170 GLU A N 1
ATOM 1309 C CA . GLU A 1 170 ? -16.888 -0.477 9.210 1.00 97.00 170 GLU A CA 1
ATOM 1310 C C . GLU A 1 170 ? -17.429 0.886 8.757 1.00 97.00 170 GLU A C 1
ATOM 1312 O O . GLU A 1 170 ? -18.306 0.963 7.901 1.00 97.00 170 GLU A O 1
ATOM 1317 N N . ARG A 1 171 ? -16.848 1.988 9.243 1.00 97.75 171 ARG A N 1
ATOM 1318 C CA . ARG A 1 171 ? -17.221 3.337 8.796 1.00 97.75 171 ARG A CA 1
ATOM 1319 C C . ARG A 1 171 ? -16.964 3.540 7.303 1.00 97.75 171 ARG A C 1
ATOM 1321 O O . ARG A 1 171 ? -17.802 4.109 6.610 1.00 97.75 171 ARG A O 1
ATOM 1328 N N . ILE A 1 172 ? -15.811 3.095 6.803 1.00 98.38 172 ILE A N 1
ATOM 1329 C CA . ILE A 1 172 ? -15.469 3.169 5.377 1.00 98.38 172 ILE A CA 1
ATOM 1330 C C . ILE A 1 172 ? -16.488 2.374 4.551 1.00 98.38 172 ILE A C 1
ATOM 1332 O O . ILE A 1 172 ? -17.020 2.897 3.572 1.00 98.38 172 ILE A O 1
ATOM 1336 N N . LYS A 1 173 ? -16.822 1.155 4.986 1.00 97.88 173 LYS A N 1
ATOM 1337 C CA . LYS A 1 173 ? -17.847 0.317 4.355 1.00 97.88 173 LYS A CA 1
ATOM 1338 C C . LYS A 1 173 ? -19.211 1.015 4.307 1.00 97.88 173 LYS A C 1
ATOM 1340 O O . LYS A 1 173 ? -19.857 1.013 3.262 1.00 97.88 173 LYS A O 1
ATOM 1345 N N . GLN A 1 174 ? -19.619 1.673 5.392 1.00 97.88 174 GLN A N 1
ATOM 1346 C CA . GLN A 1 174 ? -20.868 2.443 5.454 1.00 97.88 174 GLN A CA 1
ATOM 1347 C C . GLN A 1 174 ? -20.875 3.639 4.495 1.00 97.88 174 GLN A C 1
ATOM 1349 O O . GLN A 1 174 ? -21.876 3.876 3.823 1.00 97.88 174 GLN A O 1
ATOM 1354 N N . TYR A 1 175 ? -19.768 4.377 4.377 1.00 98.25 175 TYR A N 1
ATOM 1355 C CA . TYR A 1 175 ? -19.669 5.467 3.402 1.00 98.25 175 TYR A CA 1
ATOM 1356 C C . TYR A 1 175 ? -19.806 4.968 1.961 1.00 98.25 175 TYR A C 1
ATOM 1358 O O . TYR A 1 175 ? -20.520 5.587 1.172 1.00 98.25 175 TYR A O 1
ATOM 1366 N N . VAL A 1 176 ? -19.180 3.836 1.629 1.00 98.12 176 VAL A N 1
ATOM 1367 C CA . VAL A 1 176 ? -19.324 3.217 0.303 1.00 98.12 176 VAL A CA 1
ATOM 1368 C C . VAL A 1 176 ? -20.758 2.747 0.061 1.00 98.12 176 VAL A C 1
ATOM 1370 O O . VAL A 1 176 ? -21.315 3.024 -1.000 1.00 98.12 176 VAL A O 1
ATOM 1373 N N . ALA A 1 177 ? -21.396 2.114 1.050 1.00 97.31 177 ALA A N 1
ATOM 1374 C CA . ALA A 1 177 ? -22.803 1.715 0.963 1.00 97.31 177 ALA A CA 1
ATOM 1375 C C . ALA A 1 177 ? -23.749 2.916 0.752 1.00 97.31 177 ALA A C 1
ATOM 1377 O O . ALA A 1 177 ? -24.765 2.788 0.074 1.00 97.31 177 ALA A O 1
ATOM 1378 N N . ASN A 1 178 ? -23.380 4.092 1.266 1.00 97.19 178 ASN A N 1
ATOM 1379 C CA . ASN A 1 178 ? -24.101 5.353 1.077 1.00 97.19 178 ASN A CA 1
ATOM 1380 C C . ASN A 1 178 ? -23.703 6.111 -0.208 1.00 97.19 178 ASN A C 1
ATOM 1382 O O . ASN A 1 178 ? -24.058 7.277 -0.370 1.00 97.19 178 ASN A O 1
ATOM 1386 N N . GLY A 1 179 ? -22.981 5.467 -1.130 1.00 96.69 179 GLY A N 1
ATOM 1387 C CA . GLY A 1 179 ? -22.697 5.997 -2.464 1.00 96.69 179 GLY A CA 1
ATOM 1388 C C . GLY A 1 179 ? -21.400 6.795 -2.597 1.00 96.69 179 GLY A C 1
ATOM 1389 O O . GLY A 1 179 ? -21.176 7.394 -3.648 1.00 96.69 179 GLY A O 1
ATOM 1390 N N . MET A 1 180 ? -20.530 6.817 -1.580 1.00 97.94 180 MET A N 1
ATOM 1391 C CA . MET A 1 180 ? -19.193 7.393 -1.741 1.00 97.94 180 MET A CA 1
ATOM 1392 C C . MET A 1 180 ? -18.258 6.454 -2.507 1.00 97.94 180 MET A C 1
ATOM 1394 O O . MET A 1 180 ? -18.222 5.246 -2.282 1.00 97.94 180 MET A O 1
ATOM 1398 N N . ASP A 1 181 ? -17.419 7.037 -3.356 1.00 98.06 181 ASP A N 1
ATOM 1399 C CA . ASP A 1 181 ? -16.353 6.327 -4.054 1.00 98.06 181 ASP A CA 1
ATOM 1400 C C . ASP A 1 181 ? -15.070 6.313 -3.201 1.00 98.06 181 ASP A C 1
ATOM 1402 O O . ASP A 1 181 ? -14.300 7.279 -3.187 1.00 98.06 181 ASP A O 1
ATOM 1406 N N . ILE A 1 182 ? -14.844 5.210 -2.481 1.00 98.62 182 ILE A N 1
ATOM 1407 C CA . ILE A 1 182 ? -13.634 4.963 -1.681 1.00 98.62 182 ILE A CA 1
ATOM 1408 C C . ILE A 1 182 ? -12.958 3.684 -2.176 1.00 98.62 182 ILE A C 1
ATOM 1410 O O . ILE A 1 182 ? -13.616 2.658 -2.337 1.00 98.62 182 ILE A O 1
ATOM 1414 N N . PHE A 1 183 ? -11.649 3.752 -2.400 1.00 98.69 183 PHE A N 1
ATOM 1415 C CA . PHE A 1 183 ? -10.842 2.678 -2.976 1.00 98.69 183 PHE A CA 1
ATOM 1416 C C . PHE A 1 183 ? -9.574 2.423 -2.163 1.00 98.69 183 PHE A C 1
ATOM 1418 O O . PHE A 1 183 ? -9.134 3.280 -1.388 1.00 98.69 183 PHE A O 1
ATOM 1425 N N . VAL A 1 184 ? -8.968 1.257 -2.373 1.00 98.62 184 VAL A N 1
ATOM 1426 C CA . VAL A 1 184 ? -7.768 0.811 -1.662 1.00 98.62 184 VAL A CA 1
ATOM 1427 C C . VAL A 1 184 ? -6.738 0.246 -2.640 1.00 98.62 184 VAL A C 1
ATOM 1429 O O . VAL A 1 184 ? -7.082 -0.490 -3.560 1.00 98.62 184 VAL A O 1
ATOM 1432 N N . VAL A 1 185 ? -5.463 0.565 -2.422 1.00 98.19 185 VAL A N 1
ATOM 1433 C CA . VAL A 1 185 ? -4.318 -0.066 -3.089 1.00 98.19 185 VAL A CA 1
ATOM 1434 C C . VAL A 1 185 ? -3.361 -0.572 -2.008 1.00 98.19 185 VAL A C 1
ATOM 1436 O O . VAL A 1 185 ? -2.825 0.214 -1.224 1.00 98.19 185 VAL A O 1
ATOM 1439 N N . SER A 1 186 ? -3.166 -1.887 -1.942 1.00 97.88 186 SER A N 1
ATOM 1440 C CA . SER A 1 186 ? -2.421 -2.576 -0.883 1.00 97.88 186 SER A CA 1
ATOM 1441 C C . SER A 1 186 ? -1.228 -3.342 -1.459 1.00 97.88 186 SER A C 1
ATOM 1443 O O . SER A 1 186 ? -1.356 -4.061 -2.447 1.00 97.88 186 SER A O 1
ATOM 1445 N N . GLY A 1 187 ? -0.049 -3.181 -0.855 1.00 96.00 187 GLY A N 1
ATOM 1446 C CA . GLY A 1 187 ? 1.111 -4.031 -1.134 1.00 96.00 187 GLY A CA 1
ATOM 1447 C C . GLY A 1 187 ? 1.060 -5.312 -0.300 1.00 96.00 187 GLY A C 1
ATOM 1448 O O . GLY A 1 187 ? 0.536 -5.286 0.816 1.00 96.00 187 GLY A O 1
ATOM 1449 N N . TYR A 1 188 ? 1.599 -6.418 -0.817 1.00 98.00 188 TYR A N 1
ATOM 1450 C CA . TYR A 1 188 ? 1.674 -7.690 -0.086 1.00 98.00 188 TYR A CA 1
ATOM 1451 C C . TYR A 1 188 ? 2.913 -8.518 -0.441 1.00 98.00 188 TYR A C 1
ATOM 1453 O O . TYR A 1 188 ? 3.649 -8.187 -1.372 1.00 98.00 188 TYR A O 1
ATOM 1461 N N . ASN A 1 189 ? 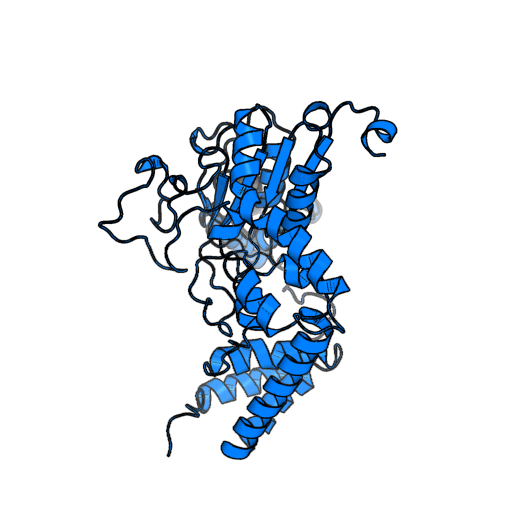3.105 -9.624 0.284 1.00 97.50 189 ASN A N 1
ATOM 1462 C CA . ASN A 1 189 ? 4.137 -10.647 0.090 1.00 97.50 189 ASN A CA 1
ATOM 1463 C C . ASN A 1 189 ? 5.568 -10.245 0.495 1.00 97.50 189 ASN A C 1
ATOM 1465 O O . ASN A 1 189 ? 6.512 -10.986 0.229 1.00 97.50 189 ASN A O 1
ATOM 1469 N N . LEU A 1 190 ? 5.756 -9.109 1.171 1.00 86.94 190 LEU A N 1
ATOM 1470 C CA . LEU A 1 190 ? 7.024 -8.783 1.828 1.00 86.94 190 LEU A CA 1
ATOM 1471 C C . LEU A 1 190 ? 6.929 -9.043 3.329 1.00 86.94 190 LEU A C 1
ATOM 1473 O O . LEU A 1 190 ? 5.867 -8.884 3.924 1.00 86.94 190 LEU A O 1
ATOM 1477 N N . GLN A 1 191 ? 8.047 -9.409 3.945 1.00 85.50 191 GLN A N 1
ATOM 1478 C CA . GLN A 1 191 ? 8.160 -9.522 5.398 1.00 85.50 191 GLN A CA 1
ATOM 1479 C C . GLN A 1 191 ? 8.294 -8.138 6.033 1.00 85.50 191 GLN A C 1
ATOM 1481 O O . GLN A 1 191 ? 8.929 -7.245 5.454 1.00 85.50 191 GLN A O 1
ATOM 1486 N N . LEU A 1 192 ? 7.741 -7.986 7.237 1.00 77.88 192 LEU A N 1
ATOM 1487 C CA . LEU A 1 192 ? 8.123 -6.896 8.136 1.00 77.88 192 LEU A CA 1
ATOM 1488 C C . LEU A 1 192 ? 9.603 -7.076 8.549 1.00 77.88 192 LEU A C 1
ATOM 1490 O O . LEU A 1 192 ? 10.175 -8.146 8.326 1.00 77.88 192 LEU A O 1
ATOM 1494 N N . PRO A 1 193 ? 10.268 -6.056 9.121 1.00 71.62 193 PRO A N 1
ATOM 1495 C CA . PRO A 1 193 ? 11.662 -6.185 9.533 1.00 71.62 193 PRO A CA 1
ATOM 1496 C C . PRO A 1 193 ? 11.863 -7.388 10.465 1.00 71.62 193 PRO A C 1
ATOM 1498 O O . PRO A 1 193 ? 11.125 -7.541 11.433 1.00 71.62 193 PRO A O 1
ATOM 1501 N N . GLY A 1 194 ? 12.890 -8.207 10.209 1.00 63.75 194 GLY A N 1
ATOM 1502 C CA . GLY A 1 194 ? 13.162 -9.460 10.941 1.00 63.75 194 GLY A CA 1
ATOM 1503 C C . GLY A 1 194 ? 13.461 -9.314 12.438 1.00 63.75 194 GLY A C 1
ATOM 1504 O O . GLY A 1 194 ? 13.674 -10.307 13.118 1.00 63.75 194 GLY A O 1
ATOM 1505 N N . LEU A 1 195 ? 13.485 -8.081 12.942 1.00 63.38 195 LEU A N 1
ATOM 1506 C CA . LEU A 1 195 ? 13.725 -7.744 14.341 1.00 63.38 195 LEU A CA 1
ATOM 1507 C C . LEU A 1 195 ? 12.452 -7.735 15.198 1.00 63.38 195 LEU A C 1
ATOM 1509 O O . LEU A 1 195 ? 12.562 -7.482 16.388 1.00 63.38 195 LEU A O 1
ATOM 1513 N N . VAL A 1 196 ? 11.260 -7.940 14.627 1.00 67.31 196 VAL A N 1
ATOM 1514 C CA . VAL A 1 196 ? 9.993 -7.980 15.380 1.00 67.31 196 VAL A CA 1
ATOM 1515 C C . VAL A 1 196 ? 9.296 -9.330 15.268 1.00 67.31 196 VAL A C 1
ATOM 1517 O O . VAL A 1 196 ? 9.395 -9.998 14.243 1.00 67.31 196 VAL A O 1
ATOM 1520 N N . ASP A 1 197 ? 8.533 -9.710 16.291 1.00 82.75 197 ASP A N 1
ATOM 1521 C CA . ASP A 1 197 ? 7.824 -10.999 16.345 1.00 82.75 197 ASP A CA 1
ATOM 1522 C C . ASP A 1 197 ? 6.890 -11.225 15.144 1.00 82.75 197 ASP A C 1
ATOM 1524 O O . ASP A 1 197 ? 6.747 -12.344 14.649 1.00 82.75 197 ASP A O 1
ATOM 1528 N N . SER A 1 198 ? 6.276 -10.158 14.630 1.00 87.25 198 SER A N 1
ATOM 1529 C CA . SER A 1 198 ? 5.380 -10.204 13.472 1.00 87.25 198 SER A CA 1
ATOM 1530 C C . SER A 1 198 ? 6.078 -10.243 12.103 1.00 87.25 198 SER A C 1
ATOM 1532 O O . SER A 1 198 ? 5.390 -10.128 11.085 1.00 87.25 198 SER A O 1
ATOM 1534 N N . TYR A 1 199 ? 7.406 -10.429 12.032 1.00 82.94 199 TYR A N 1
ATOM 1535 C CA . TYR A 1 199 ? 8.184 -10.363 10.781 1.00 82.94 199 TYR A CA 1
ATOM 1536 C C . TYR A 1 199 ? 7.616 -11.218 9.634 1.00 82.94 199 TYR A C 1
ATOM 1538 O O . TYR A 1 199 ? 7.640 -10.799 8.476 1.00 82.94 199 TYR A O 1
ATOM 1546 N N . ALA A 1 200 ? 7.072 -12.397 9.954 1.00 89.75 200 ALA A N 1
ATOM 1547 C CA . ALA A 1 200 ? 6.575 -13.362 8.976 1.00 89.75 200 ALA A CA 1
ATOM 1548 C C . ALA A 1 200 ? 5.272 -12.931 8.273 1.00 89.75 200 ALA A C 1
ATOM 1550 O O . ALA A 1 200 ? 4.924 -13.493 7.233 1.00 89.75 200 ALA A O 1
ATOM 1551 N N . LEU A 1 201 ? 4.537 -11.948 8.810 1.00 92.88 201 LEU A N 1
ATOM 1552 C CA . LEU A 1 201 ? 3.293 -11.478 8.199 1.00 92.88 201 LEU A CA 1
ATOM 1553 C C . LEU A 1 201 ? 3.537 -10.913 6.793 1.00 92.88 201 LEU A C 1
ATOM 1555 O O . LEU A 1 201 ? 4.494 -10.178 6.552 1.00 92.88 201 LEU A O 1
ATOM 1559 N N . SER A 1 202 ? 2.605 -11.192 5.879 1.00 96.94 202 SER A N 1
ATOM 1560 C CA . SER A 1 202 ? 2.556 -10.529 4.575 1.00 96.94 202 SER A CA 1
ATOM 1561 C C . SER A 1 202 ? 2.288 -9.030 4.753 1.00 96.94 202 SER A C 1
ATOM 1563 O O . SER A 1 202 ? 1.372 -8.608 5.470 1.00 96.94 202 SER A O 1
ATOM 1565 N N . SER A 1 203 ? 3.152 -8.218 4.151 1.00 91.38 203 SER A N 1
ATOM 1566 C CA . SER A 1 203 ? 3.226 -6.770 4.335 1.00 91.38 203 SER A CA 1
ATOM 1567 C C . SER A 1 203 ? 3.788 -6.076 3.092 1.00 91.38 203 SER A C 1
ATOM 1569 O O . SER A 1 203 ? 4.171 -6.716 2.110 1.00 91.38 203 SER A O 1
ATOM 1571 N N . ASP A 1 204 ? 3.889 -4.752 3.165 1.00 83.50 204 ASP A N 1
ATOM 1572 C CA . ASP A 1 204 ? 4.676 -3.923 2.249 1.00 83.50 204 ASP A CA 1
ATOM 1573 C C . ASP A 1 204 ? 6.093 -3.617 2.789 1.00 83.50 204 ASP A C 1
ATOM 1575 O O . ASP A 1 204 ? 6.741 -2.678 2.330 1.00 83.50 204 ASP A O 1
ATOM 1579 N N . ASN A 1 205 ? 6.593 -4.411 3.744 1.00 80.75 205 ASN A N 1
ATOM 1580 C CA . ASN A 1 205 ? 7.816 -4.221 4.538 1.00 80.75 205 ASN A CA 1
ATOM 1581 C C . ASN A 1 205 ? 7.704 -3.249 5.725 1.00 80.75 205 ASN A C 1
ATOM 1583 O O . ASN A 1 205 ? 8.584 -3.261 6.578 1.00 80.75 205 ASN A O 1
ATOM 1587 N N . ILE A 1 206 ? 6.636 -2.451 5.839 1.00 80.06 206 ILE A N 1
ATOM 1588 C CA . ILE A 1 206 ? 6.440 -1.525 6.972 1.00 80.06 206 ILE A CA 1
ATOM 1589 C C . ILE A 1 206 ? 5.086 -1.730 7.654 1.00 80.06 206 ILE A C 1
ATOM 1591 O O . ILE A 1 206 ? 4.974 -1.593 8.874 1.00 80.06 206 ILE A O 1
ATOM 1595 N N . ILE A 1 207 ? 4.046 -2.049 6.888 1.00 84.38 207 ILE A N 1
ATOM 1596 C CA . ILE A 1 207 ? 2.677 -2.234 7.357 1.00 84.38 207 ILE A CA 1
ATOM 1597 C C . ILE A 1 207 ? 2.162 -3.568 6.821 1.00 84.38 207 ILE A C 1
ATOM 1599 O O . ILE A 1 207 ? 2.159 -3.818 5.615 1.00 84.38 207 ILE A O 1
ATOM 1603 N N . GLN A 1 208 ? 1.702 -4.427 7.725 1.00 96.19 208 GLN A N 1
ATOM 1604 C CA . GLN A 1 208 ? 1.038 -5.680 7.391 1.00 96.19 208 GLN A CA 1
ATOM 1605 C C . GLN A 1 208 ? -0.175 -5.431 6.492 1.00 96.19 208 GLN A C 1
ATOM 1607 O O . GLN A 1 208 ? -0.981 -4.519 6.718 1.00 96.19 208 GLN A O 1
ATOM 1612 N N . SER A 1 209 ? -0.321 -6.265 5.469 1.00 97.62 209 SER A N 1
ATOM 1613 C CA . SER A 1 209 ? -1.295 -6.052 4.402 1.00 97.62 209 SER A CA 1
ATOM 1614 C C . SER A 1 209 ? -2.733 -6.164 4.890 1.00 97.62 209 SER A C 1
ATOM 1616 O O . SER A 1 209 ? -3.613 -5.528 4.322 1.00 97.62 209 SER A O 1
ATOM 1618 N N . THR A 1 210 ? -2.991 -6.882 5.987 1.00 97.19 210 THR A N 1
ATOM 1619 C CA . THR A 1 210 ? -4.317 -6.927 6.628 1.00 97.19 210 THR A CA 1
ATOM 1620 C C . THR A 1 210 ? -4.786 -5.533 7.066 1.00 97.19 210 THR A C 1
ATOM 1622 O O . THR A 1 210 ? -5.969 -5.218 6.968 1.00 97.19 210 THR A O 1
ATOM 1625 N N . SER A 1 211 ? -3.871 -4.648 7.479 1.00 96.81 211 SER A N 1
ATOM 1626 C CA . SER A 1 211 ? -4.185 -3.254 7.820 1.00 96.81 211 SER A CA 1
ATOM 1627 C C . SER A 1 211 ? -4.392 -2.394 6.575 1.00 96.81 211 SER A C 1
ATOM 1629 O O . SER A 1 211 ? -5.381 -1.663 6.493 1.00 96.81 211 SER A O 1
ATOM 1631 N N . THR A 1 212 ? -3.507 -2.508 5.579 1.00 97.38 212 THR A N 1
ATOM 1632 C CA . THR A 1 212 ? -3.568 -1.664 4.373 1.00 97.38 212 THR A CA 1
ATOM 1633 C C . THR A 1 212 ? -4.705 -2.041 3.421 1.00 97.38 212 THR A C 1
ATOM 1635 O O . THR A 1 212 ? -5.135 -1.193 2.648 1.00 97.38 212 THR A O 1
ATOM 1638 N N . SER A 1 213 ? -5.218 -3.272 3.499 1.00 98.19 213 SER A N 1
ATOM 1639 C CA . SER A 1 213 ? -6.334 -3.802 2.693 1.00 98.19 213 SER A CA 1
ATOM 1640 C C . SER A 1 213 ? -7.703 -3.739 3.382 1.00 98.19 213 SER A C 1
ATOM 1642 O O . SER A 1 213 ? -8.682 -4.268 2.861 1.00 98.19 213 SER A O 1
ATOM 1644 N N . LEU A 1 214 ? -7.793 -3.109 4.560 1.00 97.25 214 LEU A N 1
ATOM 1645 C CA . LEU A 1 214 ? -9.016 -3.069 5.374 1.00 97.25 214 LEU A CA 1
ATOM 1646 C C . LEU A 1 214 ? -9.536 -4.457 5.793 1.00 97.25 214 LEU A C 1
ATOM 1648 O O . LEU A 1 214 ? -10.749 -4.652 5.899 1.00 97.25 214 LEU A O 1
ATOM 1652 N N . GLY A 1 215 ? -8.635 -5.400 6.070 1.00 96.94 215 GLY A N 1
ATOM 1653 C CA . GLY A 1 215 ? -8.968 -6.685 6.686 1.00 96.94 215 GLY A CA 1
ATOM 1654 C C . GLY A 1 215 ? -9.016 -7.884 5.744 1.00 96.94 215 GLY A C 1
ATOM 1655 O O . GLY A 1 215 ? -9.632 -8.879 6.112 1.00 96.94 215 GLY A O 1
ATOM 1656 N N . ALA A 1 216 ? -8.387 -7.826 4.564 1.00 98.31 216 ALA A N 1
ATOM 1657 C CA . ALA A 1 216 ? -8.197 -9.039 3.766 1.00 98.31 216 ALA A CA 1
ATOM 1658 C C . ALA A 1 216 ? -7.421 -10.096 4.572 1.00 98.31 216 ALA A C 1
ATOM 1660 O O . ALA A 1 216 ? -6.650 -9.754 5.477 1.00 98.31 216 ALA A O 1
ATOM 1661 N N . VAL A 1 217 ? -7.610 -11.373 4.242 1.00 98.50 217 VAL A N 1
ATOM 1662 C CA . VAL A 1 217 ? -6.845 -12.474 4.841 1.00 98.50 217 VAL A CA 1
ATOM 1663 C C . VAL A 1 217 ? -5.640 -12.750 3.956 1.00 98.50 217 VAL A C 1
ATOM 1665 O O . VAL A 1 217 ? -5.760 -12.789 2.734 1.00 98.50 217 VAL A O 1
ATOM 1668 N N . LEU A 1 218 ? -4.470 -12.907 4.574 1.00 98.38 218 LEU A N 1
ATOM 1669 C CA . LEU A 1 218 ? -3.233 -13.206 3.867 1.00 98.38 218 LEU A CA 1
ATOM 1670 C C . LEU A 1 218 ? -2.478 -14.339 4.554 1.00 98.38 218 LEU A C 1
ATOM 1672 O O . LEU A 1 218 ? -2.404 -14.380 5.784 1.00 98.38 218 LEU A O 1
ATOM 1676 N N . ALA A 1 219 ? -1.879 -15.214 3.754 1.00 98.31 219 ALA A N 1
ATOM 1677 C CA . ALA A 1 219 ? -0.842 -16.129 4.209 1.00 98.31 219 ALA A CA 1
ATOM 1678 C C . ALA A 1 219 ? 0.437 -15.357 4.595 1.00 98.31 219 ALA A C 1
ATOM 1680 O O . ALA A 1 219 ? 0.603 -14.203 4.178 1.00 98.31 219 ALA A O 1
ATOM 1681 N N . PRO A 1 220 ? 1.361 -15.958 5.369 1.00 97.62 220 PRO A N 1
ATOM 1682 C CA . PRO A 1 220 ? 2.683 -15.383 5.613 1.00 97.62 220 PRO A CA 1
ATOM 1683 C C . PRO A 1 220 ? 3.414 -14.997 4.317 1.00 97.62 220 PRO A C 1
ATOM 1685 O O . PRO A 1 220 ? 3.112 -15.487 3.226 1.00 97.62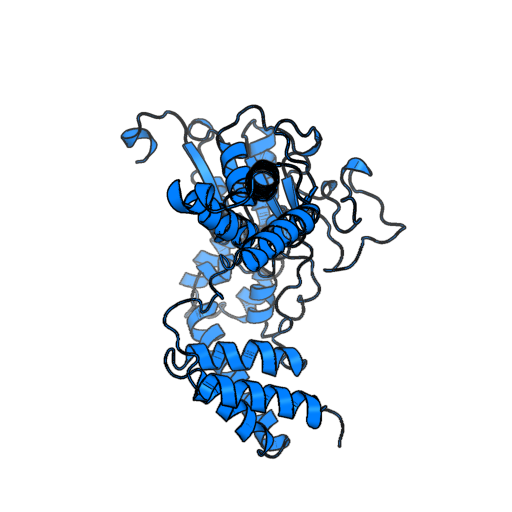 220 PRO A O 1
ATOM 1688 N N . ALA A 1 221 ? 4.372 -14.077 4.416 1.00 93.81 221 ALA A N 1
ATOM 1689 C CA . ALA A 1 221 ? 5.133 -13.625 3.255 1.00 93.81 221 ALA A CA 1
ATOM 1690 C C . ALA A 1 221 ? 5.917 -14.790 2.621 1.00 93.81 221 ALA A C 1
ATOM 1692 O O . ALA A 1 221 ? 6.694 -15.461 3.296 1.00 93.81 221 ALA A O 1
ATOM 1693 N N . GLY A 1 222 ? 5.742 -14.998 1.314 1.00 95.62 222 GLY A N 1
ATOM 1694 C CA . GLY A 1 222 ? 6.335 -16.119 0.581 1.00 95.62 222 GLY A CA 1
ATOM 1695 C C . GLY A 1 222 ? 5.538 -17.425 0.653 1.00 95.62 222 GLY A C 1
ATOM 1696 O O . GLY A 1 222 ? 5.926 -18.391 -0.002 1.00 95.62 222 GLY A O 1
ATOM 1697 N N . GLU A 1 223 ? 4.429 -17.458 1.392 1.00 98.06 223 GLU A N 1
ATOM 1698 C CA . GLU A 1 223 ? 3.565 -18.630 1.541 1.00 98.06 223 GLU A CA 1
ATOM 1699 C C . GLU A 1 223 ? 2.224 -18.456 0.810 1.00 98.06 223 GLU A C 1
ATOM 1701 O O . GLU A 1 223 ? 1.879 -17.374 0.329 1.00 98.06 223 GLU A O 1
ATOM 1706 N N . ALA A 1 224 ? 1.458 -19.541 0.728 1.00 98.31 224 ALA A N 1
ATOM 1707 C CA . ALA A 1 224 ? 0.103 -19.567 0.192 1.00 98.31 224 ALA A CA 1
ATOM 1708 C C . ALA A 1 224 ? -0.892 -19.945 1.295 1.00 98.31 224 ALA A C 1
ATOM 1710 O O . ALA A 1 224 ? -0.538 -20.608 2.271 1.00 98.31 224 ALA A O 1
ATOM 1711 N N . LEU A 1 225 ? -2.149 -19.542 1.127 1.00 98.31 225 LEU A N 1
ATOM 1712 C CA . LEU A 1 225 ? -3.254 -20.012 1.949 1.00 98.31 225 LEU A CA 1
ATOM 1713 C C . LEU A 1 225 ? -3.333 -21.546 1.844 1.00 98.31 225 LEU A C 1
ATOM 1715 O O . LEU A 1 225 ? -3.089 -22.085 0.755 1.00 98.31 225 LEU A O 1
ATOM 1719 N N . PRO A 1 226 ? -3.688 -22.245 2.939 1.00 97.19 226 PRO A N 1
ATOM 1720 C CA . PRO A 1 226 ? -3.812 -23.700 2.947 1.00 97.19 226 PRO A CA 1
ATOM 1721 C C . PRO A 1 226 ? -4.656 -24.237 1.784 1.00 97.19 226 PRO A C 1
ATOM 1723 O O . PRO A 1 226 ? -5.555 -23.561 1.274 1.00 97.19 226 PRO A O 1
ATOM 1726 N N . GLU A 1 227 ? -4.385 -25.467 1.346 1.00 95.38 227 GLU A N 1
ATOM 1727 C CA . GLU A 1 227 ? -5.152 -26.095 0.259 1.00 95.38 227 GLU A CA 1
ATOM 1728 C C . GLU A 1 227 ? -6.638 -26.261 0.612 1.00 95.38 227 GLU A C 1
ATOM 1730 O O . GLU A 1 227 ? -7.490 -26.159 -0.266 1.00 95.38 227 GLU A O 1
ATOM 1735 N N . ASP A 1 228 ? -6.948 -26.459 1.895 1.00 96.69 228 ASP A N 1
ATOM 1736 C CA . ASP A 1 228 ? -8.301 -26.585 2.443 1.00 96.69 228 ASP A CA 1
ATOM 1737 C C . ASP A 1 228 ? -8.914 -25.245 2.890 1.00 96.69 228 ASP A C 1
ATOM 1739 O O . ASP A 1 228 ? -9.997 -25.226 3.482 1.00 96.69 228 ASP A O 1
ATOM 1743 N N . TYR A 1 229 ? -8.254 -24.117 2.600 1.00 98.00 229 TYR A N 1
ATOM 1744 C CA . TYR A 1 229 ? -8.803 -22.792 2.871 1.00 98.00 229 TYR A CA 1
ATOM 1745 C C . TYR A 1 229 ? -10.086 -22.558 2.066 1.00 98.00 229 TYR A C 1
ATOM 1747 O O . TYR A 1 229 ? -10.107 -22.731 0.847 1.00 98.00 229 TYR A O 1
ATOM 1755 N N . VAL A 1 230 ? -11.143 -22.115 2.748 1.00 97.94 230 VAL A N 1
ATOM 1756 C CA . VAL A 1 230 ? -12.431 -21.775 2.133 1.00 97.94 230 VAL A CA 1
ATOM 1757 C C . VAL A 1 230 ? -12.496 -20.258 1.931 1.00 97.94 230 VAL A C 1
ATOM 1759 O O . VAL A 1 230 ? -12.477 -19.540 2.935 1.00 97.94 230 VAL A O 1
ATOM 1762 N N . PRO A 1 231 ? -12.601 -19.762 0.681 1.00 97.81 231 PRO A N 1
ATOM 1763 C CA . PRO A 1 231 ? -12.739 -18.333 0.410 1.00 97.81 231 PRO A CA 1
ATOM 1764 C C . PRO A 1 231 ? -13.939 -17.723 1.138 1.00 97.81 231 PRO A C 1
ATOM 1766 O O . PRO A 1 231 ? -15.011 -18.328 1.196 1.00 97.81 231 PRO A O 1
ATOM 1769 N N . VAL A 1 232 ? -13.787 -16.499 1.649 1.00 98.00 232 VAL A N 1
ATOM 1770 C CA . VAL A 1 232 ? -14.862 -15.793 2.367 1.00 98.00 232 VAL A CA 1
ATOM 1771 C C . VAL A 1 232 ? -16.058 -15.492 1.461 1.00 98.00 232 VAL A C 1
ATOM 1773 O O . VAL A 1 232 ? -17.198 -15.508 1.928 1.00 98.00 232 VAL A O 1
ATOM 1776 N N . ILE A 1 233 ? -15.808 -15.221 0.177 1.00 97.25 233 ILE A N 1
ATOM 1777 C CA . ILE A 1 233 ? -16.858 -15.006 -0.827 1.00 97.25 233 ILE A CA 1
ATOM 1778 C C . ILE A 1 233 ? -16.855 -16.150 -1.843 1.00 97.25 233 ILE A C 1
ATOM 1780 O O . ILE A 1 233 ? -17.762 -16.980 -1.833 1.00 97.25 233 ILE A O 1
ATOM 1784 N N . ASP A 1 234 ? -15.847 -16.193 -2.717 1.00 96.19 234 ASP A N 1
ATOM 1785 C CA . ASP A 1 234 ? -15.632 -17.248 -3.708 1.00 96.19 234 ASP A CA 1
ATOM 1786 C C . ASP A 1 234 ? -14.182 -17.211 -4.237 1.00 96.19 234 ASP A C 1
ATOM 1788 O O . ASP A 1 234 ? -13.418 -16.291 -3.937 1.00 96.19 234 ASP A O 1
ATOM 1792 N N . GLU A 1 235 ? -13.805 -18.208 -5.043 1.00 95.81 235 GLU A N 1
ATOM 1793 C CA . GLU A 1 235 ? -12.452 -18.356 -5.608 1.00 95.81 235 GLU A CA 1
ATOM 1794 C C . GLU A 1 235 ? -11.989 -17.164 -6.467 1.00 95.81 235 GLU A C 1
ATOM 1796 O O . GLU A 1 235 ? -10.789 -16.970 -6.635 1.00 95.81 235 GLU A O 1
ATOM 1801 N N . SER A 1 236 ? -12.896 -16.330 -6.997 1.00 95.06 236 SER A N 1
ATOM 1802 C CA . SER A 1 236 ? -12.511 -15.155 -7.797 1.00 95.06 236 SER A CA 1
ATOM 1803 C C . SER A 1 236 ? -11.847 -14.048 -6.973 1.00 95.06 236 SER A C 1
ATOM 1805 O O . SER A 1 236 ? -11.234 -13.153 -7.551 1.00 95.06 236 SER A O 1
ATOM 1807 N N . TYR A 1 237 ? -11.947 -14.110 -5.641 1.00 97.50 237 TYR A N 1
ATOM 1808 C CA . TYR A 1 237 ? -11.282 -13.192 -4.714 1.00 97.50 237 TYR A CA 1
ATOM 1809 C C . TYR A 1 237 ? -9.933 -13.710 -4.203 1.00 97.50 237 TYR A C 1
ATOM 1811 O O . TYR A 1 237 ? -9.260 -13.002 -3.447 1.00 97.50 237 TYR A O 1
ATOM 1819 N N . ILE A 1 238 ? -9.533 -14.921 -4.593 1.00 98.19 238 ILE A N 1
ATOM 1820 C CA . ILE A 1 238 ? -8.235 -15.481 -4.228 1.00 98.19 238 ILE A CA 1
ATOM 1821 C C . ILE A 1 238 ? -7.184 -15.009 -5.234 1.00 98.19 238 ILE A C 1
ATOM 1823 O O . ILE A 1 238 ? -7.387 -15.077 -6.449 1.00 98.19 238 ILE A O 1
ATOM 1827 N N . SER A 1 239 ? -6.042 -14.526 -4.740 1.00 97.75 239 SER A N 1
ATOM 1828 C CA . SER A 1 239 ? -4.943 -14.124 -5.619 1.00 97.75 239 SER A CA 1
ATOM 1829 C C . SER A 1 239 ? -4.404 -15.320 -6.421 1.00 97.75 239 SER A C 1
ATOM 1831 O O . SER A 1 239 ? -4.439 -16.453 -5.940 1.00 97.75 239 SER A O 1
ATOM 1833 N N . PRO A 1 240 ? -3.835 -15.108 -7.625 1.00 96.19 240 PRO A N 1
ATOM 1834 C CA . PRO A 1 240 ? -3.307 -16.205 -8.444 1.00 96.19 240 PRO A CA 1
ATOM 1835 C C . PRO A 1 240 ? -2.229 -17.058 -7.758 1.00 96.19 240 PRO A C 1
ATOM 1837 O O . PRO A 1 240 ? -2.089 -18.240 -8.057 1.00 96.19 240 PRO A O 1
ATOM 1840 N N . ASP A 1 241 ? -1.464 -16.469 -6.837 1.00 96.75 241 ASP A N 1
ATOM 1841 C CA . ASP A 1 241 ? -0.461 -17.158 -6.018 1.00 96.75 241 ASP A CA 1
ATOM 1842 C C . ASP A 1 241 ? -1.023 -17.728 -4.705 1.00 96.75 241 ASP A C 1
ATOM 1844 O O . ASP A 1 241 ? -0.263 -18.225 -3.877 1.00 96.75 241 ASP A O 1
ATOM 1848 N N . ARG A 1 242 ? -2.344 -17.641 -4.512 1.00 97.94 242 ARG A N 1
ATOM 1849 C CA . ARG A 1 242 ? -3.085 -18.048 -3.317 1.00 97.94 242 ARG A CA 1
ATOM 1850 C C . ARG A 1 242 ? -2.603 -17.397 -2.018 1.00 97.94 242 ARG A C 1
ATOM 1852 O O . ARG A 1 242 ? -2.914 -17.919 -0.958 1.00 97.94 242 ARG A O 1
ATOM 1859 N N . ASN A 1 243 ? -1.868 -16.284 -2.042 1.00 98.12 243 ASN A N 1
ATOM 1860 C CA . ASN A 1 243 ? -1.464 -15.599 -0.807 1.00 98.12 243 ASN A CA 1
ATOM 1861 C C . ASN A 1 243 ? -2.623 -14.820 -0.165 1.00 98.12 243 ASN A C 1
ATOM 1863 O O . ASN A 1 243 ? -2.686 -14.745 1.057 1.00 98.12 243 ASN A O 1
ATOM 1867 N N . VAL A 1 244 ? -3.520 -14.241 -0.967 1.00 98.69 244 VAL A N 1
ATOM 1868 C CA . VAL A 1 244 ? -4.536 -13.276 -0.523 1.00 98.69 244 VAL A CA 1
ATOM 1869 C C . VAL A 1 244 ? -5.939 -13.824 -0.750 1.00 98.69 244 VAL A C 1
ATOM 1871 O O . VAL A 1 244 ? -6.246 -14.258 -1.856 1.00 98.69 244 VAL A O 1
ATOM 1874 N N . ASP A 1 245 ? -6.807 -13.707 0.255 1.00 98.62 245 ASP A N 1
ATOM 1875 C CA . ASP A 1 245 ? -8.261 -13.680 0.082 1.00 98.62 245 ASP A CA 1
ATOM 1876 C C . ASP A 1 245 ? -8.751 -12.236 0.238 1.00 98.62 245 ASP A C 1
ATOM 1878 O O . ASP A 1 245 ? -8.881 -11.698 1.347 1.00 98.62 245 ASP A O 1
ATOM 1882 N N . ALA A 1 246 ? -9.011 -11.597 -0.903 1.00 98.38 246 ALA A N 1
ATOM 1883 C CA . ALA A 1 246 ? -9.509 -10.230 -0.968 1.00 98.38 246 ALA A CA 1
ATOM 1884 C C . ALA A 1 246 ? -10.943 -10.106 -0.434 1.00 98.38 246 ALA A C 1
ATOM 1886 O O . ALA A 1 246 ? -11.321 -9.031 0.033 1.00 98.38 246 ALA A O 1
ATOM 1887 N N . GLY A 1 247 ? -11.727 -11.189 -0.479 1.00 98.06 247 GLY A N 1
ATOM 1888 C CA . GLY A 1 247 ? -13.140 -11.240 -0.108 1.00 98.06 247 GLY A CA 1
ATOM 1889 C C . GLY A 1 247 ? -13.384 -11.001 1.380 1.00 98.06 247 GLY A C 1
ATOM 1890 O O . GLY A 1 247 ? -14.456 -10.536 1.762 1.00 98.06 247 GLY A O 1
ATOM 1891 N N . ALA A 1 248 ? -12.374 -11.245 2.216 1.00 98.00 248 ALA A N 1
ATOM 1892 C CA . ALA A 1 248 ? -12.417 -10.942 3.643 1.00 98.00 248 ALA A CA 1
ATOM 1893 C C . ALA A 1 248 ? -12.336 -9.434 3.962 1.00 98.00 248 ALA A C 1
ATOM 1895 O O . ALA A 1 248 ? -12.754 -9.005 5.040 1.00 98.00 248 ALA A O 1
ATOM 1896 N N . GLY A 1 249 ? -11.798 -8.623 3.043 1.00 97.69 249 GLY A N 1
ATOM 1897 C CA . GLY A 1 249 ? -11.615 -7.187 3.247 1.00 97.69 249 GLY A CA 1
ATOM 1898 C C . GLY A 1 249 ? -12.932 -6.411 3.289 1.00 97.69 249 GLY A C 1
ATOM 1899 O O . GLY A 1 249 ? -13.955 -6.831 2.755 1.00 97.69 249 GLY A O 1
ATOM 1900 N N . ALA A 1 250 ? -12.914 -5.219 3.890 1.00 97.88 250 ALA A N 1
ATOM 1901 C CA . ALA A 1 250 ? -14.119 -4.389 3.991 1.00 97.88 250 ALA A CA 1
ATOM 1902 C C . ALA A 1 250 ? -14.647 -3.889 2.632 1.00 97.88 250 ALA A C 1
ATOM 1904 O O . ALA A 1 250 ? -15.838 -3.595 2.519 1.00 97.88 250 ALA A O 1
ATOM 1905 N N . LEU A 1 251 ? -13.767 -3.774 1.629 1.00 98.12 251 LEU A N 1
ATOM 1906 C CA . LEU A 1 251 ? -14.053 -3.253 0.288 1.00 98.12 251 LEU A CA 1
ATOM 1907 C C . LEU A 1 251 ? -13.476 -4.174 -0.808 1.00 98.12 251 LEU A C 1
ATOM 1909 O O . LEU A 1 251 ? -12.590 -3.754 -1.560 1.00 98.12 251 LEU A O 1
ATOM 1913 N N . PRO A 1 252 ? -13.937 -5.428 -0.918 1.00 97.38 252 PRO A N 1
ATOM 1914 C CA . PRO A 1 252 ? -13.244 -6.449 -1.701 1.00 97.38 252 PRO A CA 1
ATOM 1915 C C . PRO A 1 252 ? -13.259 -6.134 -3.212 1.00 97.38 252 PRO A C 1
ATOM 1917 O O . PRO A 1 252 ? -12.239 -6.280 -3.883 1.00 97.38 252 PRO A O 1
ATOM 1920 N N . ASP A 1 253 ? -14.352 -5.554 -3.723 1.00 97.44 253 ASP A N 1
ATOM 1921 C CA . ASP A 1 253 ? -14.488 -5.110 -5.124 1.00 97.44 253 ASP A CA 1
ATOM 1922 C C . ASP A 1 253 ? -13.783 -3.774 -5.425 1.00 97.44 253 ASP A C 1
ATOM 1924 O O . ASP A 1 253 ? -13.755 -3.316 -6.560 1.00 97.44 253 ASP A O 1
ATOM 1928 N N . ARG A 1 254 ? -13.249 -3.083 -4.412 1.00 98.00 254 ARG A N 1
ATOM 1929 C CA . ARG A 1 254 ? -12.628 -1.749 -4.554 1.00 98.00 254 ARG A CA 1
ATOM 1930 C C . ARG A 1 254 ? -11.191 -1.717 -4.044 1.00 98.00 254 ARG A C 1
ATOM 1932 O O . ARG A 1 254 ? -10.659 -0.642 -3.757 1.00 98.00 254 ARG A O 1
ATOM 1939 N N . THR A 1 255 ? -10.580 -2.892 -3.929 1.00 98.44 255 THR A N 1
ATOM 1940 C CA . THR A 1 255 ? -9.207 -3.069 -3.462 1.00 98.44 255 THR A CA 1
ATOM 1941 C C . THR A 1 255 ? -8.360 -3.681 -4.568 1.00 98.44 255 THR A C 1
ATOM 1943 O O . THR A 1 255 ? -8.739 -4.702 -5.139 1.00 98.44 255 THR A O 1
ATOM 1946 N N . TRP A 1 256 ? -7.222 -3.055 -4.860 1.00 98.38 256 TRP A N 1
ATOM 1947 C CA . TRP A 1 256 ? -6.160 -3.591 -5.710 1.00 98.38 256 TRP A CA 1
ATOM 1948 C C . TRP A 1 256 ? -4.985 -4.038 -4.843 1.00 98.38 256 TRP A C 1
ATOM 1950 O O . TRP A 1 256 ? -4.620 -3.358 -3.883 1.00 98.38 256 TRP A O 1
ATOM 1960 N N . PHE A 1 257 ? -4.367 -5.150 -5.218 1.00 98.31 257 PHE A N 1
ATOM 1961 C CA . PHE A 1 257 ? -3.221 -5.744 -4.548 1.00 98.31 257 PHE A CA 1
ATOM 1962 C C . PHE A 1 257 ? -2.006 -5.742 -5.473 1.00 98.31 257 PHE A C 1
ATOM 1964 O O . PHE A 1 257 ? -2.082 -6.205 -6.611 1.00 98.31 257 PHE A O 1
ATOM 1971 N N . VAL A 1 258 ? -0.872 -5.253 -4.972 1.00 97.38 258 VAL A N 1
ATOM 1972 C CA . VAL A 1 258 ? 0.400 -5.213 -5.702 1.00 97.38 258 VAL A CA 1
ATOM 1973 C C . VAL A 1 258 ? 1.429 -6.085 -4.986 1.00 97.38 258 VAL A C 1
ATOM 1975 O O . VAL A 1 258 ? 1.961 -5.724 -3.933 1.00 97.38 258 VAL A O 1
ATOM 1978 N N . LYS A 1 259 ? 1.710 -7.255 -5.560 1.00 97.25 259 LYS A N 1
ATOM 1979 C CA . LYS A 1 259 ? 2.667 -8.225 -5.024 1.00 97.25 259 LYS A CA 1
ATOM 1980 C C . LYS A 1 259 ? 4.064 -7.627 -4.980 1.00 97.25 259 LYS A C 1
ATOM 1982 O O . LYS A 1 259 ? 4.503 -7.028 -5.955 1.00 97.25 259 LYS A O 1
ATOM 1987 N N . ASN A 1 260 ? 4.783 -7.828 -3.882 1.00 93.19 260 ASN A N 1
ATOM 1988 C CA . ASN A 1 260 ? 6.160 -7.374 -3.674 1.00 93.19 260 ASN A CA 1
ATOM 1989 C C . ASN A 1 260 ? 6.359 -5.844 -3.749 1.00 93.19 260 ASN A C 1
ATOM 1991 O O . ASN A 1 260 ? 7.497 -5.376 -3.847 1.00 93.19 260 ASN A O 1
ATOM 1995 N N . GLN A 1 261 ? 5.289 -5.042 -3.678 1.00 89.75 261 GLN A N 1
ATOM 1996 C CA . GLN A 1 261 ? 5.412 -3.588 -3.570 1.00 89.75 261 GLN A CA 1
ATOM 1997 C C . GLN A 1 261 ? 5.924 -3.221 -2.178 1.00 89.75 261 GLN A C 1
ATOM 1999 O O . GLN A 1 261 ? 5.211 -3.343 -1.186 1.00 89.75 261 GLN A O 1
ATOM 2004 N N . SER A 1 262 ? 7.149 -2.702 -2.118 1.00 81.62 262 SER A N 1
ATOM 2005 C CA . SER A 1 262 ? 7.700 -2.145 -0.882 1.00 81.62 262 SER A CA 1
ATOM 2006 C C . SER A 1 262 ? 7.137 -0.755 -0.604 1.00 81.62 262 SER A C 1
ATOM 2008 O O . SER A 1 262 ? 7.088 0.097 -1.497 1.00 81.62 262 SER A O 1
ATOM 2010 N N . HIS A 1 263 ? 6.803 -0.499 0.656 1.00 78.12 263 HIS A N 1
ATOM 2011 C CA . HIS A 1 263 ? 6.382 0.791 1.189 1.00 78.12 263 HIS A CA 1
ATOM 2012 C C . HIS A 1 263 ? 7.378 1.900 0.835 1.00 78.12 263 HIS A C 1
ATOM 2014 O O . HIS A 1 263 ? 7.002 2.986 0.400 1.00 78.12 263 HIS A O 1
ATOM 2020 N N . LEU A 1 264 ? 8.674 1.587 0.950 1.00 66.88 264 LEU A N 1
ATOM 2021 C CA . LEU A 1 264 ? 9.793 2.497 0.702 1.00 66.88 264 LEU A CA 1
ATOM 2022 C C . LEU A 1 264 ? 10.124 2.668 -0.784 1.00 66.88 264 LEU A C 1
ATOM 2024 O O . LEU A 1 264 ? 11.096 3.347 -1.107 1.00 66.88 264 LEU A O 1
ATOM 2028 N N . LYS A 1 265 ? 9.385 2.013 -1.684 1.00 68.75 265 LYS A N 1
ATOM 2029 C CA . LYS A 1 265 ? 9.583 2.097 -3.137 1.00 68.75 265 LYS A CA 1
ATOM 2030 C C . LYS A 1 265 ? 8.372 2.670 -3.866 1.00 68.75 265 LYS A C 1
ATOM 2032 O O . LYS A 1 265 ? 8.368 2.677 -5.093 1.00 68.75 265 LYS A O 1
ATOM 2037 N N . LEU A 1 266 ? 7.368 3.190 -3.158 1.00 70.00 266 LEU A N 1
ATOM 2038 C CA . LEU A 1 266 ? 6.223 3.854 -3.794 1.00 70.00 266 LEU A CA 1
ATOM 2039 C C . LEU A 1 266 ? 6.659 5.026 -4.688 1.00 70.00 266 LEU A C 1
ATOM 2041 O O . LEU A 1 266 ? 6.117 5.204 -5.771 1.00 70.00 266 LEU A O 1
ATOM 2045 N N . GLN A 1 267 ? 7.699 5.763 -4.293 1.00 65.69 267 GLN A N 1
ATOM 2046 C CA . GLN A 1 267 ? 8.295 6.837 -5.093 1.00 65.69 267 GLN A CA 1
ATOM 2047 C C . GLN A 1 267 ? 9.075 6.348 -6.322 1.00 65.69 267 GLN A C 1
ATOM 2049 O O . GLN A 1 267 ? 9.381 7.146 -7.199 1.00 65.69 267 GLN A O 1
ATOM 2054 N N . LEU A 1 268 ? 9.440 5.064 -6.373 1.00 65.38 268 LEU A N 1
ATOM 2055 C CA . LEU A 1 268 ? 10.052 4.444 -7.553 1.00 65.38 268 LEU A CA 1
ATOM 2056 C C . LEU A 1 268 ? 8.987 3.829 -8.475 1.00 65.38 268 LEU A C 1
ATOM 2058 O O . LEU A 1 268 ? 9.236 3.662 -9.662 1.00 65.38 268 LEU A O 1
ATOM 2062 N N . ALA A 1 269 ? 7.795 3.549 -7.941 1.00 72.00 269 ALA A N 1
ATOM 2063 C CA . ALA A 1 269 ? 6.637 3.007 -8.647 1.00 72.00 269 ALA A CA 1
ATOM 2064 C C . ALA A 1 269 ? 5.666 4.109 -9.114 1.00 72.00 269 ALA A C 1
ATOM 2066 O O . ALA A 1 269 ? 4.446 3.955 -9.009 1.00 72.00 269 ALA A O 1
ATOM 2067 N N . VAL A 1 270 ? 6.193 5.247 -9.585 1.00 75.50 270 VAL A N 1
ATOM 2068 C CA . VAL A 1 270 ? 5.358 6.391 -9.995 1.00 75.50 270 VAL A CA 1
ATOM 2069 C C . VAL A 1 270 ? 4.449 6.016 -11.163 1.00 75.50 270 VAL A C 1
ATOM 2071 O O . VAL A 1 270 ? 3.265 6.329 -11.135 1.00 75.50 270 VAL A O 1
ATOM 2074 N N . ASP A 1 271 ? 4.983 5.296 -12.144 1.00 80.38 271 ASP A N 1
ATOM 2075 C CA . ASP A 1 271 ? 4.268 4.929 -13.375 1.00 80.38 271 ASP A CA 1
ATOM 2076 C C . ASP A 1 271 ? 3.364 3.706 -13.230 1.00 80.38 271 ASP A C 1
ATOM 2078 O O . ASP A 1 271 ? 2.567 3.420 -14.119 1.00 80.38 271 ASP A O 1
ATOM 2082 N N . ASP A 1 272 ? 3.480 3.003 -12.106 1.00 88.88 272 ASP A N 1
ATOM 2083 C CA . ASP A 1 272 ? 2.688 1.820 -11.806 1.00 88.88 272 ASP A CA 1
ATOM 2084 C C . ASP A 1 272 ? 1.713 2.146 -10.663 1.00 88.88 272 ASP A C 1
ATOM 2086 O O . ASP A 1 272 ? 0.617 2.663 -10.883 1.00 88.88 272 ASP A O 1
ATOM 2090 N N . THR A 1 273 ? 2.101 1.881 -9.415 1.00 90.50 273 THR A N 1
ATOM 2091 C CA . THR A 1 273 ? 1.222 1.967 -8.239 1.00 90.50 273 THR A CA 1
ATOM 2092 C C . THR A 1 273 ? 0.668 3.376 -7.995 1.00 90.50 273 THR A C 1
ATOM 2094 O O . THR A 1 273 ? -0.510 3.522 -7.657 1.00 90.50 273 THR A O 1
ATOM 2097 N N . ILE A 1 274 ? 1.477 4.430 -8.164 1.00 91.25 274 ILE A N 1
ATOM 2098 C CA . ILE A 1 274 ? 0.995 5.812 -7.986 1.00 91.25 274 ILE A CA 1
ATOM 2099 C C . ILE A 1 274 ? 0.101 6.232 -9.154 1.00 91.25 274 ILE A C 1
ATOM 2101 O O . ILE A 1 274 ? -0.956 6.813 -8.911 1.00 91.25 274 ILE A O 1
ATOM 2105 N N . GLU A 1 275 ? 0.462 5.893 -10.391 1.00 93.00 275 GLU A N 1
ATOM 2106 C CA . GLU A 1 275 ? -0.388 6.140 -11.558 1.00 93.00 275 GLU A CA 1
ATOM 2107 C C . GLU A 1 275 ? -1.737 5.425 -11.420 1.00 93.00 275 GLU A C 1
ATOM 2109 O O . GLU A 1 275 ? -2.773 6.037 -11.659 1.00 93.00 275 GLU A O 1
ATOM 2114 N N . LEU A 1 276 ? -1.775 4.185 -10.921 1.00 95.38 276 LEU A N 1
ATOM 2115 C CA . LEU A 1 276 ? -3.026 3.503 -10.576 1.00 95.38 276 LEU A CA 1
ATOM 2116 C C . LEU A 1 276 ? -3.863 4.326 -9.584 1.00 95.38 276 LEU A C 1
ATOM 2118 O O . LEU A 1 276 ? -5.060 4.515 -9.802 1.00 95.38 276 LEU A O 1
ATOM 2122 N N . CYS A 1 277 ? -3.255 4.872 -8.526 1.00 96.19 277 CYS A N 1
ATOM 2123 C CA . CYS A 1 277 ? -3.961 5.742 -7.580 1.00 96.19 277 CYS A CA 1
ATOM 2124 C C . CYS A 1 277 ? -4.519 7.002 -8.267 1.00 96.19 277 CYS A C 1
ATOM 2126 O O . CYS A 1 277 ? -5.664 7.386 -8.024 1.00 96.19 277 CYS A O 1
ATOM 2128 N N . VAL A 1 278 ? -3.740 7.634 -9.150 1.00 96.06 278 VAL A N 1
ATOM 2129 C CA . VAL A 1 278 ? -4.171 8.808 -9.926 1.00 96.06 278 VAL A CA 1
ATOM 2130 C C . VAL A 1 278 ? -5.322 8.449 -10.866 1.00 96.06 278 VAL A C 1
ATOM 2132 O O . VAL A 1 278 ? -6.324 9.168 -10.913 1.00 96.06 278 VAL A O 1
ATOM 2135 N N . GLN A 1 279 ? -5.232 7.322 -11.569 1.00 96.56 279 GLN A N 1
ATOM 2136 C CA . GLN A 1 279 ? -6.269 6.823 -12.468 1.00 96.56 279 GLN A CA 1
ATOM 2137 C C . GLN A 1 279 ? -7.557 6.510 -11.705 1.00 96.56 279 GLN A C 1
ATOM 2139 O O . GLN A 1 279 ? -8.623 6.932 -12.136 1.00 96.56 279 GLN A O 1
ATOM 2144 N N . ILE A 1 280 ? -7.488 5.868 -10.536 1.00 97.38 280 ILE A N 1
ATOM 2145 C CA . ILE A 1 280 ? -8.663 5.628 -9.680 1.00 97.38 280 ILE A CA 1
ATOM 2146 C C . ILE A 1 280 ? -9.378 6.948 -9.341 1.00 97.38 280 ILE A C 1
ATOM 2148 O O . ILE A 1 280 ? -10.609 7.043 -9.413 1.00 97.38 280 ILE A O 1
ATOM 2152 N N . LEU A 1 281 ? -8.616 7.991 -8.999 1.00 97.62 281 LEU A N 1
ATOM 2153 C CA . LEU A 1 281 ? -9.164 9.291 -8.606 1.00 97.62 281 LEU A CA 1
ATOM 2154 C C . LEU A 1 281 ? -9.721 10.102 -9.785 1.00 97.62 281 LEU A C 1
ATOM 2156 O O . LEU A 1 281 ? -10.670 10.871 -9.610 1.00 97.62 281 LEU A O 1
ATOM 2160 N N . THR A 1 282 ? -9.130 9.976 -10.973 1.00 96.12 282 THR A N 1
ATOM 2161 C CA . THR A 1 282 ? -9.416 10.858 -12.119 1.00 96.12 282 THR A CA 1
ATOM 2162 C C . THR A 1 282 ? -10.266 10.196 -13.203 1.00 96.12 282 THR A C 1
ATOM 2164 O O . THR A 1 282 ? -11.096 10.866 -13.820 1.00 96.12 282 THR A O 1
ATOM 2167 N N . ASN A 1 283 ? -10.136 8.885 -13.404 1.00 95.56 283 ASN A N 1
ATOM 2168 C CA . ASN A 1 283 ? -10.872 8.125 -14.402 1.00 95.56 283 ASN A CA 1
ATOM 2169 C C . ASN A 1 283 ? -12.123 7.476 -13.794 1.00 95.56 283 ASN A C 1
ATOM 2171 O O . ASN A 1 283 ? -12.073 6.412 -13.176 1.00 95.56 283 ASN A O 1
ATOM 2175 N N . LYS A 1 284 ? -13.283 8.091 -14.051 1.00 93.88 284 LYS A N 1
ATOM 2176 C CA . LYS A 1 284 ? -14.573 7.640 -13.509 1.00 93.88 284 LYS A CA 1
ATOM 2177 C C . LYS A 1 284 ? -15.008 6.243 -13.950 1.00 93.88 284 LYS A C 1
ATOM 2179 O O . LYS A 1 284 ? -15.826 5.647 -13.256 1.00 93.88 284 LYS A O 1
ATOM 2184 N N . SER A 1 285 ? -14.460 5.724 -15.051 1.00 94.06 285 SER A N 1
ATOM 2185 C CA . SER A 1 285 ? -14.748 4.357 -15.504 1.00 94.06 285 SER A CA 1
ATOM 2186 C C . SER A 1 285 ? -14.172 3.286 -14.580 1.00 94.06 285 SER A C 1
ATOM 2188 O O . SER A 1 285 ? -14.702 2.184 -14.561 1.00 94.06 285 SER A O 1
ATOM 2190 N N . ILE A 1 286 ? -13.153 3.616 -13.775 1.00 96.19 286 ILE A N 1
ATOM 2191 C CA . ILE A 1 286 ? -12.611 2.712 -12.762 1.00 96.19 286 ILE A CA 1
ATOM 2192 C C . ILE A 1 286 ? -13.540 2.739 -11.556 1.00 96.19 286 ILE A C 1
ATOM 2194 O O . ILE A 1 286 ? -13.671 3.774 -10.893 1.00 96.19 286 ILE A O 1
ATOM 2198 N N . THR A 1 287 ? -14.200 1.617 -11.292 1.00 94.56 287 THR A N 1
ATOM 2199 C CA . THR A 1 287 ? -15.152 1.485 -10.176 1.00 94.56 287 THR A CA 1
ATOM 2200 C C . THR A 1 287 ? -15.024 0.172 -9.427 1.00 94.56 287 THR A C 1
ATOM 2202 O O . THR A 1 287 ? -15.476 0.103 -8.287 1.00 94.56 287 THR A O 1
ATOM 2205 N N . ASP A 1 288 ? -14.453 -0.852 -10.059 1.00 95.00 288 ASP A N 1
ATOM 2206 C CA . ASP A 1 288 ? -14.431 -2.208 -9.529 1.00 95.00 288 ASP A CA 1
ATOM 2207 C C . ASP A 1 288 ? -13.150 -2.920 -9.995 1.00 95.00 288 ASP A C 1
ATOM 2209 O O . ASP A 1 288 ? -12.838 -2.963 -11.191 1.00 95.00 288 ASP A O 1
ATOM 2213 N N . SER A 1 289 ? -12.378 -3.432 -9.037 1.00 95.06 289 SER A N 1
ATOM 2214 C CA . SER A 1 289 ? -11.089 -4.075 -9.281 1.00 95.06 289 SER A CA 1
ATOM 2215 C C . SER A 1 289 ? -11.214 -5.454 -9.932 1.00 95.06 289 SER A C 1
ATOM 2217 O O . SER A 1 289 ? -10.278 -5.879 -10.611 1.00 95.06 289 SER A O 1
ATOM 2219 N N . ARG A 1 290 ? -12.369 -6.122 -9.813 1.00 93.38 290 ARG A N 1
ATOM 2220 C CA . ARG A 1 290 ? -12.623 -7.467 -10.354 1.00 93.38 290 ARG A CA 1
ATOM 2221 C C . ARG A 1 290 ? -13.049 -7.488 -11.809 1.00 93.38 290 ARG A C 1
ATOM 2223 O O . ARG A 1 290 ? -12.866 -8.493 -12.484 1.00 93.38 290 ARG A O 1
ATOM 2230 N N . VAL A 1 291 ? -13.633 -6.402 -12.309 1.00 90.06 291 VAL A N 1
ATOM 2231 C CA . VAL A 1 291 ? -14.099 -6.322 -13.709 1.00 90.06 291 VAL A CA 1
ATOM 2232 C C . VAL A 1 291 ? -13.083 -5.653 -14.636 1.00 90.06 291 VAL A C 1
ATOM 2234 O O . VAL A 1 291 ? -13.340 -5.509 -15.829 1.00 90.06 291 VAL A O 1
ATOM 2237 N N . HIS A 1 292 ? -11.926 -5.240 -14.102 1.00 85.06 292 HIS A N 1
ATOM 2238 C CA . HIS A 1 292 ? -10.814 -4.656 -14.858 1.00 85.06 292 HIS A CA 1
ATOM 2239 C C . HIS A 1 292 ? -11.214 -3.410 -15.676 1.00 85.06 292 HIS A C 1
ATOM 2241 O O . HIS A 1 292 ? -10.618 -3.125 -16.717 1.00 85.06 292 HIS A O 1
ATOM 2247 N N . ASN A 1 293 ? -12.190 -2.616 -15.211 1.00 83.38 293 ASN A N 1
ATOM 2248 C CA . ASN A 1 293 ? -12.752 -1.483 -15.968 1.00 83.38 293 ASN A CA 1
ATOM 2249 C C . ASN A 1 293 ? -11.827 -0.254 -16.119 1.00 83.38 293 ASN A C 1
ATOM 2251 O O . ASN A 1 293 ? -12.221 0.754 -16.700 1.00 83.38 293 ASN A O 1
ATOM 2255 N N . GLY A 1 294 ? -10.568 -0.362 -15.684 1.00 85.50 294 GLY A N 1
ATOM 2256 C CA . GLY A 1 294 ? -9.472 0.568 -15.994 1.00 85.50 294 GLY A CA 1
ATOM 2257 C C . GLY A 1 294 ? -8.298 -0.047 -16.758 1.00 85.50 294 GLY A C 1
ATOM 2258 O O . GLY A 1 294 ? -7.332 0.665 -17.050 1.00 85.50 294 GLY A O 1
ATOM 2259 N N . GLY A 1 295 ? -8.356 -1.350 -17.051 1.00 92.06 295 GLY A N 1
ATOM 2260 C CA . GLY A 1 295 ? -7.239 -2.162 -17.544 1.00 92.06 295 GLY A CA 1
ATOM 2261 C C . GLY A 1 295 ? -6.284 -2.667 -16.453 1.00 92.06 295 GLY A C 1
ATOM 2262 O O . GLY A 1 295 ? -5.351 -3.394 -16.776 1.00 92.06 295 GLY A O 1
ATOM 2263 N N . TYR A 1 296 ? -6.511 -2.304 -15.186 1.00 94.81 296 TYR A N 1
ATOM 2264 C CA . TYR A 1 296 ? -5.718 -2.766 -14.043 1.00 94.81 296 TYR A CA 1
ATOM 2265 C C . TYR A 1 296 ? -6.413 -3.956 -13.361 1.00 94.81 296 TYR A C 1
ATOM 2267 O O . TYR A 1 296 ? -7.549 -3.783 -12.906 1.00 94.81 296 TYR A O 1
ATOM 2275 N N . PRO A 1 297 ? -5.776 -5.138 -13.284 1.00 95.56 297 PRO A N 1
ATOM 2276 C CA . PRO A 1 297 ? -6.317 -6.292 -12.573 1.00 95.56 297 PRO A CA 1
ATOM 2277 C C . PRO A 1 297 ? -6.315 -6.097 -11.059 1.00 95.56 297 PRO A C 1
ATOM 2279 O O . PRO A 1 297 ? -5.461 -5.387 -10.533 1.00 95.56 297 PRO A O 1
ATOM 2282 N N . GLN A 1 298 ? -7.229 -6.777 -10.356 1.00 97.12 298 GLN A N 1
ATOM 2283 C CA . GLN A 1 298 ? -7.274 -6.790 -8.888 1.00 97.12 298 GLN A CA 1
ATOM 2284 C C . GLN A 1 298 ? -5.930 -7.198 -8.274 1.00 97.12 298 GLN A C 1
ATOM 2286 O O . GLN A 1 298 ? -5.522 -6.622 -7.269 1.00 97.12 298 GLN A O 1
ATOM 2291 N N . PHE A 1 299 ? -5.231 -8.148 -8.899 1.00 97.31 299 PHE A N 1
ATOM 2292 C CA . PHE A 1 299 ? -3.913 -8.615 -8.486 1.00 97.31 299 PHE A CA 1
ATOM 2293 C C . PHE A 1 299 ? -2.882 -8.284 -9.562 1.00 97.31 299 PHE A C 1
ATOM 2295 O O . PHE A 1 299 ? -2.982 -8.748 -10.696 1.00 97.31 299 PHE A O 1
ATOM 2302 N N . ASN A 1 300 ? -1.884 -7.496 -9.184 1.00 95.88 300 ASN A N 1
ATOM 2303 C CA . ASN A 1 300 ? -0.755 -7.095 -10.016 1.00 95.88 300 ASN A CA 1
ATOM 2304 C C . ASN A 1 300 ? 0.564 -7.396 -9.287 1.00 95.88 300 ASN A C 1
ATOM 2306 O O . ASN A 1 300 ? 0.565 -7.658 -8.083 1.00 95.88 300 ASN A O 1
ATOM 2310 N N . SER A 1 301 ? 1.693 -7.319 -9.993 1.00 93.50 301 SER A N 1
ATOM 2311 C CA . SER A 1 301 ? 3.031 -7.436 -9.395 1.00 93.50 301 SER A CA 1
ATOM 2312 C C . SER A 1 301 ? 3.809 -6.128 -9.488 1.00 93.50 301 SER A C 1
ATOM 2314 O O . SER A 1 301 ? 3.656 -5.357 -10.430 1.00 93.50 301 SER A O 1
ATOM 2316 N N . TYR A 1 302 ? 4.648 -5.862 -8.494 1.00 90.56 302 TYR A N 1
ATOM 2317 C CA . TYR A 1 302 ? 5.569 -4.733 -8.508 1.00 90.56 302 TYR A CA 1
ATOM 2318 C C . TYR A 1 302 ? 6.606 -4.884 -9.625 1.00 90.56 302 TYR A C 1
ATOM 2320 O O . TYR A 1 302 ? 7.188 -5.954 -9.790 1.00 90.56 302 TYR A O 1
ATOM 2328 N N . ARG A 1 303 ? 6.904 -3.784 -10.324 1.00 89.44 303 ARG A N 1
ATOM 2329 C CA . ARG A 1 303 ? 8.000 -3.686 -11.293 1.00 89.44 303 ARG A CA 1
ATOM 2330 C C . ARG A 1 303 ? 8.876 -2.492 -10.944 1.00 89.44 303 ARG A C 1
ATOM 2332 O O . ARG A 1 303 ? 8.387 -1.430 -10.570 1.00 89.44 303 ARG A O 1
ATOM 2339 N N . ASN A 1 304 ? 10.191 -2.652 -11.058 1.00 86.25 304 ASN A N 1
ATOM 2340 C CA . ASN A 1 304 ? 11.121 -1.535 -10.932 1.00 86.25 304 ASN A CA 1
ATOM 2341 C C . ASN A 1 304 ? 11.528 -1.059 -12.325 1.00 86.25 304 ASN A C 1
ATOM 2343 O O . ASN A 1 304 ? 12.478 -1.588 -12.889 1.00 86.25 304 ASN A O 1
ATOM 2347 N N . LEU A 1 305 ? 10.833 -0.055 -12.857 1.00 89.31 305 LEU A N 1
ATOM 2348 C CA . LEU A 1 305 ? 11.084 0.458 -14.209 1.00 89.31 305 LEU A CA 1
ATOM 2349 C C . LEU A 1 305 ? 12.193 1.523 -14.270 1.00 89.31 305 LEU A C 1
ATOM 2351 O O . LEU A 1 305 ? 12.445 2.082 -15.337 1.00 89.31 305 LEU A O 1
ATOM 2355 N N . VAL A 1 306 ? 12.851 1.838 -13.148 1.00 87.06 306 VAL A N 1
ATOM 2356 C CA . VAL A 1 306 ? 13.911 2.860 -13.105 1.00 87.06 306 VAL A CA 1
ATOM 2357 C C . VAL A 1 306 ? 15.068 2.546 -14.068 1.00 87.06 306 VAL A C 1
ATOM 2359 O O . VAL A 1 306 ? 15.432 3.453 -14.822 1.00 87.06 306 VAL A O 1
ATOM 2362 N N . PRO A 1 307 ? 15.643 1.323 -14.103 1.00 88.12 307 PRO A N 1
ATOM 2363 C CA . PRO A 1 307 ? 16.744 1.021 -15.017 1.00 88.12 307 PRO A CA 1
ATOM 2364 C C . PRO A 1 307 ? 16.292 1.052 -16.482 1.00 88.12 307 PRO A C 1
ATOM 2366 O O . PRO A 1 307 ? 16.907 1.752 -17.289 1.00 88.12 307 PRO A O 1
ATOM 2369 N N . LEU A 1 308 ? 15.162 0.413 -16.811 1.00 90.62 308 LEU A N 1
ATOM 2370 C CA . LEU A 1 308 ? 14.545 0.497 -18.138 1.00 90.62 308 LEU A CA 1
ATOM 2371 C C . LEU A 1 308 ? 14.397 1.950 -18.620 1.00 90.62 308 LEU A C 1
ATOM 2373 O O . LEU A 1 308 ? 14.851 2.293 -19.710 1.00 90.62 308 LEU A O 1
ATOM 2377 N N . LYS A 1 309 ? 13.808 2.830 -17.803 1.00 90.69 309 LYS A N 1
ATOM 2378 C CA . LYS A 1 309 ? 13.609 4.248 -18.143 1.00 90.69 309 LYS A CA 1
ATOM 2379 C C . LYS A 1 309 ? 14.911 5.006 -18.333 1.00 90.69 309 LYS A C 1
ATOM 2381 O O . LYS A 1 309 ? 15.019 5.811 -19.256 1.00 90.69 309 LYS A O 1
ATOM 2386 N N . TYR A 1 310 ? 15.890 4.762 -17.466 1.00 90.06 310 TYR A N 1
ATOM 2387 C CA . TYR A 1 310 ? 17.211 5.360 -17.598 1.00 90.06 310 TYR A CA 1
ATOM 2388 C C . TYR A 1 310 ? 17.841 5.006 -18.950 1.00 90.06 310 TYR A C 1
ATOM 2390 O O . TYR A 1 310 ? 18.327 5.885 -19.659 1.00 90.06 310 TYR A O 1
ATOM 2398 N N . ASN A 1 311 ? 17.751 3.738 -19.344 1.00 91.69 311 ASN A N 1
ATOM 2399 C CA . ASN A 1 311 ? 18.280 3.258 -20.612 1.00 91.69 311 ASN A CA 1
ATOM 2400 C C . ASN A 1 311 ? 17.502 3.799 -21.826 1.00 91.69 311 ASN A C 1
ATOM 2402 O O . ASN A 1 311 ? 18.110 4.165 -22.831 1.00 91.69 311 ASN A O 1
ATOM 2406 N N . LEU A 1 312 ? 16.175 3.931 -21.737 1.00 93.75 312 LEU A N 1
ATOM 2407 C CA . LEU A 1 312 ? 15.376 4.572 -22.791 1.00 93.75 312 LEU A CA 1
ATOM 2408 C C . LEU A 1 312 ? 15.775 6.042 -22.986 1.00 93.75 312 LEU A C 1
ATOM 2410 O O . LEU A 1 312 ? 15.909 6.496 -24.120 1.00 93.75 312 LEU A O 1
ATOM 2414 N N . HIS A 1 313 ? 16.058 6.762 -21.898 1.00 93.06 313 HIS A N 1
ATOM 2415 C CA . HIS A 1 313 ? 16.531 8.150 -21.955 1.00 93.06 313 HIS A CA 1
ATOM 2416 C C . HIS A 1 313 ? 17.907 8.295 -22.621 1.00 93.06 313 HIS A C 1
ATOM 2418 O O . HIS A 1 313 ? 18.202 9.331 -23.217 1.00 93.06 313 HIS A O 1
ATOM 2424 N N . ILE A 1 314 ? 18.767 7.271 -22.544 1.00 92.50 314 ILE A N 1
ATOM 2425 C CA . ILE A 1 314 ? 20.034 7.252 -23.293 1.00 92.50 314 ILE A CA 1
ATOM 2426 C C . ILE A 1 314 ? 19.751 7.251 -24.798 1.00 92.50 314 ILE A C 1
ATOM 2428 O O . ILE A 1 314 ? 20.362 8.038 -25.521 1.00 92.50 314 ILE A O 1
ATOM 2432 N N . ILE A 1 315 ? 18.800 6.429 -25.260 1.00 92.50 315 ILE A N 1
ATOM 2433 C CA . ILE A 1 315 ? 18.391 6.392 -26.673 1.00 92.50 315 ILE A CA 1
ATOM 2434 C C . ILE A 1 315 ? 17.829 7.749 -27.109 1.00 92.50 315 ILE A C 1
ATOM 2436 O O . ILE A 1 315 ? 18.233 8.271 -28.146 1.00 92.50 315 ILE A O 1
ATOM 2440 N N . GLU A 1 316 ? 16.953 8.357 -26.305 1.00 93.50 316 GLU A N 1
ATOM 2441 C CA . GLU A 1 316 ? 16.332 9.661 -26.606 1.00 93.50 316 GLU A CA 1
ATOM 2442 C C . GLU A 1 316 ? 17.349 10.803 -26.746 1.00 93.50 316 GLU A C 1
ATOM 2444 O O . GLU A 1 316 ? 17.079 11.809 -27.401 1.00 93.50 316 GLU A O 1
ATOM 2449 N N . LYS A 1 317 ? 18.533 10.650 -26.144 1.00 93.25 317 LYS A N 1
ATOM 2450 C CA . LYS A 1 317 ? 19.628 11.622 -26.210 1.00 93.25 317 LYS A CA 1
ATOM 2451 C C . LYS A 1 317 ? 20.601 11.405 -27.364 1.00 93.25 317 LYS A C 1
ATOM 2453 O O . LYS A 1 317 ? 21.505 12.229 -27.528 1.00 93.25 317 LYS A O 1
ATOM 2458 N N . LEU A 1 318 ? 20.459 10.337 -28.148 1.00 92.06 318 LEU A N 1
ATOM 2459 C CA . LEU A 1 318 ? 21.325 10.108 -29.299 1.00 92.06 318 LEU A CA 1
ATOM 2460 C C . LEU A 1 318 ? 21.135 11.218 -30.333 1.00 92.06 318 LEU A C 1
ATOM 2462 O O . LEU A 1 318 ? 20.030 11.507 -30.787 1.00 92.06 318 LEU A O 1
ATOM 2466 N N . THR A 1 319 ? 22.238 11.850 -30.721 1.00 93.88 319 THR A N 1
ATOM 2467 C CA . THR A 1 319 ? 22.221 12.847 -31.794 1.00 93.88 319 THR A CA 1
ATOM 2468 C C . THR A 1 319 ? 22.023 12.171 -33.148 1.00 93.88 319 THR A C 1
ATOM 2470 O O . THR A 1 319 ? 22.419 11.021 -33.342 1.00 93.88 319 THR A O 1
ATOM 2473 N N . GLN A 1 320 ? 21.498 12.912 -34.129 1.00 92.94 320 GLN A N 1
ATOM 2474 C CA . GLN A 1 320 ? 21.381 12.411 -35.502 1.00 92.94 320 GLN A CA 1
ATOM 2475 C C . GLN A 1 320 ? 22.731 11.917 -36.046 1.00 92.94 320 GLN A C 1
ATOM 2477 O O . GLN A 1 320 ? 22.795 10.866 -36.667 1.00 92.94 320 GLN A O 1
ATOM 2482 N N . GLN A 1 321 ? 23.826 12.615 -35.723 1.00 93.69 321 GLN A N 1
ATOM 2483 C CA . GLN A 1 321 ? 25.178 12.211 -36.111 1.00 93.69 321 GLN A CA 1
ATOM 2484 C C . GLN A 1 321 ? 25.590 10.853 -35.519 1.00 93.69 321 GLN A C 1
ATOM 2486 O O . GLN A 1 321 ? 26.223 10.056 -36.207 1.00 93.69 321 GLN A O 1
ATOM 2491 N N . GLN A 1 322 ? 25.252 10.579 -34.254 1.00 92.19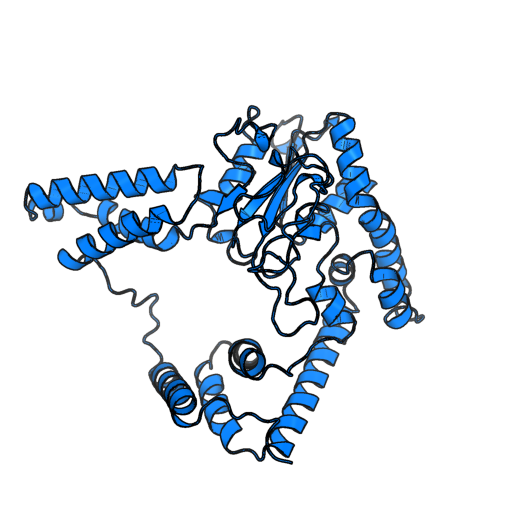 322 GLN A N 1
ATOM 2492 C CA . GLN A 1 322 ? 25.516 9.273 -33.641 1.00 92.19 322 GLN A CA 1
ATOM 2493 C C . GLN A 1 322 ? 24.662 8.187 -34.291 1.00 92.19 322 GLN A C 1
ATOM 2495 O O . GLN A 1 322 ? 25.184 7.127 -34.627 1.00 92.19 322 GLN A O 1
ATOM 2500 N N . LEU A 1 323 ? 23.378 8.463 -34.525 1.00 92.38 323 LEU A N 1
ATOM 2501 C CA . LEU A 1 323 ? 22.490 7.517 -35.197 1.00 92.38 323 LEU A CA 1
ATOM 2502 C C . LEU A 1 323 ? 23.002 7.173 -36.599 1.00 92.38 323 LEU A C 1
ATOM 2504 O O . LEU A 1 323 ? 23.075 5.998 -36.943 1.00 92.38 323 LEU A O 1
ATOM 2508 N N . ASP A 1 324 ? 23.430 8.169 -37.372 1.00 94.19 324 ASP A N 1
ATOM 2509 C CA . ASP A 1 324 ? 23.977 7.986 -38.722 1.00 94.19 324 ASP A CA 1
ATOM 2510 C C . ASP A 1 324 ? 25.319 7.232 -38.740 1.00 94.19 324 ASP A C 1
ATOM 2512 O O . ASP A 1 324 ? 25.720 6.725 -39.786 1.00 94.19 324 ASP A O 1
ATOM 2516 N N . SER A 1 325 ? 26.011 7.124 -37.597 1.00 94.81 325 SER A N 1
ATOM 2517 C CA . SER A 1 325 ? 27.227 6.309 -37.476 1.00 94.81 325 SER A CA 1
ATOM 2518 C C . SER A 1 325 ? 26.949 4.808 -37.308 1.00 94.81 325 SER A C 1
ATOM 2520 O O . SER A 1 325 ? 27.855 3.994 -37.492 1.00 94.81 325 SER A O 1
ATOM 2522 N N . TYR A 1 326 ? 25.710 4.426 -36.976 1.00 95.38 326 TYR A N 1
ATOM 2523 C CA . TYR A 1 326 ? 25.300 3.034 -36.787 1.00 95.38 326 TYR A CA 1
ATOM 2524 C C . TYR A 1 326 ? 24.746 2.397 -38.069 1.00 95.38 326 TYR A C 1
ATOM 2526 O O . TYR A 1 326 ? 24.198 3.068 -38.942 1.00 95.38 326 TYR A O 1
ATOM 2534 N N . SER A 1 327 ? 24.850 1.066 -38.167 1.00 96.44 327 SER A N 1
ATOM 2535 C CA . SER A 1 327 ? 24.276 0.307 -39.287 1.00 96.44 327 SER A CA 1
ATOM 2536 C C . SER A 1 327 ? 22.743 0.392 -39.314 1.00 96.44 327 SER A C 1
ATOM 2538 O O . SER A 1 327 ? 22.109 0.576 -38.274 1.00 96.44 327 SER A O 1
ATOM 2540 N N . ASP A 1 328 ? 22.125 0.186 -40.481 1.00 96.31 328 ASP A N 1
ATOM 2541 C CA . ASP A 1 328 ? 20.657 0.136 -40.608 1.00 96.31 328 ASP A CA 1
ATOM 2542 C C . ASP A 1 328 ? 20.027 -0.912 -39.685 1.00 96.31 328 ASP A C 1
ATOM 2544 O O . ASP A 1 328 ? 18.997 -0.649 -39.065 1.00 96.31 328 ASP A O 1
ATOM 2548 N N . ALA A 1 329 ? 20.680 -2.069 -39.539 1.00 96.12 329 ALA A N 1
ATOM 2549 C CA . ALA A 1 329 ? 20.243 -3.126 -38.632 1.00 96.12 329 ALA A CA 1
ATOM 2550 C C . ALA A 1 329 ? 20.258 -2.654 -37.169 1.00 96.12 329 ALA A C 1
ATOM 2552 O O . ALA A 1 329 ? 19.266 -2.813 -36.465 1.00 96.12 329 ALA A O 1
ATOM 2553 N N . THR A 1 330 ? 21.337 -1.995 -36.738 1.00 95.25 330 THR A N 1
ATOM 2554 C CA . THR A 1 330 ? 21.463 -1.432 -35.384 1.00 95.25 330 THR A CA 1
ATOM 2555 C C . THR A 1 330 ? 20.423 -0.346 -35.116 1.00 95.25 330 THR A C 1
ATOM 2557 O O . THR A 1 330 ? 19.824 -0.318 -34.046 1.00 95.25 330 THR A O 1
ATOM 2560 N N . ARG A 1 331 ? 20.176 0.549 -36.081 1.00 95.56 331 ARG A N 1
ATOM 2561 C CA . ARG A 1 331 ? 19.143 1.589 -35.947 1.00 95.56 331 ARG A CA 1
ATOM 2562 C C . ARG A 1 331 ? 17.744 0.986 -35.829 1.00 95.56 331 ARG A C 1
ATOM 2564 O O . ARG A 1 331 ? 16.955 1.439 -35.002 1.00 95.56 331 ARG A O 1
ATOM 2571 N N . ALA A 1 332 ? 17.445 -0.041 -36.625 1.00 96.12 332 ALA A N 1
ATOM 2572 C CA . ALA A 1 332 ? 16.178 -0.760 -36.547 1.00 96.12 332 ALA A CA 1
ATOM 2573 C C . ALA A 1 332 ? 16.011 -1.473 -35.195 1.00 96.12 332 ALA A C 1
ATOM 2575 O O . ALA A 1 332 ? 14.935 -1.417 -34.601 1.00 96.12 332 ALA A O 1
ATOM 2576 N N . GLU A 1 333 ? 17.077 -2.090 -34.681 1.00 95.44 333 GLU A N 1
ATOM 2577 C CA . GLU A 1 333 ? 17.080 -2.743 -33.372 1.00 95.44 333 GLU A CA 1
ATOM 2578 C C . GLU A 1 333 ? 16.876 -1.736 -32.230 1.00 95.44 333 GLU A C 1
ATOM 2580 O O . GLU A 1 333 ? 15.984 -1.932 -31.407 1.00 95.44 333 GLU A O 1
ATOM 2585 N N . LEU A 1 334 ? 17.600 -0.608 -32.232 1.00 95.00 334 LEU A N 1
ATOM 2586 C CA . LEU A 1 334 ? 17.410 0.491 -31.274 1.00 95.00 334 LEU A CA 1
ATOM 2587 C C . LEU A 1 334 ? 15.954 0.963 -31.237 1.00 95.00 334 LEU A C 1
ATOM 2589 O O . LEU A 1 334 ? 15.372 1.078 -30.160 1.00 95.00 334 LEU A O 1
ATOM 2593 N N . GLN A 1 335 ? 15.347 1.192 -32.404 1.00 95.56 335 GLN A N 1
ATOM 2594 C CA . GLN A 1 335 ? 13.950 1.612 -32.485 1.00 95.56 335 GLN A CA 1
ATOM 2595 C C . GLN A 1 335 ? 12.992 0.529 -31.972 1.00 95.56 335 GLN A C 1
ATOM 2597 O O . GLN A 1 335 ? 12.027 0.842 -31.274 1.00 95.56 335 GLN A O 1
ATOM 2602 N N . SER A 1 336 ? 13.246 -0.737 -32.309 1.00 96.06 336 SER A N 1
ATOM 2603 C CA . SER A 1 336 ? 12.422 -1.866 -31.873 1.00 96.06 336 SER A CA 1
ATOM 2604 C C . SER A 1 336 ? 12.435 -2.014 -30.352 1.00 96.06 336 SER A C 1
ATOM 2606 O O . SER A 1 336 ? 11.376 -2.110 -29.735 1.00 96.06 336 SER A O 1
ATOM 2608 N N . VAL A 1 337 ? 13.620 -2.001 -29.737 1.00 94.19 337 VAL A N 1
ATOM 2609 C CA . VAL A 1 337 ? 13.766 -2.159 -28.284 1.00 94.19 337 VAL A CA 1
ATOM 2610 C C . VAL A 1 337 ? 13.268 -0.914 -27.542 1.00 94.19 337 VAL A C 1
ATOM 2612 O O . VAL A 1 337 ? 12.629 -1.044 -26.499 1.00 94.19 337 VAL A O 1
ATOM 2615 N N . TYR A 1 338 ? 13.462 0.285 -28.106 1.00 95.81 338 TYR A N 1
ATOM 2616 C CA . TYR A 1 338 ? 12.858 1.512 -27.581 1.00 95.81 338 TYR A CA 1
ATOM 2617 C C . TYR A 1 338 ? 11.328 1.412 -27.538 1.00 95.81 338 TYR A C 1
ATOM 2619 O O . TYR A 1 338 ? 10.725 1.658 -26.495 1.00 95.81 338 TYR A O 1
ATOM 2627 N N . ASN A 1 339 ? 10.698 0.986 -28.638 1.00 96.50 339 ASN A N 1
ATOM 2628 C CA . ASN A 1 339 ? 9.247 0.811 -28.698 1.00 96.50 339 ASN A CA 1
ATOM 2629 C C . ASN A 1 339 ? 8.761 -0.236 -27.687 1.00 96.50 339 ASN A C 1
ATOM 2631 O O . ASN A 1 339 ? 7.818 0.034 -26.950 1.00 96.50 339 ASN A O 1
ATOM 2635 N N . ALA A 1 340 ? 9.445 -1.380 -27.585 1.00 95.94 340 ALA A N 1
ATOM 2636 C CA . ALA A 1 340 ? 9.112 -2.408 -26.601 1.00 95.94 340 ALA A CA 1
ATOM 2637 C C . ALA A 1 340 ? 9.197 -1.881 -25.156 1.00 95.94 340 ALA A C 1
ATOM 2639 O O . ALA A 1 340 ? 8.311 -2.149 -24.346 1.00 95.94 340 ALA A O 1
ATOM 2640 N N . GLY A 1 341 ? 10.223 -1.087 -24.829 1.00 94.75 341 GLY A N 1
ATOM 2641 C CA . GLY A 1 341 ? 10.349 -0.452 -23.514 1.00 94.75 341 GLY A CA 1
ATOM 2642 C C . GLY A 1 341 ? 9.244 0.571 -23.235 1.00 94.75 341 GLY A C 1
ATOM 2643 O O . GLY A 1 341 ? 8.697 0.606 -22.133 1.00 94.75 341 GLY A O 1
ATOM 2644 N N . GLN A 1 342 ? 8.858 1.362 -24.238 1.00 95.00 342 GLN A N 1
ATOM 2645 C CA . GLN A 1 342 ? 7.724 2.286 -24.133 1.00 95.00 342 GLN A CA 1
ATOM 2646 C C . GLN A 1 342 ? 6.391 1.550 -23.947 1.00 95.00 342 GLN A C 1
ATOM 2648 O O . GLN A 1 342 ? 5.528 2.022 -23.205 1.00 95.00 342 GLN A O 1
ATOM 2653 N N . ASP A 1 343 ? 6.215 0.396 -24.589 1.00 94.44 343 ASP A N 1
ATOM 2654 C CA . ASP A 1 343 ? 5.021 -0.433 -24.429 1.00 94.44 343 ASP A CA 1
ATOM 2655 C C . ASP A 1 343 ? 4.941 -1.020 -23.016 1.00 94.44 343 ASP A C 1
ATOM 2657 O O . ASP A 1 343 ? 3.888 -0.934 -22.386 1.00 94.44 343 ASP A O 1
ATOM 2661 N N . VAL A 1 344 ? 6.058 -1.513 -22.469 1.00 93.56 344 VAL A N 1
ATOM 2662 C CA . VAL A 1 344 ? 6.160 -1.984 -21.075 1.00 93.56 344 VAL A CA 1
ATOM 2663 C C . VAL A 1 344 ? 5.721 -0.916 -20.070 1.00 93.56 344 VAL A C 1
ATOM 2665 O O . VAL A 1 344 ? 4.949 -1.218 -19.156 1.00 93.56 344 VAL A O 1
ATOM 2668 N N . ILE A 1 345 ? 6.174 0.332 -20.244 1.00 92.00 345 ILE A N 1
ATOM 2669 C CA . ILE A 1 345 ? 5.821 1.454 -19.356 1.00 92.00 345 ILE A CA 1
ATOM 2670 C C . ILE A 1 345 ? 4.312 1.732 -19.380 1.00 92.00 345 ILE A C 1
ATOM 2672 O O . ILE A 1 345 ? 3.740 2.120 -18.368 1.00 92.00 345 ILE A O 1
ATOM 2676 N N . LYS A 1 346 ? 3.645 1.519 -20.518 1.00 91.44 346 LYS A N 1
ATOM 2677 C CA . LYS A 1 346 ? 2.202 1.769 -20.678 1.00 91.44 346 LYS A CA 1
ATOM 2678 C C . LYS A 1 346 ? 1.325 0.599 -20.229 1.00 91.44 346 LYS A C 1
ATOM 2680 O O . LYS A 1 346 ? 0.103 0.753 -20.155 1.00 91.44 346 LYS A O 1
ATOM 2685 N N . GLN A 1 347 ? 1.908 -0.574 -19.981 1.00 92.88 347 GLN A N 1
ATOM 2686 C CA . GLN A 1 347 ? 1.158 -1.746 -19.539 1.00 92.88 347 GLN A CA 1
ATOM 2687 C C . GLN A 1 347 ? 0.515 -1.509 -18.172 1.00 92.88 347 GLN A C 1
ATOM 2689 O O . GLN A 1 347 ? 1.097 -0.912 -17.271 1.00 92.88 347 GLN A O 1
ATOM 2694 N N . LYS A 1 348 ? -0.700 -2.036 -18.022 1.00 93.50 348 LYS A N 1
ATOM 2695 C CA . LYS A 1 348 ? -1.503 -1.96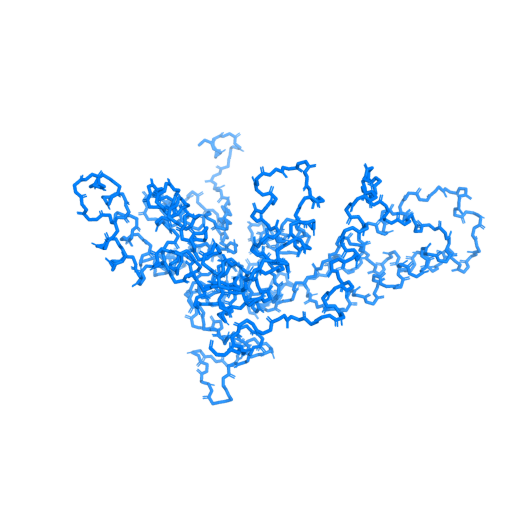0 -16.791 1.00 93.50 348 LYS A CA 1
ATOM 2696 C C . LYS A 1 348 ? -1.629 -3.299 -16.061 1.00 93.50 348 LYS A C 1
ATOM 2698 O O . LYS A 1 348 ? -2.037 -3.338 -14.902 1.00 93.50 348 LYS A O 1
ATOM 2703 N N . VAL A 1 349 ? -1.277 -4.378 -16.757 1.00 94.19 349 VAL A N 1
ATOM 2704 C CA . VAL A 1 349 ? -1.026 -5.702 -16.189 1.00 94.19 349 VAL A CA 1
ATOM 2705 C C . VAL A 1 349 ? 0.476 -5.791 -15.973 1.00 94.19 349 VAL A C 1
ATOM 2707 O O . VAL A 1 349 ? 1.242 -5.576 -16.913 1.00 94.19 349 VAL A O 1
ATOM 2710 N N . TRP A 1 350 ? 0.884 -6.030 -14.735 1.00 93.56 350 TRP A N 1
ATOM 2711 C CA . TRP A 1 350 ? 2.273 -5.940 -14.313 1.00 93.56 350 TRP A CA 1
ATOM 2712 C C . TRP A 1 350 ? 2.779 -7.295 -13.834 1.00 93.56 350 TRP A C 1
ATOM 2714 O O . TRP A 1 350 ? 2.223 -7.891 -12.909 1.00 93.56 350 TRP A O 1
ATOM 2724 N N . ASP A 1 351 ? 3.864 -7.746 -14.450 1.00 89.12 351 ASP A N 1
ATOM 2725 C CA . ASP A 1 351 ? 4.578 -8.976 -14.136 1.00 89.12 351 ASP A CA 1
ATOM 2726 C C . ASP A 1 351 ? 6.073 -8.824 -14.469 1.00 89.12 351 ASP A C 1
ATOM 2728 O O . ASP A 1 351 ? 6.517 -7.765 -14.917 1.00 89.12 351 ASP A O 1
ATOM 2732 N N . ASP A 1 352 ? 6.845 -9.890 -14.271 1.00 89.19 352 ASP A N 1
ATOM 2733 C CA . ASP A 1 352 ? 8.295 -9.911 -14.488 1.00 89.19 352 ASP A CA 1
ATOM 2734 C C . ASP A 1 352 ? 8.713 -9.921 -15.975 1.00 89.19 352 ASP A C 1
ATOM 2736 O O . ASP A 1 352 ? 9.908 -9.916 -16.279 1.00 89.19 352 ASP A O 1
ATOM 2740 N N . SER A 1 353 ? 7.776 -9.904 -16.934 1.00 87.75 353 SER A N 1
ATOM 2741 C CA . SER A 1 353 ? 8.109 -9.937 -18.370 1.00 87.75 353 SER A CA 1
ATOM 2742 C C . SER A 1 353 ? 8.931 -8.725 -18.824 1.00 87.75 353 SER A C 1
ATOM 2744 O O . SER A 1 353 ? 9.716 -8.830 -19.772 1.00 87.75 353 SER A O 1
ATOM 2746 N N . TYR A 1 354 ? 8.831 -7.598 -18.109 1.00 90.75 354 TYR A N 1
ATOM 2747 C CA . TYR A 1 354 ? 9.605 -6.388 -18.392 1.00 90.75 354 TYR A CA 1
ATOM 2748 C C . TYR A 1 354 ? 11.123 -6.601 -18.297 1.00 90.75 354 TYR A C 1
ATOM 2750 O O . TYR A 1 354 ? 11.877 -5.928 -19.002 1.00 90.75 354 TYR A O 1
ATOM 2758 N N . ILE A 1 355 ? 11.574 -7.556 -17.472 1.00 92.12 355 ILE A N 1
ATOM 2759 C CA . ILE A 1 355 ? 12.996 -7.851 -17.241 1.00 92.12 355 ILE A CA 1
ATOM 2760 C C . ILE A 1 355 ? 13.679 -8.276 -18.546 1.00 92.12 355 ILE A C 1
ATOM 2762 O O . ILE A 1 355 ? 14.836 -7.937 -18.790 1.00 92.12 355 ILE A O 1
ATOM 2766 N N . ALA A 1 356 ? 12.968 -8.997 -19.419 1.00 93.19 356 ALA A N 1
ATOM 2767 C CA . ALA A 1 356 ? 13.512 -9.410 -20.708 1.00 93.19 356 ALA A CA 1
ATOM 2768 C C . ALA A 1 356 ? 13.777 -8.204 -21.625 1.00 93.19 356 ALA A C 1
ATOM 2770 O O . ALA A 1 356 ? 14.829 -8.141 -22.260 1.00 93.19 356 ALA A O 1
ATOM 2771 N N . VAL A 1 357 ? 12.854 -7.236 -21.652 1.00 93.88 357 VAL A N 1
ATOM 2772 C CA . VAL A 1 357 ? 12.984 -5.998 -22.437 1.00 93.88 357 VAL A CA 1
ATOM 2773 C C . VAL A 1 357 ? 14.096 -5.112 -21.874 1.00 93.88 357 VAL A C 1
ATOM 2775 O O . VAL A 1 357 ? 14.932 -4.626 -22.632 1.00 93.88 357 VAL A O 1
ATOM 2778 N N . GLU A 1 358 ? 14.160 -4.958 -20.548 1.00 93.00 358 GLU A N 1
ATOM 2779 C CA . GLU A 1 358 ? 15.236 -4.227 -19.866 1.00 93.00 358 GLU A CA 1
ATOM 2780 C C . GLU A 1 358 ? 16.610 -4.824 -20.196 1.00 93.00 358 GLU A C 1
ATOM 2782 O O . GLU A 1 358 ? 17.501 -4.103 -20.639 1.00 93.00 358 GLU A O 1
ATOM 2787 N N . LYS A 1 359 ? 16.760 -6.149 -20.097 1.00 92.94 359 LYS A N 1
ATOM 2788 C CA . LYS A 1 359 ? 18.022 -6.839 -20.392 1.00 92.94 359 LYS A CA 1
ATOM 2789 C C . LYS A 1 359 ? 18.433 -6.747 -21.864 1.00 92.94 359 LYS A C 1
ATOM 2791 O O . LYS A 1 359 ? 19.624 -6.630 -22.160 1.00 92.94 359 LYS A O 1
ATOM 2796 N N . GLN A 1 360 ? 17.478 -6.827 -22.792 1.00 93.00 360 GLN A N 1
ATOM 2797 C CA . GLN A 1 360 ? 17.747 -6.625 -24.221 1.00 93.00 360 GLN A CA 1
ATOM 2798 C C . GLN A 1 360 ? 18.271 -5.212 -24.479 1.00 93.00 360 GLN A C 1
ATOM 2800 O O . GLN A 1 360 ? 19.275 -5.045 -25.170 1.00 93.00 360 GLN A O 1
ATOM 2805 N N . LEU A 1 361 ? 17.634 -4.212 -23.868 1.00 92.69 361 LEU A N 1
ATOM 2806 C CA . LEU A 1 361 ? 18.047 -2.820 -23.967 1.00 92.69 361 LEU A CA 1
ATOM 2807 C C . LEU A 1 361 ? 19.440 -2.591 -23.371 1.00 92.69 361 LEU A C 1
ATOM 2809 O O . LEU A 1 361 ? 20.280 -1.978 -24.024 1.00 92.69 361 LEU A O 1
ATOM 2813 N N . GLU A 1 362 ? 19.709 -3.120 -22.177 1.00 91.44 362 GLU A N 1
ATOM 2814 C CA . GLU A 1 362 ? 21.031 -3.058 -21.544 1.00 91.44 362 GLU A CA 1
ATOM 2815 C C . GLU A 1 362 ? 22.111 -3.670 -22.436 1.00 91.44 362 GLU A C 1
ATOM 2817 O O . GLU A 1 362 ? 23.129 -3.034 -22.692 1.00 91.44 362 GLU A O 1
ATOM 2822 N N . THR A 1 363 ? 21.865 -4.870 -22.967 1.00 92.88 363 THR A N 1
ATOM 2823 C CA . THR A 1 363 ? 22.821 -5.581 -23.830 1.00 92.88 363 THR A CA 1
ATOM 2824 C C . THR A 1 363 ? 23.119 -4.790 -25.105 1.00 92.88 363 THR A C 1
ATOM 2826 O O . THR A 1 363 ? 24.279 -4.671 -25.506 1.00 92.88 363 THR A O 1
ATOM 2829 N N . LEU A 1 364 ? 22.086 -4.218 -25.734 1.00 93.12 364 LEU A N 1
ATOM 2830 C CA . LEU A 1 364 ? 22.243 -3.402 -26.934 1.00 93.12 364 LEU A CA 1
ATOM 2831 C C . LEU A 1 364 ? 23.050 -2.137 -26.638 1.00 93.12 364 LEU A C 1
ATOM 2833 O O . LEU A 1 364 ? 24.024 -1.860 -27.336 1.00 93.12 364 LEU A O 1
ATOM 2837 N N . LEU A 1 365 ? 22.694 -1.390 -25.592 1.00 92.19 365 LEU A N 1
ATOM 2838 C CA . LEU A 1 365 ? 23.425 -0.180 -25.217 1.00 92.19 365 LEU A CA 1
ATOM 2839 C C . LEU A 1 365 ? 24.886 -0.484 -24.862 1.00 92.19 365 LEU A C 1
ATOM 2841 O O . LEU A 1 365 ? 25.767 0.294 -25.229 1.00 92.19 365 LEU A O 1
ATOM 2845 N N . ASP A 1 366 ? 25.158 -1.605 -24.192 1.00 91.06 366 ASP A N 1
ATOM 2846 C CA . ASP A 1 366 ? 26.517 -1.998 -23.804 1.00 91.06 366 ASP A CA 1
ATOM 2847 C C . ASP A 1 366 ? 27.355 -2.330 -25.048 1.00 91.06 366 ASP A C 1
ATOM 2849 O O . ASP A 1 366 ? 28.477 -1.845 -25.201 1.00 91.06 366 ASP A O 1
ATOM 2853 N N . SER A 1 367 ? 26.763 -3.036 -26.021 1.00 91.12 367 SER A N 1
ATOM 2854 C CA . SER A 1 367 ? 27.409 -3.333 -27.309 1.00 91.12 367 SER A CA 1
ATOM 2855 C C . SER A 1 367 ? 27.759 -2.082 -28.127 1.00 91.12 367 SER A C 1
ATOM 2857 O O . SER A 1 367 ? 28.715 -2.088 -28.903 1.00 91.12 367 SER A O 1
ATOM 2859 N N . LEU A 1 368 ? 27.008 -0.995 -27.928 1.00 89.81 368 LEU A N 1
ATOM 2860 C CA . LEU A 1 368 ? 27.217 0.294 -28.588 1.00 89.81 368 LEU A CA 1
ATOM 2861 C C . LEU A 1 368 ? 28.143 1.225 -27.795 1.00 89.81 368 LEU A C 1
ATOM 2863 O O . LEU A 1 368 ? 28.386 2.352 -28.230 1.00 89.81 368 LEU A O 1
ATOM 2867 N N . GLY A 1 369 ? 28.644 0.783 -26.636 1.00 88.75 369 GLY A N 1
ATOM 2868 C CA . GLY A 1 369 ? 29.432 1.614 -25.725 1.00 88.75 369 GLY A CA 1
ATOM 2869 C C . GLY A 1 369 ? 28.640 2.795 -25.154 1.00 88.75 369 GLY A C 1
ATOM 2870 O O . GLY A 1 369 ? 29.227 3.810 -24.783 1.00 88.75 369 GLY A O 1
ATOM 2871 N N . LEU A 1 370 ? 27.308 2.687 -25.135 1.00 84.69 370 LEU A N 1
ATOM 2872 C CA . LEU A 1 370 ? 26.380 3.717 -24.667 1.00 84.69 370 LEU A CA 1
ATOM 2873 C C . LEU A 1 370 ? 25.982 3.534 -23.206 1.00 84.69 370 LEU A C 1
ATOM 2875 O O . LEU A 1 370 ? 25.479 4.478 -22.594 1.00 84.69 370 LEU A O 1
ATOM 2879 N N . VAL A 1 371 ? 26.226 2.354 -22.630 1.00 68.75 371 VAL A N 1
ATOM 2880 C CA . VAL A 1 371 ? 26.178 2.199 -21.179 1.00 68.75 371 VAL A CA 1
ATOM 2881 C C . VAL A 1 371 ? 27.338 3.003 -20.611 1.00 68.75 371 VAL A C 1
ATOM 2883 O O . VAL A 1 371 ? 28.487 2.566 -20.561 1.00 68.75 371 VAL A O 1
ATOM 2886 N N . TYR A 1 372 ? 27.033 4.210 -20.147 1.00 49.91 372 TYR A N 1
ATOM 2887 C CA . TYR A 1 372 ? 27.845 4.797 -19.101 1.00 49.91 372 TYR A CA 1
ATOM 2888 C C . TYR A 1 372 ? 27.743 3.812 -17.940 1.00 49.91 372 TYR A C 1
ATOM 2890 O O . TYR A 1 372 ? 26.641 3.590 -17.429 1.00 49.91 372 TYR A O 1
ATOM 2898 N N . GLN A 1 373 ? 28.857 3.176 -17.552 1.00 41.34 373 GLN A N 1
ATOM 2899 C CA . GLN A 1 373 ? 28.897 2.474 -16.274 1.00 41.34 373 GLN A CA 1
ATOM 2900 C C . GLN A 1 373 ? 28.246 3.404 -15.265 1.00 41.34 373 GLN A C 1
ATOM 2902 O O . GLN A 1 373 ? 28.607 4.579 -15.188 1.00 41.34 373 GLN A O 1
ATOM 2907 N N . ASN A 1 374 ? 27.271 2.899 -14.525 1.00 36.16 374 ASN A N 1
ATOM 2908 C CA . ASN A 1 374 ? 26.729 3.601 -13.386 1.00 36.16 374 ASN A CA 1
ATOM 2909 C C . ASN A 1 374 ? 27.850 3.725 -12.333 1.00 36.16 374 ASN A C 1
ATOM 2911 O O . ASN A 1 374 ? 27.832 3.065 -11.302 1.00 36.16 374 ASN A O 1
ATOM 2915 N N . THR A 1 375 ? 28.845 4.585 -12.564 1.00 31.33 375 THR A N 1
ATOM 2916 C CA . THR A 1 375 ? 29.496 5.338 -11.501 1.00 31.33 375 THR A CA 1
ATOM 2917 C C . THR A 1 375 ? 28.461 6.372 -11.088 1.00 31.33 375 THR A C 1
ATOM 2919 O O . THR A 1 375 ? 28.522 7.542 -11.469 1.00 31.33 375 THR A O 1
ATOM 2922 N N . GLY A 1 376 ? 27.402 5.883 -10.446 1.00 29.77 376 GLY A N 1
ATOM 2923 C CA . GLY A 1 376 ? 26.317 6.711 -9.978 1.00 29.77 376 GLY A CA 1
ATOM 2924 C C . GLY A 1 376 ? 26.900 7.773 -9.077 1.00 29.77 376 GLY A C 1
ATOM 2925 O O . GLY A 1 376 ? 27.619 7.440 -8.141 1.00 29.77 376 GLY A O 1
ATOM 2926 N N . VAL A 1 377 ? 26.567 9.034 -9.352 1.00 28.89 377 VAL A N 1
ATOM 2927 C CA . VAL A 1 377 ? 26.991 10.173 -8.536 1.00 28.89 377 VAL A CA 1
ATOM 2928 C C . VAL A 1 377 ? 28.522 10.347 -8.575 1.00 28.89 377 VAL A C 1
ATOM 2930 O O . VAL A 1 377 ? 29.301 9.419 -8.752 1.00 28.89 377 VAL A O 1
ATOM 2933 N N . ASN A 1 378 ? 29.013 11.565 -8.384 1.00 30.69 378 ASN A N 1
ATOM 2934 C CA . ASN A 1 378 ? 30.412 11.789 -8.017 1.00 30.69 378 ASN A CA 1
ATOM 2935 C C . ASN A 1 378 ? 30.683 11.265 -6.591 1.00 30.69 378 ASN A C 1
ATOM 2937 O O . ASN A 1 378 ? 31.135 11.999 -5.725 1.00 30.69 378 ASN A O 1
ATOM 2941 N N . ASN A 1 379 ? 30.431 9.984 -6.344 1.00 34.91 379 ASN A N 1
ATOM 2942 C CA . ASN A 1 379 ? 31.120 9.244 -5.316 1.00 34.91 379 ASN A CA 1
ATOM 2943 C C . ASN A 1 379 ? 32.189 8.459 -6.060 1.00 34.91 379 ASN A C 1
ATOM 2945 O O . ASN A 1 379 ? 31.954 7.337 -6.507 1.00 34.91 379 ASN A O 1
ATOM 2949 N N . LYS A 1 380 ? 33.406 9.018 -6.152 1.00 30.28 380 LYS A N 1
ATOM 2950 C CA . LYS A 1 380 ? 34.566 8.119 -6.097 1.00 30.28 380 LYS A CA 1
ATOM 2951 C C . LYS A 1 380 ? 34.248 7.159 -4.951 1.00 30.28 380 LYS A C 1
ATOM 2953 O O . LYS A 1 380 ? 33.956 7.672 -3.867 1.00 30.28 380 LYS A O 1
ATOM 2958 N N . PRO A 1 381 ? 34.211 5.834 -5.169 1.00 40.56 381 PRO A N 1
ATOM 2959 C CA . PRO A 1 381 ? 34.067 4.915 -4.060 1.00 40.56 381 PRO A CA 1
ATOM 2960 C C . PRO A 1 381 ? 35.144 5.341 -3.080 1.00 40.56 381 PRO A C 1
ATOM 2962 O O . PRO A 1 381 ? 36.315 5.373 -3.467 1.00 40.56 381 PRO A O 1
ATOM 2965 N N . ASP A 1 382 ? 34.767 5.799 -1.884 1.00 51.19 382 ASP A N 1
ATOM 2966 C CA . ASP A 1 382 ? 35.776 6.122 -0.891 1.00 51.19 382 ASP A CA 1
ATOM 2967 C C . ASP A 1 382 ? 36.592 4.839 -0.770 1.00 51.19 382 ASP A C 1
ATOM 2969 O O . ASP A 1 382 ? 36.052 3.763 -0.480 1.00 51.19 382 ASP A O 1
ATOM 2973 N N . THR A 1 383 ? 37.866 4.911 -1.146 1.00 50.97 383 THR A N 1
ATOM 2974 C CA . THR A 1 383 ? 38.724 3.737 -1.263 1.00 50.97 383 THR A CA 1
ATOM 2975 C C . THR A 1 383 ? 38.720 2.980 0.065 1.00 50.97 383 THR A C 1
ATOM 2977 O O . THR A 1 383 ? 38.782 1.754 0.081 1.00 50.97 383 THR A O 1
ATOM 2980 N N . LYS A 1 384 ? 38.509 3.700 1.178 1.00 46.84 384 LYS A N 1
ATOM 2981 C CA . LYS A 1 384 ? 38.282 3.135 2.507 1.00 46.84 384 LYS A CA 1
ATOM 2982 C C . LYS A 1 384 ? 36.996 2.313 2.591 1.00 46.84 384 LYS A C 1
ATOM 2984 O O . LYS A 1 384 ? 37.060 1.190 3.072 1.00 46.84 384 LYS A O 1
ATOM 2989 N N . ILE A 1 385 ? 35.855 2.809 2.109 1.00 48.25 385 ILE A N 1
ATOM 2990 C CA . ILE A 1 385 ? 34.568 2.081 2.094 1.00 48.25 385 ILE A CA 1
ATOM 2991 C C . ILE A 1 385 ? 34.671 0.819 1.237 1.00 48.25 385 ILE A C 1
ATOM 2993 O O . ILE A 1 385 ? 34.248 -0.251 1.658 1.00 48.25 385 ILE A O 1
ATOM 2997 N N . THR A 1 386 ? 35.277 0.918 0.056 1.00 49.41 386 THR A N 1
ATOM 2998 C CA . THR A 1 386 ? 35.385 -0.224 -0.867 1.00 49.41 386 THR A CA 1
ATOM 2999 C C . THR A 1 386 ? 36.280 -1.317 -0.291 1.00 49.41 386 THR A C 1
ATOM 3001 O O . THR A 1 386 ? 35.892 -2.481 -0.265 1.00 49.41 386 THR A O 1
ATOM 3004 N N . ILE A 1 387 ? 37.447 -0.942 0.244 1.00 51.81 387 ILE A N 1
ATOM 3005 C CA . ILE A 1 387 ? 38.371 -1.882 0.887 1.00 51.81 387 ILE A CA 1
ATOM 3006 C C . ILE A 1 387 ? 37.733 -2.502 2.134 1.00 51.81 387 ILE A C 1
ATOM 3008 O O . ILE A 1 387 ? 37.761 -3.718 2.293 1.00 51.81 387 ILE A O 1
ATOM 3012 N N . THR A 1 388 ? 37.129 -1.699 3.012 1.00 49.12 388 THR A N 1
ATOM 3013 C CA . THR A 1 388 ? 36.537 -2.203 4.264 1.00 49.12 388 THR A CA 1
ATOM 3014 C C . THR A 1 388 ? 35.296 -3.064 4.025 1.00 49.12 388 THR A C 1
ATOM 3016 O O . THR A 1 388 ? 35.118 -4.062 4.721 1.00 49.12 388 THR A O 1
ATOM 3019 N N . LYS A 1 389 ? 34.486 -2.763 3.003 1.00 48.94 389 LYS A N 1
ATOM 3020 C CA . LYS A 1 389 ? 33.363 -3.606 2.573 1.00 48.94 389 LYS A CA 1
ATOM 3021 C C . LYS A 1 389 ? 33.843 -4.946 2.019 1.00 48.94 389 LYS A C 1
ATOM 3023 O O . LYS A 1 389 ? 33.383 -5.981 2.490 1.00 48.94 389 LYS A O 1
ATOM 3028 N N . VAL A 1 390 ? 34.814 -4.940 1.102 1.00 55.59 390 VAL A N 1
ATOM 3029 C CA . VAL A 1 390 ? 35.395 -6.172 0.539 1.00 55.59 390 VAL A CA 1
ATOM 3030 C C . VAL A 1 390 ? 36.053 -7.018 1.629 1.00 55.59 390 VAL A C 1
ATOM 3032 O O . VAL A 1 390 ? 35.837 -8.222 1.662 1.00 55.59 390 VAL A O 1
ATOM 3035 N N . LEU A 1 391 ? 36.798 -6.409 2.558 1.00 49.25 391 LEU A N 1
ATOM 3036 C CA . LEU A 1 391 ? 37.379 -7.111 3.708 1.00 49.25 391 LEU A CA 1
ATOM 3037 C C . LEU A 1 391 ? 36.304 -7.670 4.646 1.00 49.25 391 LEU A C 1
ATOM 3039 O O . LEU A 1 391 ? 36.450 -8.784 5.141 1.00 49.25 391 LEU A O 1
ATOM 3043 N N . SER A 1 392 ? 35.212 -6.936 4.874 1.00 49.19 392 SER A N 1
ATOM 3044 C CA . SER A 1 392 ? 34.099 -7.420 5.692 1.00 49.19 392 SER A CA 1
ATOM 3045 C C . SER A 1 392 ? 33.383 -8.610 5.046 1.00 49.19 392 SER A C 1
ATOM 3047 O O . SER A 1 392 ? 33.112 -9.596 5.730 1.00 49.19 392 SER A O 1
ATOM 3049 N N . GLU A 1 393 ? 33.135 -8.548 3.735 1.00 49.91 393 GLU A N 1
ATOM 3050 C CA . GLU A 1 393 ? 32.533 -9.626 2.945 1.00 49.91 393 GLU A CA 1
ATOM 3051 C C . GLU A 1 393 ? 33.459 -10.845 2.832 1.00 49.91 393 GLU A C 1
ATOM 3053 O O . GLU A 1 393 ? 32.989 -11.977 2.950 1.00 49.91 393 GLU A O 1
ATOM 3058 N N . LEU A 1 394 ? 34.772 -10.635 2.660 1.00 50.34 394 LEU A N 1
ATOM 3059 C CA . LEU A 1 394 ? 35.764 -11.711 2.686 1.00 50.34 394 LEU A CA 1
ATOM 3060 C C . LEU A 1 394 ? 35.790 -12.388 4.053 1.00 50.34 394 LEU A C 1
ATOM 3062 O O . LEU A 1 394 ? 35.682 -13.605 4.101 1.00 50.34 394 LEU A O 1
ATOM 3066 N N . CYS A 1 395 ? 35.860 -11.618 5.145 1.00 48.41 395 CYS A N 1
ATOM 3067 C CA . CYS A 1 395 ? 35.788 -12.159 6.502 1.00 48.41 395 CYS A CA 1
ATOM 3068 C C . CYS A 1 395 ? 34.505 -12.964 6.731 1.00 48.41 395 CYS A C 1
ATOM 3070 O O . CYS A 1 395 ? 34.565 -14.018 7.352 1.00 48.41 395 CYS A O 1
ATOM 3072 N N . ASN A 1 396 ? 33.361 -12.507 6.216 1.00 49.84 396 ASN A N 1
ATOM 3073 C CA . ASN A 1 396 ? 32.095 -13.234 6.328 1.00 49.84 396 ASN A CA 1
ATOM 3074 C C . ASN A 1 396 ? 32.129 -14.564 5.545 1.00 49.84 396 ASN A C 1
ATOM 3076 O O . ASN A 1 396 ? 31.647 -15.587 6.020 1.00 49.84 396 ASN A O 1
ATOM 3080 N N . LYS A 1 397 ? 32.765 -14.580 4.364 1.00 51.47 397 LYS A N 1
ATOM 3081 C CA . LYS A 1 397 ? 32.962 -15.798 3.557 1.00 51.47 397 LYS A CA 1
ATOM 3082 C C . LYS A 1 397 ? 33.998 -16.764 4.140 1.00 51.47 397 LYS A C 1
ATOM 3084 O O . LYS A 1 397 ? 33.850 -17.966 3.948 1.00 51.47 397 LYS A O 1
ATOM 3089 N N . THR A 1 398 ? 35.046 -16.272 4.805 1.00 46.84 398 THR A N 1
ATOM 3090 C CA . THR A 1 398 ? 36.130 -17.112 5.346 1.00 46.84 398 THR A CA 1
ATOM 3091 C C . THR A 1 398 ? 35.873 -17.598 6.765 1.00 46.84 398 THR A C 1
ATOM 3093 O O . THR A 1 398 ? 36.276 -18.707 7.097 1.00 46.84 398 THR A O 1
ATOM 3096 N N . CYS A 1 399 ? 35.231 -16.784 7.602 1.00 46.44 399 CYS A N 1
ATOM 3097 C CA . CYS A 1 399 ? 34.989 -17.100 9.010 1.00 46.44 399 CYS A CA 1
ATOM 3098 C C . CYS A 1 399 ? 33.541 -17.547 9.282 1.00 46.44 399 CYS A C 1
ATOM 3100 O O . CYS A 1 399 ? 33.256 -18.000 10.385 1.00 46.44 399 CYS A O 1
ATOM 3102 N N . GLY A 1 400 ? 32.647 -17.441 8.288 1.00 45.66 400 GLY A N 1
ATOM 3103 C CA . GLY A 1 400 ? 31.210 -17.666 8.449 1.00 45.66 400 GLY A CA 1
ATOM 3104 C C . GLY A 1 400 ? 30.525 -16.571 9.276 1.00 45.66 400 GLY A C 1
ATOM 3105 O O . GLY A 1 400 ? 31.171 -15.664 9.806 1.00 45.66 400 GLY A O 1
ATOM 3106 N N . ALA A 1 401 ? 29.201 -16.674 9.422 1.00 44.62 401 ALA A N 1
ATOM 3107 C CA . ALA A 1 401 ? 28.545 -16.080 10.581 1.00 44.62 401 ALA A CA 1
ATOM 3108 C C . ALA A 1 401 ? 29.039 -16.866 11.803 1.00 44.62 401 ALA A C 1
ATOM 3110 O O . ALA A 1 401 ? 28.948 -18.093 11.809 1.00 44.62 401 ALA A O 1
ATOM 3111 N N . HIS A 1 402 ? 29.596 -16.195 12.810 1.00 42.38 402 HIS A N 1
ATOM 3112 C CA . HIS A 1 402 ? 29.805 -16.870 14.084 1.00 42.38 402 HIS A CA 1
ATOM 3113 C C . HIS A 1 402 ? 28.417 -17.234 14.624 1.00 42.38 402 HIS A C 1
ATOM 3115 O O . HIS A 1 402 ? 27.613 -16.345 14.895 1.00 42.38 402 HIS A O 1
ATOM 3121 N N . ASP A 1 403 ? 28.121 -18.528 14.751 1.00 40.25 403 ASP A N 1
ATOM 3122 C CA . ASP A 1 403 ? 27.000 -18.984 15.569 1.00 40.25 403 ASP A CA 1
ATOM 3123 C C . ASP A 1 403 ? 27.337 -18.627 17.019 1.00 40.25 403 ASP A C 1
ATOM 3125 O O . ASP A 1 403 ? 28.032 -19.354 17.729 1.00 40.25 403 ASP A O 1
ATOM 3129 N N . PHE A 1 404 ? 26.889 -17.451 17.457 1.00 44.19 404 PHE A N 1
ATOM 3130 C CA . PHE A 1 404 ? 27.153 -16.938 18.802 1.00 44.19 404 PHE A CA 1
ATOM 3131 C C . PHE A 1 404 ? 26.417 -17.729 19.900 1.00 44.19 404 PHE A C 1
ATOM 3133 O O . PHE A 1 404 ? 26.693 -17.520 21.077 1.00 44.19 404 PHE A O 1
ATOM 3140 N N . TYR A 1 405 ? 25.543 -18.670 19.518 1.00 36.69 405 TYR A N 1
ATOM 3141 C CA . TYR A 1 405 ? 24.814 -19.569 20.421 1.00 36.69 405 TYR A CA 1
ATOM 3142 C C . TYR A 1 405 ? 25.378 -20.995 20.488 1.00 36.69 405 TYR A C 1
ATOM 3144 O O . TYR A 1 405 ? 24.889 -21.807 21.270 1.00 36.69 405 TYR A O 1
ATOM 3152 N N . SER A 1 406 ? 26.420 -21.326 19.722 1.00 32.38 406 SER A N 1
ATOM 3153 C CA . SER A 1 406 ? 27.122 -22.601 19.874 1.00 32.38 406 SER A CA 1
ATOM 3154 C C . SER A 1 406 ? 28.523 -22.353 20.413 1.00 32.38 406 SER A C 1
ATOM 3156 O O . SER A 1 406 ? 29.448 -22.170 19.636 1.00 32.38 406 SER A O 1
ATOM 3158 N N . PHE A 1 407 ? 28.655 -22.285 21.737 1.00 25.97 407 PHE A N 1
ATOM 3159 C CA . PHE A 1 407 ? 29.703 -22.928 22.545 1.00 25.97 407 PHE A CA 1
ATOM 3160 C C . PHE A 1 407 ? 29.576 -22.435 23.999 1.00 25.97 407 PHE A C 1
ATOM 3162 O O . PHE A 1 407 ? 30.138 -21.402 24.349 1.00 25.97 407 PHE A O 1
ATOM 3169 N N . PHE A 1 408 ? 28.880 -23.257 24.798 1.00 29.66 408 PHE A N 1
ATOM 3170 C CA . PHE A 1 408 ? 28.718 -23.249 26.264 1.00 29.66 408 PHE A CA 1
ATOM 3171 C C . PHE A 1 408 ? 27.964 -22.094 26.926 1.00 29.66 408 PHE A C 1
ATOM 3173 O O . PHE A 1 408 ? 28.459 -20.948 26.923 1.00 29.66 408 PHE A O 1
#

Foldseek 3Di:
DVCVVVVHQADEEEQEALSLLVVLCCLVPPDDLRRHDAYEYELYLLQAAVVLQQLLVVQFDPLPVCLCLPPVQQVVVCVVDVPCSLVSLVCLVVLVPDPLVVSVVCCVVVVVVCSCCCCVVPQLQDLSSLSRHGLVRSVVSCVVRQVDPVNPVSSVSSVVSSVSSVCRLVSVLVVVVVPHHYAAEFEWQAAARPRHPRRQAIHLNTHHRCSRLQGKAFDTRPDADDPPDDAPPHPLQADPRRGIRLNRHSCSFRYAYEYNNHSVCVVQCCLASVVVVVCSRPPPQPRGQSVCSVLAHSYAYDDRCVLLVVLLVLLVPDDPVNLVVDDPVLNVLSVVLNVVSVVQSVHNHHDPPVVVSSVSSVVSCVVSVSPPPPPPPPPPPPVSSVVSVVVSVVCCVPVPSPPSVPDD